Protein AF-0000000067923314 (afdb_homodimer)

Solvent-accessible surface area (backbone atoms only — not comparable to full-atom values): 20434 Å² total; per-residue (Å²): 118,38,43,34,34,40,62,43,61,25,28,62,54,28,30,61,40,63,81,57,99,66,93,56,66,52,69,46,88,57,98,73,41,52,65,40,70,67,58,48,51,55,55,36,57,57,46,71,46,41,45,33,37,40,29,31,46,64,39,56,71,71,36,51,59,58,50,32,43,48,49,20,68,75,35,73,81,40,76,84,34,46,40,30,42,44,64,59,69,28,42,34,37,30,50,31,84,82,54,86,67,55,91,51,82,62,36,45,55,42,64,77,60,61,69,60,53,52,50,55,61,23,66,48,88,78,46,27,30,37,42,48,52,53,49,68,55,49,14,53,40,47,45,69,66,60,56,50,30,41,38,37,38,28,21,42,20,36,51,47,53,56,40,48,45,52,64,70,52,44,68,44,55,37,36,58,74,47,57,47,63,46,93,65,32,39,34,42,39,29,33,24,69,50,130,119,37,43,35,34,38,63,43,61,25,29,61,53,29,30,60,40,63,80,57,100,66,93,57,65,55,76,40,93,57,97,72,40,52,63,42,70,68,57,48,50,55,55,36,58,57,45,72,46,41,44,33,36,40,28,32,47,64,40,58,72,71,36,49,58,59,51,32,44,49,49,21,68,76,33,72,81,39,74,83,34,46,42,30,43,45,63,59,69,29,44,32,37,30,51,30,83,84,54,88,66,55,90,50,83,62,35,44,56,42,67,79,59,63,68,59,53,53,51,55,62,22,67,47,85,77,46,28,30,38,40,47,52,54,50,68,56,49,15,52,40,47,45,68,66,60,55,50,31,40,38,37,39,28,21,41,19,36,51,47,52,57,40,49,44,52,65,70,50,43,67,43,54,37,36,60,75,47,55,47,64,45,92,64,32,40,33,41,39,29,33,24,68,49,128

Radius of gyration: 23.45 Å; Cα contacts (8 Å, |Δi|>4): 826; chains: 2; bounding box: 40×71×52 Å

Structure (mmCIF, N/CA/C/O backbone):
data_AF-0000000067923314-model_v1
#
loop_
_entity.id
_entity.type
_entity.pdbx_description
1 polymer 'Bifunctional deaminase-reductase domain protein'
#
loop_
_atom_site.group_PDB
_atom_site.id
_atom_site.type_symbol
_atom_site.label_atom_id
_atom_site.label_alt_id
_atom_site.label_comp_id
_atom_site.label_asym_id
_atom_site.label_entity_id
_atom_site.label_seq_id
_atom_site.pdbx_PDB_ins_code
_atom_site.Cartn_x
_atom_site.Cartn_y
_atom_site.Cartn_z
_atom_site.occupancy
_atom_site.B_iso_or_equiv
_atom_site.auth_seq_id
_atom_site.auth_comp_id
_atom_site.auth_asym_id
_atom_site.auth_atom_id
_atom_site.pdbx_PDB_model_num
ATOM 1 N N . MET A 1 1 ? 16.406 -15.711 -18.391 1 87.38 1 MET A N 1
ATOM 2 C CA . MET A 1 1 ? 15.828 -16.438 -17.266 1 87.38 1 MET A CA 1
ATOM 3 C C . MET A 1 1 ? 14.383 -16.016 -17.031 1 87.38 1 MET A C 1
ATOM 5 O O . MET A 1 1 ? 14.055 -14.828 -17.125 1 87.38 1 MET A O 1
ATOM 9 N N . LYS A 1 2 ? 13.531 -17.047 -16.734 1 94.44 2 LYS A N 1
ATOM 10 C CA . LYS A 1 2 ? 12.125 -16.766 -16.453 1 94.44 2 LYS A CA 1
ATOM 11 C C . LYS A 1 2 ? 11.961 -15.953 -15.164 1 94.44 2 LYS A C 1
ATOM 13 O O . LYS A 1 2 ? 12.766 -16.094 -14.242 1 94.44 2 LYS A O 1
ATOM 18 N N . LYS A 1 3 ? 10.977 -15.219 -15.117 1 96.5 3 LYS A N 1
ATOM 19 C CA . LYS A 1 3 ? 10.656 -14.5 -13.883 1 96.5 3 LYS A CA 1
ATOM 20 C C . LYS A 1 3 ? 9.68 -15.297 -13.031 1 96.5 3 LYS A C 1
ATOM 22 O O . LYS A 1 3 ? 8.758 -15.93 -13.547 1 96.5 3 LYS A O 1
ATOM 27 N N . LEU A 1 4 ? 9.93 -15.25 -11.789 1 97.31 4 LEU A N 1
ATOM 28 C CA . LEU A 1 4 ? 8.914 -15.664 -10.828 1 97.31 4 LEU A CA 1
ATOM 29 C C . LEU A 1 4 ? 8.086 -14.469 -10.367 1 97.31 4 LEU A C 1
ATOM 31 O O . LEU A 1 4 ? 8.609 -13.555 -9.727 1 97.31 4 LEU A O 1
ATOM 35 N N . ILE A 1 5 ? 6.801 -14.523 -10.688 1 97.94 5 ILE A N 1
ATOM 36 C CA . ILE A 1 5 ? 5.891 -13.422 -10.414 1 97.94 5 ILE A CA 1
ATOM 37 C C . ILE A 1 5 ? 4.934 -13.805 -9.281 1 97.94 5 ILE A C 1
ATOM 39 O O . ILE A 1 5 ? 4.23 -14.812 -9.375 1 97.94 5 ILE A O 1
ATOM 43 N N . LEU A 1 6 ? 4.945 -13.062 -8.258 1 97.62 6 LEU A N 1
ATOM 44 C CA . LEU A 1 6 ? 4.027 -13.25 -7.145 1 97.62 6 LEU A CA 1
ATOM 45 C C . LEU A 1 6 ? 2.865 -12.266 -7.219 1 97.62 6 LEU A C 1
ATOM 47 O O . LEU A 1 6 ? 3.072 -11.055 -7.18 1 97.62 6 LEU A O 1
ATOM 51 N N . GLN A 1 7 ? 1.688 -12.758 -7.34 1 95.88 7 GLN A N 1
ATOM 52 C CA . GLN A 1 7 ? 0.472 -11.961 -7.242 1 95.88 7 GLN A CA 1
ATOM 53 C C . GLN A 1 7 ? -0.167 -12.094 -5.863 1 95.88 7 GLN A C 1
ATOM 55 O O . GLN A 1 7 ? -0.341 -13.211 -5.363 1 95.88 7 GLN A O 1
ATOM 60 N N . MET A 1 8 ? -0.491 -11.008 -5.277 1 96.12 8 MET A N 1
ATOM 61 C CA . MET A 1 8 ? -1.024 -11.062 -3.918 1 96.12 8 MET A CA 1
ATOM 62 C C . MET A 1 8 ? -2.055 -9.953 -3.699 1 96.12 8 MET A C 1
ATOM 64 O O . MET A 1 8 ? -1.815 -8.797 -4.047 1 96.12 8 MET A O 1
ATOM 68 N N . GLN A 1 9 ? -3.246 -10.383 -3.197 1 95.25 9 GLN A N 1
ATOM 69 C CA . GLN A 1 9 ? -4.168 -9.398 -2.645 1 95.25 9 GLN A CA 1
ATOM 70 C C . GLN A 1 9 ? -3.633 -8.812 -1.343 1 95.25 9 GLN A C 1
ATOM 72 O O . GLN A 1 9 ? -3.15 -9.547 -0.476 1 95.25 9 GLN A O 1
ATOM 77 N N . MET A 1 10 ? -3.689 -7.508 -1.234 1 97 10 MET A N 1
ATOM 78 C CA . MET A 1 10 ? -3.146 -6.844 -0.052 1 97 10 MET A CA 1
ATOM 79 C C . MET A 1 10 ? -4.039 -5.688 0.38 1 97 10 MET A C 1
ATOM 81 O O . MET A 1 10 ? -4.652 -5.023 -0.459 1 97 10 MET A O 1
ATOM 85 N N . SER A 1 11 ? -4.207 -5.484 1.666 1 97.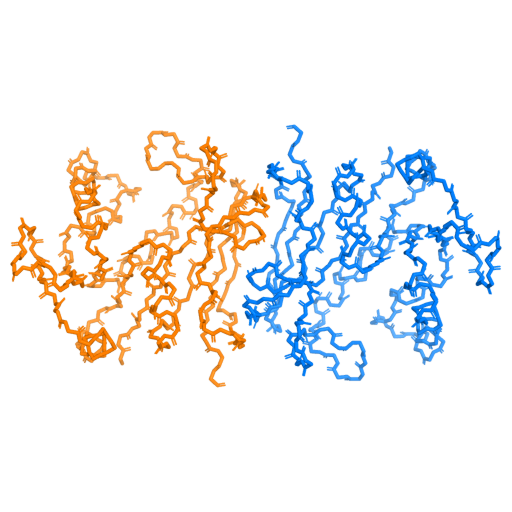25 11 SER A N 1
ATOM 86 C CA . SER A 1 11 ? -4.875 -4.293 2.182 1 97.25 11 SER A CA 1
ATOM 87 C C . SER A 1 11 ? -3.967 -3.07 2.092 1 97.25 11 SER A C 1
ATOM 89 O O . SER A 1 11 ? -2.76 -3.201 1.881 1 97.25 11 SER A O 1
ATOM 91 N N . VAL A 1 12 ? -4.543 -1.927 2.266 1 98.38 12 VAL A N 1
ATOM 92 C CA . VAL A 1 12 ? -3.818 -0.663 2.184 1 98.38 12 VAL A CA 1
ATOM 93 C C . VAL A 1 12 ? -2.697 -0.641 3.223 1 98.38 12 VAL A C 1
ATOM 95 O O . VAL A 1 12 ? -1.62 -0.099 2.971 1 98.38 12 VAL A O 1
ATOM 98 N N . ASP A 1 13 ? -2.953 -1.288 4.344 1 97.88 13 ASP A N 1
ATOM 99 C CA . ASP A 1 13 ? -1.979 -1.25 5.434 1 97.88 13 ASP A CA 1
ATOM 100 C C . ASP A 1 13 ? -1.091 -2.492 5.418 1 97.88 13 ASP A C 1
ATOM 102 O O . ASP A 1 13 ? -0.428 -2.799 6.41 1 97.88 13 ASP A O 1
ATOM 106 N N . GLY A 1 14 ? -1.059 -3.289 4.348 1 97.5 14 GLY A N 1
ATOM 107 C CA . GLY A 1 14 ? 0.035 -4.203 4.062 1 97.5 14 GLY A CA 1
ATOM 108 C C . GLY A 1 14 ? -0.26 -5.633 4.473 1 97.5 14 GLY A C 1
ATOM 109 O O . GLY A 1 14 ? 0.644 -6.469 4.52 1 97.5 14 GLY A O 1
ATOM 110 N N . PHE A 1 15 ? -1.502 -5.926 4.797 1 96.81 15 PHE A N 1
ATOM 111 C CA . PHE A 1 15 ? -1.854 -7.289 5.184 1 96.81 15 PHE A CA 1
ATOM 112 C C . PHE A 1 15 ? -2.441 -8.047 4 1 96.81 15 PHE A C 1
ATOM 114 O O . PHE A 1 15 ? -3.117 -7.465 3.15 1 96.81 15 PHE A O 1
ATOM 121 N N . VAL A 1 16 ? -2.234 -9.406 4.008 1 96 16 VAL A N 1
ATOM 122 C CA . VAL A 1 16 ? -2.701 -10.227 2.896 1 96 16 VAL A CA 1
ATOM 123 C C . VAL A 1 16 ? -3.729 -11.242 3.396 1 96 16 VAL A C 1
ATOM 125 O O . VAL A 1 16 ? -4.227 -12.062 2.625 1 96 16 VAL A O 1
ATOM 128 N N . GLY A 1 17 ? -4.016 -11.203 4.574 1 93.62 17 GLY A N 1
ATOM 129 C CA . GLY A 1 17 ? -5.012 -12.039 5.23 1 93.62 17 GLY A CA 1
ATOM 130 C C . GLY A 1 17 ? -5.551 -11.422 6.512 1 93.62 17 GLY A C 1
ATOM 131 O O . GLY A 1 17 ? -4.801 -10.812 7.273 1 93.62 17 GLY A O 1
ATOM 132 N N . SER A 1 18 ? -6.801 -11.617 6.793 1 91.5 18 SER A N 1
ATOM 133 C CA . SER A 1 18 ? -7.441 -11.047 7.973 1 91.5 18 SER A CA 1
ATOM 134 C C . SER A 1 18 ? -7.547 -12.078 9.094 1 91.5 18 SER A C 1
ATOM 136 O O . SER A 1 18 ? -7.707 -13.273 8.828 1 91.5 18 SER A O 1
ATOM 138 N N . ASP A 1 19 ? -7.426 -11.594 10.297 1 89.12 19 ASP A N 1
ATOM 139 C CA . ASP A 1 19 ? -7.633 -12.461 11.453 1 89.12 19 ASP A CA 1
ATOM 140 C C . ASP A 1 19 ? -9.117 -12.742 11.68 1 89.12 19 ASP A C 1
ATOM 142 O O . ASP A 1 19 ? -9.477 -13.68 12.391 1 89.12 19 ASP A O 1
ATOM 146 N N . GLU A 1 20 ? -9.906 -11.93 11.148 1 85.5 20 GLU A N 1
ATOM 147 C CA . GLU A 1 20 ? -11.352 -12.055 11.273 1 85.5 20 GLU A CA 1
ATOM 148 C C . GLU A 1 20 ? -11.984 -12.469 9.945 1 85.5 20 GLU A C 1
ATOM 150 O O . GLU A 1 20 ? -11.367 -12.336 8.891 1 85.5 20 GLU A O 1
ATOM 155 N N . ASP A 1 21 ? -13.125 -13.109 10.125 1 83.75 21 ASP A N 1
ATOM 156 C CA . ASP A 1 21 ? -13.883 -13.477 8.938 1 83.75 21 ASP A CA 1
ATOM 157 C C . ASP A 1 21 ? -14.656 -12.289 8.383 1 83.75 21 ASP A C 1
ATOM 159 O O . ASP A 1 21 ? -15.852 -12.125 8.664 1 83.75 21 ASP A O 1
ATOM 163 N N . ARG A 1 22 ? -14.023 -11.453 7.668 1 83.25 22 ARG A N 1
ATOM 164 C CA . ARG A 1 22 ? -14.656 -10.289 7.066 1 83.25 22 ARG A CA 1
ATOM 165 C C . ARG A 1 22 ? -14.289 -10.164 5.59 1 83.25 22 ARG A C 1
ATOM 167 O O . ARG A 1 22 ? -13.195 -10.562 5.184 1 83.25 22 ARG A O 1
ATOM 174 N N . ARG A 1 23 ? -15.281 -9.586 4.926 1 86.75 23 ARG A N 1
ATOM 175 C CA . ARG A 1 23 ? -15.055 -9.32 3.506 1 86.75 23 ARG A CA 1
ATOM 176 C C . ARG A 1 23 ? -14.266 -8.031 3.307 1 86.75 23 ARG A C 1
ATOM 178 O O . ARG A 1 23 ? -14.711 -6.957 3.709 1 86.75 23 ARG A O 1
ATOM 185 N N . TRP A 1 24 ? -13.047 -8.133 2.807 1 90.56 24 TRP A N 1
ATOM 186 C CA . TRP A 1 24 ? -12.227 -6.938 2.615 1 90.56 24 TRP A CA 1
ATOM 187 C C . TRP A 1 24 ? -11.609 -6.918 1.219 1 90.56 24 TRP A C 1
ATOM 189 O O . TRP A 1 24 ? -11.141 -5.875 0.759 1 90.56 24 TRP A O 1
ATOM 199 N N . GLN A 1 25 ? -11.633 -8.086 0.598 1 90.19 25 GLN A N 1
ATOM 200 C CA . GLN A 1 25 ? -11.078 -8.188 -0.749 1 90.19 25 GLN A CA 1
ATOM 201 C C . GLN A 1 25 ? -12.156 -7.957 -1.804 1 90.19 25 GLN A C 1
ATOM 203 O O . GLN A 1 25 ? -13.289 -8.414 -1.65 1 90.19 25 GLN A O 1
ATOM 208 N N . LEU A 1 26 ? -11.891 -7.117 -2.814 1 82.25 26 LEU A N 1
ATOM 209 C CA . LEU A 1 26 ? -12.781 -6.973 -3.959 1 82.25 26 LEU A CA 1
ATOM 210 C C . LEU A 1 26 ? -12.773 -8.227 -4.82 1 82.25 26 LEU A C 1
ATOM 212 O O . LEU A 1 26 ? -13.648 -8.406 -5.676 1 82.25 26 LEU A O 1
ATOM 216 N N . TRP A 1 27 ? -11.867 -9.227 -4.73 1 69.31 27 TRP A N 1
ATOM 217 C CA . TRP A 1 27 ? -11.727 -10.359 -5.633 1 69.31 27 TRP A CA 1
ATOM 218 C C . TRP A 1 27 ? -12.609 -11.523 -5.195 1 69.31 27 TRP A C 1
ATOM 220 O O . TRP A 1 27 ? -12.516 -12.617 -5.75 1 69.31 27 TRP A O 1
ATOM 230 N N . GLU A 1 28 ? -13.836 -11.312 -4.859 1 58.44 28 GLU A N 1
ATOM 231 C CA . GLU A 1 28 ? -14.516 -12.594 -4.652 1 58.44 28 GLU A CA 1
ATOM 232 C C . GLU A 1 28 ? -14.781 -13.297 -5.98 1 58.44 28 GLU A C 1
ATOM 234 O O . GLU A 1 28 ? -15.344 -12.703 -6.898 1 58.44 28 GLU A O 1
ATOM 239 N N . TRP A 1 29 ? -13.812 -14.289 -6.297 1 49.66 29 TRP A N 1
ATOM 240 C CA . TRP A 1 29 ? -13.984 -15.07 -7.52 1 49.66 29 TRP A CA 1
ATOM 241 C C . TRP A 1 29 ? -15.359 -15.742 -7.539 1 49.66 29 TRP A C 1
ATOM 243 O O . TRP A 1 29 ? -15.797 -16.297 -6.531 1 49.66 29 TRP A O 1
ATOM 253 N N . GLY A 1 30 ? -16.266 -15.188 -8.422 1 54.28 30 GLY A N 1
ATOM 254 C CA . GLY A 1 30 ? -17.609 -15.656 -8.703 1 54.28 30 GLY A CA 1
ATOM 255 C C . GLY A 1 30 ? -18.5 -14.578 -9.297 1 54.28 30 GLY A C 1
ATOM 256 O O . GLY A 1 30 ? -18.016 -13.547 -9.766 1 54.28 30 GLY A O 1
ATOM 257 N N . ASP A 1 31 ? -19.703 -14.945 -9.406 1 57.69 31 ASP A N 1
ATOM 258 C CA . ASP A 1 31 ? -20.734 -14.125 -10.039 1 57.69 31 ASP A CA 1
ATOM 259 C C . ASP A 1 31 ? -20.75 -12.719 -9.445 1 57.69 31 ASP A C 1
ATOM 261 O O . ASP A 1 31 ? -21.141 -11.758 -10.117 1 57.69 31 ASP A O 1
ATOM 265 N N . ASP A 1 32 ? -20.078 -12.617 -8.289 1 64.81 32 ASP A N 1
ATOM 266 C CA . ASP A 1 32 ? -20.219 -11.336 -7.598 1 64.81 32 ASP A CA 1
ATOM 267 C C . ASP A 1 32 ? -18.875 -10.625 -7.484 1 64.81 32 ASP A C 1
ATOM 269 O O . ASP A 1 32 ? -18.609 -9.93 -6.5 1 64.81 32 ASP A O 1
ATOM 273 N N . SER A 1 33 ? -18.109 -10.844 -8.648 1 73.56 33 SER A N 1
ATOM 274 C CA . SER A 1 33 ? -16.828 -10.172 -8.617 1 73.56 33 SER A CA 1
ATOM 275 C C . SER A 1 33 ? -16.984 -8.656 -8.766 1 73.56 33 SER A C 1
ATOM 277 O O . SER A 1 33 ? -17.656 -8.188 -9.68 1 73.56 33 SER A O 1
ATOM 279 N N . ALA A 1 34 ? -16.359 -7.941 -7.867 1 81.56 34 ALA A N 1
ATOM 280 C CA . ALA A 1 34 ? -16.422 -6.484 -7.852 1 81.56 34 ALA A CA 1
ATOM 281 C C . ALA A 1 34 ? -15.367 -5.871 -8.766 1 81.56 34 ALA A C 1
ATOM 283 O O . ALA A 1 34 ? -15.305 -4.652 -8.922 1 81.56 34 ALA A O 1
ATOM 284 N N . TRP A 1 35 ? -14.594 -6.793 -9.469 1 88.19 35 TRP A N 1
ATOM 285 C CA . TRP A 1 35 ? -13.594 -6.258 -10.383 1 88.19 35 TRP A CA 1
ATOM 286 C C . TRP A 1 35 ? -14.25 -5.664 -11.625 1 88.19 35 TRP A C 1
ATOM 288 O O . TRP A 1 35 ? -15.203 -6.234 -12.164 1 88.19 35 TRP A O 1
ATOM 298 N N . ASP A 1 36 ? -13.727 -4.551 -12.008 1 89.94 36 ASP A N 1
ATOM 299 C CA . ASP A 1 36 ? -14.242 -3.982 -13.25 1 89.94 36 ASP A CA 1
ATOM 300 C C . ASP A 1 36 ? -13.586 -4.637 -14.469 1 89.94 36 ASP A C 1
ATOM 302 O O . ASP A 1 36 ? -12.633 -5.402 -14.328 1 89.94 36 ASP A O 1
ATOM 306 N N . GLU A 1 37 ? -14.062 -4.309 -15.648 1 89 37 GLU A N 1
ATOM 307 C CA . GLU A 1 37 ? -13.656 -4.965 -16.891 1 89 37 GLU A CA 1
ATOM 308 C C . GLU A 1 37 ? -12.188 -4.703 -17.203 1 89 37 GLU A C 1
ATOM 310 O O . GLU A 1 37 ? -11.484 -5.594 -17.688 1 89 37 GLU A O 1
ATOM 315 N N . GLU A 1 38 ? -11.797 -3.543 -16.953 1 93.94 38 GLU A N 1
ATOM 316 C CA . GLU A 1 38 ? -10.414 -3.189 -17.25 1 93.94 38 GLU A CA 1
ATOM 317 C C . GLU A 1 38 ? -9.445 -4.012 -16.406 1 93.94 38 GLU A C 1
ATOM 319 O O . GLU A 1 38 ? -8.445 -4.52 -16.906 1 93.94 38 GLU A O 1
ATOM 324 N N . LEU A 1 39 ? -9.719 -4.129 -15.109 1 94.06 39 LEU A N 1
ATOM 325 C CA . LEU A 1 39 ? -8.883 -4.926 -14.219 1 94.06 39 LEU A CA 1
ATOM 326 C C . LEU A 1 39 ? -8.867 -6.391 -14.648 1 94.06 39 LEU A C 1
ATOM 328 O O . LEU A 1 39 ? -7.805 -7.02 -14.688 1 94.06 39 LEU A O 1
ATOM 332 N N . LYS A 1 40 ? -9.984 -6.895 -15.023 1 90.56 40 LYS A N 1
ATOM 333 C CA . LYS A 1 40 ? -10.07 -8.273 -15.492 1 90.56 40 LYS A CA 1
ATOM 334 C C . LYS A 1 40 ? -9.211 -8.484 -16.734 1 90.56 40 LYS A C 1
ATOM 336 O O . LYS A 1 40 ? -8.516 -9.492 -16.844 1 90.56 40 LYS A O 1
ATOM 341 N N . ARG A 1 41 ? -9.297 -7.551 -17.578 1 92.31 41 ARG A N 1
ATOM 342 C CA . ARG A 1 41 ? -8.516 -7.629 -18.812 1 92.31 41 ARG A CA 1
ATOM 343 C C . ARG A 1 41 ? -7.02 -7.617 -18.516 1 92.31 41 ARG A C 1
ATOM 345 O O . ARG A 1 41 ? -6.266 -8.438 -19.047 1 92.31 41 ARG A O 1
ATOM 352 N N . ASP A 1 42 ? -6.656 -6.707 -17.719 1 94.06 42 ASP A N 1
ATOM 353 C CA . ASP A 1 42 ? -5.238 -6.59 -17.391 1 94.06 42 ASP A CA 1
ATOM 354 C C . ASP A 1 42 ? -4.742 -7.84 -16.656 1 94.06 42 ASP A C 1
ATOM 356 O O . ASP A 1 42 ? -3.625 -8.305 -16.906 1 94.06 42 ASP A O 1
ATOM 360 N N . PHE A 1 43 ? -5.566 -8.312 -15.82 1 91.88 43 PHE A N 1
ATOM 361 C CA . PHE A 1 43 ? -5.246 -9.531 -15.094 1 91.88 43 PHE A CA 1
ATOM 362 C C . PHE A 1 43 ? -5.023 -10.688 -16.062 1 91.88 43 PHE A C 1
ATOM 364 O O . PHE A 1 43 ? -4.02 -11.398 -15.977 1 91.88 43 PHE A O 1
ATOM 371 N N . ASN A 1 44 ? -5.828 -10.859 -16.984 1 91.75 44 ASN A N 1
ATOM 372 C CA . ASN A 1 44 ? -5.73 -11.922 -17.984 1 91.75 44 ASN A CA 1
ATOM 373 C C . ASN A 1 44 ? -4.508 -11.742 -18.875 1 91.75 44 ASN A C 1
ATOM 375 O O . ASN A 1 44 ? -3.896 -12.719 -19.297 1 91.75 44 ASN A O 1
ATOM 379 N N . ALA A 1 45 ? -4.203 -10.539 -19.141 1 92.25 45 ALA A N 1
ATOM 380 C CA . ALA A 1 45 ? -3.051 -10.258 -20 1 92.25 45 ALA A CA 1
ATOM 381 C C . ALA A 1 45 ? -1.763 -10.789 -19.375 1 92.25 45 ALA A C 1
ATOM 383 O O . ALA A 1 45 ? -0.874 -11.266 -20.078 1 92.25 45 ALA A O 1
ATOM 384 N N . VAL A 1 46 ? -1.655 -10.75 -18.078 1 90.62 46 VAL A N 1
ATOM 385 C CA . VAL A 1 46 ? -0.484 -11.258 -17.359 1 90.62 46 VAL A CA 1
ATOM 386 C C . VAL A 1 46 ? -0.36 -12.766 -17.578 1 90.62 46 VAL A C 1
ATOM 388 O O . VAL A 1 46 ? 0.74 -13.273 -17.797 1 90.62 46 VAL A O 1
ATOM 391 N N . PHE A 1 47 ? -1.413 -13.43 -17.562 1 91.31 47 PHE A N 1
ATOM 392 C CA . PHE A 1 47 ? -1.408 -14.891 -17.609 1 91.31 47 PHE A CA 1
ATOM 393 C C . PHE A 1 47 ? -1.045 -15.383 -19 1 91.31 47 PHE A C 1
ATOM 395 O O . PHE A 1 47 ? -0.675 -16.547 -19.188 1 91.31 47 PHE A O 1
ATOM 402 N N . THR A 1 48 ? -1.126 -14.484 -20 1 90.94 48 THR A N 1
ATOM 403 C CA . THR A 1 48 ? -0.76 -14.883 -21.359 1 90.94 48 THR A CA 1
ATOM 404 C C . THR A 1 48 ? 0.727 -15.219 -21.438 1 90.94 48 THR A C 1
ATOM 406 O O . THR A 1 48 ? 1.14 -16.031 -22.266 1 90.94 48 THR A O 1
ATOM 409 N N . ALA A 1 49 ? 1.456 -14.688 -20.547 1 91.69 49 ALA A N 1
ATOM 410 C CA . ALA A 1 49 ? 2.904 -14.875 -20.594 1 91.69 49 ALA A CA 1
ATOM 411 C C . ALA A 1 49 ? 3.346 -15.961 -19.609 1 91.69 49 ALA A C 1
ATOM 413 O O . ALA A 1 49 ? 4.531 -16.281 -19.531 1 91.69 49 ALA A O 1
ATOM 414 N N . ILE A 1 50 ? 2.426 -16.531 -18.938 1 94.69 50 ILE A N 1
ATOM 415 C CA . ILE A 1 50 ? 2.752 -17.531 -17.922 1 94.69 50 ILE A CA 1
ATOM 416 C C . ILE A 1 50 ? 2.775 -18.922 -18.547 1 94.69 50 ILE A C 1
ATOM 418 O O . ILE A 1 50 ? 1.847 -19.297 -19.266 1 94.69 50 ILE A O 1
ATOM 422 N N . ASP A 1 51 ? 3.828 -19.656 -18.328 1 94.69 51 ASP A N 1
ATOM 423 C CA . ASP A 1 51 ? 3.84 -21.031 -18.859 1 94.69 51 ASP A CA 1
ATOM 424 C C . ASP A 1 51 ? 3.963 -22.047 -17.719 1 94.69 51 ASP A C 1
ATOM 426 O O . ASP A 1 51 ? 3.924 -23.25 -17.969 1 94.69 51 ASP A O 1
ATOM 430 N N . THR A 1 52 ? 4.156 -21.578 -16.5 1 95.44 52 THR A N 1
ATOM 431 C CA . THR A 1 52 ? 4.27 -22.438 -15.336 1 95.44 52 THR A CA 1
ATOM 432 C C . THR A 1 52 ? 3.609 -21.797 -14.117 1 95.44 52 THR A C 1
ATOM 434 O O . THR A 1 52 ? 3.668 -20.578 -13.945 1 95.44 52 THR A O 1
ATOM 437 N N . ILE A 1 53 ? 3.004 -22.609 -13.281 1 95.31 53 ILE A N 1
ATOM 438 C CA . ILE A 1 53 ? 2.43 -22.156 -12.016 1 95.31 53 ILE A CA 1
ATOM 439 C C . ILE A 1 53 ? 3.072 -22.922 -10.859 1 95.31 53 ILE A C 1
ATOM 441 O O . ILE A 1 53 ? 3.104 -24.156 -10.852 1 95.31 53 ILE A O 1
ATOM 445 N N . LEU A 1 54 ? 3.641 -22.234 -9.984 1 95.75 54 LEU A N 1
ATOM 446 C CA . LEU A 1 54 ? 4.18 -22.781 -8.742 1 95.75 54 LEU A CA 1
ATOM 447 C C . LEU A 1 54 ? 3.162 -22.672 -7.613 1 95.75 54 LEU A C 1
ATOM 449 O O . LEU A 1 54 ? 2.668 -21.578 -7.328 1 95.75 54 LEU A O 1
ATOM 453 N N . LEU A 1 55 ? 2.854 -23.812 -6.965 1 94.12 55 LEU A N 1
ATOM 454 C CA . LEU A 1 55 ? 1.854 -23.859 -5.902 1 94.12 55 LEU A CA 1
ATOM 455 C C . LEU A 1 55 ? 2.457 -24.406 -4.613 1 94.12 55 LEU A C 1
ATOM 457 O O . LEU A 1 55 ? 3.289 -25.312 -4.648 1 94.12 55 LEU A O 1
ATOM 461 N N . SER A 1 56 ? 1.977 -23.859 -3.562 1 92.75 56 SER A N 1
ATOM 462 C CA . SER A 1 56 ? 2.211 -24.547 -2.299 1 92.75 56 SER A CA 1
ATOM 463 C C . SER A 1 56 ? 1.344 -25.797 -2.184 1 92.75 56 SER A C 1
ATOM 465 O O . SER A 1 56 ? 0.299 -25.891 -2.83 1 92.75 56 SER A O 1
ATOM 467 N N . ARG A 1 57 ? 1.724 -26.641 -1.331 1 89.69 57 ARG A N 1
ATOM 468 C CA . ARG A 1 57 ? 0.951 -27.859 -1.101 1 89.69 57 ARG A CA 1
ATOM 469 C C . ARG A 1 57 ? -0.462 -27.531 -0.63 1 89.69 57 ARG A C 1
ATOM 471 O O . ARG A 1 57 ? -1.435 -28.109 -1.114 1 89.69 57 ARG A O 1
ATOM 478 N N . LYS A 1 58 ? -0.55 -26.594 0.26 1 89.25 58 LYS A N 1
ATOM 479 C CA . LYS A 1 58 ? -1.854 -26.234 0.807 1 89.25 58 LYS A CA 1
ATOM 480 C C . LYS A 1 58 ? -2.791 -25.734 -0.292 1 89.25 58 LYS A C 1
ATOM 482 O O . LYS A 1 58 ? -3.951 -26.156 -0.355 1 89.25 58 LYS A O 1
ATOM 487 N N . MET A 1 59 ? -2.303 -24.922 -1.113 1 88.75 59 MET A N 1
ATOM 488 C CA . MET A 1 59 ? -3.113 -24.406 -2.215 1 88.75 59 MET A CA 1
ATOM 489 C C . MET A 1 59 ? -3.559 -25.531 -3.135 1 88.75 59 MET A C 1
ATOM 491 O O . MET A 1 59 ? -4.715 -25.578 -3.553 1 88.75 59 MET A O 1
ATOM 495 N N . ALA A 1 60 ? -2.666 -26.422 -3.438 1 86.88 60 ALA A N 1
ATOM 496 C CA . ALA A 1 60 ? -2.986 -27.547 -4.305 1 86.88 60 ALA A CA 1
ATOM 497 C C . ALA A 1 60 ? -4.039 -28.453 -3.664 1 86.88 60 ALA A C 1
ATOM 499 O O . ALA A 1 60 ? -4.984 -28.875 -4.332 1 86.88 60 ALA A O 1
ATOM 500 N N . GLU A 1 61 ? -3.971 -28.625 -2.428 1 86.56 61 GLU A N 1
ATOM 501 C CA . GLU A 1 61 ? -4.84 -29.562 -1.719 1 86.56 61 GLU A CA 1
ATOM 502 C C . GLU A 1 61 ? -6.191 -28.922 -1.408 1 86.56 61 GLU A C 1
ATOM 504 O O . GLU A 1 61 ? -7.195 -29.641 -1.267 1 86.56 61 GLU A O 1
ATOM 509 N N . GLU A 1 62 ? -6.227 -27.609 -1.278 1 84.06 62 GLU A N 1
ATOM 510 C CA . GLU A 1 62 ? -7.461 -26.938 -0.908 1 84.06 62 GLU A CA 1
ATOM 511 C C . GLU A 1 62 ? -8.305 -26.609 -2.137 1 84.06 62 GLU A C 1
ATOM 513 O O . GLU A 1 62 ? -9.18 -25.75 -2.088 1 84.06 62 GLU A O 1
ATOM 518 N N . GLY A 1 63 ? -7.996 -27.203 -3.143 1 81.75 63 GLY A N 1
ATOM 519 C CA . GLY A 1 63 ? -8.922 -27.219 -4.266 1 81.75 63 GLY A CA 1
ATOM 520 C C . GLY A 1 63 ? -8.664 -26.125 -5.277 1 81.75 63 GLY A C 1
ATOM 521 O O . GLY A 1 63 ? -9.516 -25.828 -6.117 1 81.75 63 GLY A O 1
ATOM 522 N N . TYR A 1 64 ? -7.523 -25.469 -5.207 1 83.69 64 TYR A N 1
ATOM 523 C CA . TYR A 1 64 ? -7.199 -24.406 -6.16 1 83.69 64 TYR A CA 1
ATOM 524 C C . TYR A 1 64 ? -7.309 -24.922 -7.594 1 83.69 64 TYR A C 1
ATOM 526 O O . TYR A 1 64 ? -7.992 -24.312 -8.422 1 83.69 64 TYR A O 1
ATOM 534 N N . LEU A 1 65 ? -6.777 -26.031 -7.883 1 83.56 65 LEU A N 1
ATOM 535 C CA . LEU A 1 65 ? -6.75 -26.578 -9.234 1 83.56 65 LEU A CA 1
ATOM 536 C C . LEU A 1 65 ? -8.141 -27.047 -9.656 1 83.56 65 LEU A C 1
ATOM 538 O O . LEU A 1 65 ? -8.555 -26.828 -10.797 1 83.56 65 LEU A O 1
ATOM 542 N N . THR A 1 66 ? -8.781 -27.641 -8.719 1 82.12 66 THR A N 1
ATOM 543 C CA . THR A 1 66 ? -10.141 -28.078 -9.008 1 82.12 66 THR A CA 1
ATOM 544 C C . THR A 1 66 ? -11.055 -26.891 -9.266 1 82.12 66 THR A C 1
ATOM 546 O O . THR A 1 66 ? -11.852 -26.906 -10.203 1 82.12 66 THR A O 1
ATOM 549 N N . HIS A 1 67 ? -10.867 -25.891 -8.492 1 82 67 HIS A N 1
ATOM 550 C CA . HIS A 1 67 ? -11.695 -24.688 -8.609 1 82 67 HIS A CA 1
ATOM 551 C C . HIS A 1 67 ? -11.516 -24.031 -9.969 1 82 67 HIS A C 1
ATOM 553 O O . HIS A 1 67 ? -12.492 -23.797 -10.688 1 82 67 HIS A O 1
ATOM 559 N N . TRP A 1 68 ? -10.391 -23.859 -10.289 1 83.56 68 TRP A N 1
ATOM 560 C CA . TRP A 1 68 ? -10.125 -23.141 -11.539 1 83.56 68 TRP A CA 1
ATOM 561 C C . TRP A 1 68 ? -10.352 -24.062 -12.734 1 83.56 68 TRP A C 1
ATOM 563 O O . TRP A 1 68 ? -10.742 -23.594 -13.812 1 83.56 68 TRP A O 1
ATOM 573 N N . GLY A 1 69 ? -10.117 -25.359 -12.609 1 81.81 69 GLY A N 1
ATOM 574 C CA . GLY A 1 69 ? -10.516 -26.312 -13.633 1 81.81 69 GLY A CA 1
ATOM 575 C C . GLY A 1 69 ? -12.008 -26.297 -13.922 1 81.81 69 GLY A C 1
ATOM 576 O O . GLY A 1 69 ? -12.422 -26.266 -15.078 1 81.81 69 GLY A O 1
ATOM 577 N N . ASN A 1 70 ? -12.742 -26.203 -12.844 1 83.62 70 ASN A N 1
ATOM 578 C CA . ASN A 1 70 ? -14.188 -26.109 -12.977 1 83.62 70 ASN A CA 1
ATOM 579 C C . ASN A 1 70 ? -14.617 -24.797 -13.625 1 83.62 70 ASN A C 1
ATOM 581 O O . ASN A 1 70 ? -15.492 -24.781 -14.5 1 83.62 70 ASN A O 1
ATOM 585 N N . ALA A 1 71 ? -14.016 -23.812 -13.242 1 79.06 71 ALA A N 1
ATOM 586 C CA . ALA A 1 71 ? -14.344 -22.5 -13.805 1 79.06 71 ALA A CA 1
ATOM 587 C C . ALA A 1 71 ? -14.047 -22.469 -15.297 1 79.06 71 ALA A C 1
ATOM 589 O O . ALA A 1 71 ? -14.844 -21.938 -16.078 1 79.06 71 ALA A O 1
ATOM 590 N N . ALA A 1 72 ? -12.977 -23.078 -15.672 1 82.31 72 ALA A N 1
ATOM 591 C CA . ALA A 1 72 ? -12.586 -23.125 -17.078 1 82.31 72 ALA A CA 1
ATOM 592 C C . ALA A 1 72 ? -13.586 -23.938 -17.891 1 82.31 72 ALA A C 1
ATOM 594 O O . ALA A 1 72 ? -13.906 -23.562 -19.031 1 82.31 72 ALA A O 1
ATOM 595 N N . THR A 1 73 ? -14.086 -24.906 -17.312 1 83 73 THR A N 1
ATOM 596 C CA . THR A 1 73 ? -15.016 -25.781 -18 1 83 73 THR A CA 1
ATOM 597 C C . THR A 1 73 ? -16.391 -25.141 -18.125 1 83 73 THR A C 1
ATOM 599 O O . THR A 1 73 ? -17.062 -25.281 -19.141 1 83 73 THR A O 1
ATOM 602 N N . ARG A 1 74 ? -16.75 -24.391 -17.078 1 83.19 74 ARG A N 1
ATOM 603 C CA . ARG A 1 74 ? -18.078 -23.797 -17.016 1 83.19 74 ARG A CA 1
ATOM 604 C C . ARG A 1 74 ? -18.188 -22.578 -17.938 1 83.19 74 ARG A C 1
ATOM 606 O O . ARG A 1 74 ? -19.234 -22.312 -18.516 1 83.19 74 ARG A O 1
ATOM 613 N N . TYR A 1 75 ? -17 -21.906 -18.094 1 79.69 75 TYR A N 1
ATOM 614 C CA . TYR A 1 75 ? -17.047 -20.656 -18.859 1 79.69 75 TYR A CA 1
ATOM 615 C C . TYR A 1 75 ? -15.969 -20.625 -19.922 1 79.69 75 TYR A C 1
ATOM 617 O O . TYR A 1 75 ? -15.156 -19.703 -19.953 1 79.69 75 TYR A O 1
ATOM 625 N N . PRO A 1 76 ? -16 -21.609 -20.812 1 74.44 76 PRO A N 1
ATOM 626 C CA . PRO A 1 76 ? -14.891 -21.797 -21.75 1 74.44 76 PRO A CA 1
ATOM 627 C C . PRO A 1 76 ? -14.727 -20.625 -22.719 1 74.44 76 PRO A C 1
ATOM 629 O O . PRO A 1 76 ? -13.633 -20.406 -23.25 1 74.44 76 PRO A O 1
ATOM 632 N N . LYS A 1 77 ? -15.75 -19.875 -22.938 1 80.94 77 LYS A N 1
ATOM 633 C CA . LYS A 1 77 ? -15.656 -18.812 -23.922 1 80.94 77 LYS A CA 1
ATOM 634 C C . LYS A 1 77 ? -15.68 -17.438 -23.266 1 80.94 77 LYS A C 1
ATOM 636 O O . LYS A 1 77 ? -15.617 -16.406 -23.953 1 80.94 77 LYS A O 1
ATOM 641 N N . ASP A 1 78 ? -15.797 -17.406 -22.031 1 80.25 78 ASP A N 1
ATOM 642 C CA . ASP A 1 78 ? -15.844 -16.141 -21.312 1 80.25 78 ASP A CA 1
ATOM 643 C C . ASP A 1 78 ? -14.438 -15.555 -21.156 1 80.25 78 ASP A C 1
ATOM 645 O O . ASP A 1 78 ? -13.586 -16.156 -20.516 1 80.25 78 ASP A O 1
ATOM 649 N N . PRO A 1 79 ? -14.258 -14.453 -21.797 1 80.31 79 PRO A N 1
ATOM 650 C CA . PRO A 1 79 ? -12.922 -13.859 -21.719 1 80.31 79 PRO A CA 1
ATOM 651 C C . PRO A 1 79 ? -12.469 -13.578 -20.297 1 80.31 79 PRO A C 1
ATOM 653 O O . PRO A 1 79 ? -11.266 -13.523 -20.016 1 80.31 79 PRO A O 1
ATOM 656 N N . PHE A 1 80 ? -13.367 -13.445 -19.438 1 77.62 80 PHE A N 1
ATOM 657 C CA . PHE A 1 80 ? -13.062 -13.172 -18.031 1 77.62 80 PHE A CA 1
ATOM 658 C C . PHE A 1 80 ? -12.414 -14.375 -17.375 1 77.62 80 PHE A C 1
ATOM 660 O O . PHE A 1 80 ? -11.672 -14.234 -16.406 1 77.62 80 PHE A O 1
ATOM 667 N N . TYR A 1 81 ? -12.617 -15.469 -17.969 1 82.12 81 TYR A N 1
ATOM 668 C CA . TYR A 1 81 ? -12.078 -16.688 -17.359 1 82.12 81 TYR A CA 1
ATOM 669 C C . TYR A 1 81 ? -10.906 -17.234 -18.172 1 82.12 81 TYR A C 1
ATOM 671 O O . TYR A 1 81 ? -10.5 -18.375 -18 1 82.12 81 TYR A O 1
ATOM 679 N N . ALA A 1 82 ? -10.383 -16.406 -19.016 1 84.88 82 ALA A N 1
ATOM 680 C CA . ALA A 1 82 ? -9.227 -16.812 -19.812 1 84.88 82 ALA A CA 1
ATOM 681 C C . ALA A 1 82 ? -8.07 -17.234 -18.906 1 84.88 82 ALA A C 1
ATOM 683 O O . ALA A 1 82 ? -7.348 -18.188 -19.234 1 84.88 82 ALA A O 1
ATOM 684 N N . PHE A 1 83 ? -7.953 -16.609 -17.797 1 85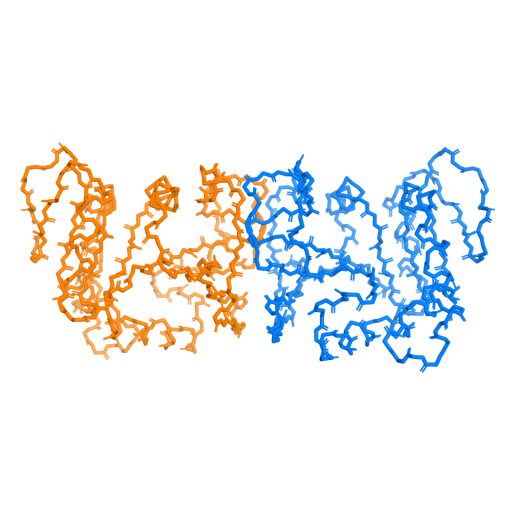.25 83 PHE A N 1
ATOM 685 C CA . PHE A 1 83 ? -6.898 -16.984 -16.859 1 85.25 83 PHE A CA 1
ATOM 686 C C . PHE A 1 83 ? -7.117 -18.391 -16.328 1 85.25 83 PHE A C 1
ATOM 688 O O . PHE A 1 83 ? -6.16 -19.156 -16.172 1 85.25 83 PHE A O 1
ATOM 695 N N . ALA A 1 84 ? -8.367 -18.719 -16.047 1 85 84 ALA A N 1
ATOM 696 C CA . ALA A 1 84 ? -8.68 -20.062 -15.547 1 85 84 ALA A CA 1
ATOM 697 C C . ALA A 1 84 ? -8.281 -21.125 -16.562 1 85 84 ALA A C 1
ATOM 699 O O . ALA A 1 84 ? -7.742 -22.172 -16.188 1 85 84 ALA A O 1
ATOM 700 N N . GLN A 1 85 ? -8.508 -20.859 -17.781 1 87 85 GLN A N 1
ATOM 701 C CA . GLN A 1 85 ? -8.102 -21.766 -18.844 1 87 85 GLN A CA 1
ATOM 702 C C . GLN A 1 85 ? -6.59 -21.938 -18.875 1 87 85 GLN A C 1
ATOM 704 O O . GLN A 1 85 ? -6.082 -23.047 -19.047 1 87 85 GLN A O 1
ATOM 709 N N . ARG A 1 86 ? -5.973 -20.844 -18.719 1 88 86 ARG A N 1
ATOM 710 C CA . ARG A 1 86 ? -4.516 -20.875 -18.703 1 88 86 ARG A CA 1
ATOM 711 C C . ARG A 1 86 ? -4 -21.703 -17.547 1 88 86 ARG A C 1
ATOM 713 O O . ARG A 1 86 ? -3.076 -22.5 -17.703 1 88 86 ARG A O 1
ATOM 720 N N . ILE A 1 87 ? -4.625 -21.516 -16.391 1 87.25 87 ILE A N 1
ATOM 721 C CA . ILE A 1 87 ? -4.23 -22.25 -15.188 1 87.25 87 ILE A CA 1
ATOM 722 C C . ILE A 1 87 ? -4.34 -23.75 -15.438 1 87.25 87 ILE A C 1
ATOM 724 O O . ILE A 1 87 ? -3.477 -24.516 -15.016 1 87.25 87 ILE A O 1
ATOM 728 N N . VAL A 1 88 ? -5.246 -24.156 -16.188 1 86.31 88 VAL A N 1
ATOM 729 C CA . VAL A 1 88 ? -5.469 -25.562 -16.484 1 86.31 88 VAL A CA 1
ATOM 730 C C . VAL A 1 88 ? -4.422 -26.062 -17.484 1 86.31 88 VAL A C 1
ATOM 732 O O . VAL A 1 88 ? -3.91 -27.172 -17.344 1 86.31 88 VAL A O 1
ATOM 735 N N . GLU A 1 89 ? -4.012 -25.234 -18.344 1 90.62 89 GLU A N 1
ATOM 736 C CA . GLU A 1 89 ? -3.242 -25.656 -19.516 1 90.62 89 GLU A CA 1
ATOM 737 C C . GLU A 1 89 ? -1.746 -25.672 -19.203 1 90.62 89 GLU A C 1
ATOM 739 O O . GLU A 1 89 ? -0.991 -26.438 -19.812 1 90.62 89 GLU A O 1
ATOM 744 N N . VAL A 1 90 ? -1.396 -24.891 -18.312 1 92.81 90 VAL A N 1
ATOM 745 C CA . VAL A 1 90 ? 0.044 -24.75 -18.125 1 92.81 90 VAL A CA 1
ATOM 746 C C . VAL A 1 90 ? 0.542 -25.797 -17.125 1 92.81 90 VAL A C 1
ATOM 748 O O . VAL A 1 90 ? -0.256 -26.422 -16.422 1 92.81 90 VAL A O 1
ATOM 751 N N . GLU A 1 91 ? 1.863 -26 -17.156 1 93.5 91 GLU A N 1
ATOM 752 C CA . GLU A 1 91 ? 2.473 -26.906 -16.188 1 93.5 91 GLU A CA 1
ATOM 753 C C . GLU A 1 91 ? 2.354 -26.359 -14.766 1 93.5 91 GLU A C 1
ATOM 755 O O . GLU A 1 91 ? 2.535 -25.156 -14.539 1 93.5 91 GLU A O 1
ATOM 760 N N . LYS A 1 92 ? 2.068 -27.297 -13.867 1 94.56 92 LYS A N 1
ATOM 761 C CA . LYS A 1 92 ? 2.029 -26.938 -12.453 1 94.56 92 LYS A CA 1
ATOM 762 C C . LYS A 1 92 ? 3.129 -27.641 -11.672 1 94.56 92 LYS A C 1
ATOM 764 O O . LYS A 1 92 ? 3.482 -28.781 -11.977 1 94.56 92 LYS A O 1
ATOM 769 N N . VAL A 1 93 ? 3.645 -26.891 -10.766 1 94.19 93 VAL A N 1
ATOM 770 C CA . VAL A 1 93 ? 4.648 -27.422 -9.844 1 94.19 93 VAL A CA 1
ATOM 771 C C . VAL A 1 93 ? 4.203 -27.188 -8.406 1 94.19 93 VAL A C 1
ATOM 773 O O . VAL A 1 93 ? 3.92 -26.062 -8.008 1 94.19 93 VAL A O 1
ATOM 776 N N . VAL A 1 94 ? 4.125 -28.25 -7.66 1 93.94 94 VAL A N 1
ATOM 777 C CA . VAL A 1 94 ? 3.746 -28.172 -6.254 1 93.94 94 VAL A CA 1
ATOM 778 C C . VAL A 1 94 ? 4.969 -28.422 -5.371 1 93.94 94 VAL A C 1
ATOM 780 O O . VAL A 1 94 ? 5.594 -29.469 -5.445 1 93.94 94 VAL A O 1
ATOM 783 N N . ALA A 1 95 ? 5.305 -27.469 -4.566 1 92.62 95 ALA A N 1
ATOM 784 C CA . ALA A 1 95 ? 6.406 -27.625 -3.623 1 92.62 95 ALA A CA 1
ATOM 785 C C . ALA A 1 95 ? 5.938 -28.297 -2.336 1 92.62 95 ALA A C 1
ATOM 787 O O . ALA A 1 95 ? 5.129 -27.734 -1.593 1 92.62 95 ALA A O 1
ATOM 788 N N . SER A 1 96 ? 6.406 -29.484 -2.094 1 90 96 SER A N 1
ATOM 789 C CA . SER A 1 96 ? 5.984 -30.234 -0.91 1 90 96 SER A CA 1
ATOM 790 C C . SER A 1 96 ? 6.957 -31.359 -0.587 1 90 96 SER A C 1
ATOM 792 O O . SER A 1 96 ? 7.398 -32.062 -1.483 1 90 96 SER A O 1
ATOM 794 N N . ASP A 1 97 ? 7.23 -31.406 0.697 1 85.44 97 ASP A N 1
ATOM 795 C CA . ASP A 1 97 ? 8.016 -32.562 1.146 1 85.44 97 ASP A CA 1
ATOM 796 C C . ASP A 1 97 ? 7.117 -33.719 1.573 1 85.44 97 ASP A C 1
ATOM 798 O O . ASP A 1 97 ? 7.602 -34.781 1.91 1 85.44 97 ASP A O 1
ATOM 802 N N . LYS A 1 98 ? 5.887 -33.5 1.541 1 84.31 98 LYS A N 1
ATOM 803 C CA . LYS A 1 98 ? 4.949 -34.469 2.08 1 84.31 98 LYS A CA 1
ATOM 804 C C . LYS A 1 98 ? 4.246 -35.25 0.961 1 84.31 98 LYS A C 1
ATOM 806 O O . LYS A 1 98 ? 3.592 -36.25 1.209 1 84.31 98 LYS A O 1
ATOM 811 N N . LEU A 1 99 ? 4.316 -34.688 -0.198 1 81.44 99 LEU A N 1
ATOM 812 C CA . LEU A 1 99 ? 3.658 -35.312 -1.332 1 81.44 99 LEU A CA 1
ATOM 813 C C . LEU A 1 99 ? 4.672 -36.062 -2.205 1 81.44 99 LEU A C 1
ATOM 815 O O . LEU A 1 99 ? 5.715 -35.5 -2.551 1 81.44 99 LEU A O 1
ATOM 819 N N . GLU A 1 100 ? 4.418 -37.281 -2.508 1 78.12 100 GLU A N 1
ATOM 820 C CA . GLU A 1 100 ? 5.344 -38.062 -3.314 1 78.12 100 GLU A CA 1
ATOM 821 C C . GLU A 1 100 ? 5.035 -37.938 -4.805 1 78.12 100 GLU A C 1
ATOM 823 O O . GLU A 1 100 ? 5.949 -37.906 -5.633 1 78.12 100 GLU A O 1
ATOM 828 N N . ALA A 1 101 ? 3.727 -37.938 -5.145 1 82.5 101 ALA A N 1
ATOM 829 C CA . ALA A 1 101 ? 3.326 -37.812 -6.543 1 82.5 101 ALA A CA 1
ATOM 830 C C . ALA A 1 101 ? 2.113 -36.906 -6.695 1 82.5 101 ALA A C 1
ATOM 832 O O . ALA A 1 101 ? 1.334 -36.75 -5.754 1 82.5 101 ALA A O 1
ATOM 833 N N . SER A 1 102 ? 2.105 -36.312 -7.875 1 81.94 102 SER A N 1
ATOM 834 C CA . SER A 1 102 ? 0.973 -35.438 -8.156 1 81.94 102 SER A CA 1
ATOM 835 C C . SER A 1 102 ? -0.286 -36.25 -8.461 1 81.94 102 SER A C 1
ATOM 837 O O . SER A 1 102 ? -0.219 -37.281 -9.125 1 81.94 102 SER A O 1
ATOM 839 N N . ARG A 1 103 ? -1.386 -35.781 -7.965 1 83.06 103 ARG A N 1
ATOM 840 C CA . ARG A 1 103 ? -2.68 -36.344 -8.336 1 83.06 103 ARG A CA 1
ATOM 841 C C . ARG A 1 103 ? -3.404 -35.438 -9.328 1 83.06 103 ARG A C 1
ATOM 843 O O . ARG A 1 103 ? -4.539 -35.719 -9.719 1 83.06 103 ARG A O 1
ATOM 850 N N . TRP A 1 104 ? -2.779 -34.406 -9.672 1 84.5 104 TRP A N 1
ATOM 851 C CA . TRP A 1 104 ? -3.387 -33.406 -10.562 1 84.5 104 TRP A CA 1
ATOM 852 C C . TRP A 1 104 ? -2.766 -33.5 -11.961 1 84.5 104 TRP A C 1
ATOM 854 O O . TRP A 1 104 ? -1.597 -33.844 -12.102 1 84.5 104 TRP A O 1
ATOM 864 N N . GLU A 1 105 ? -3.562 -33.188 -12.977 1 86 105 GLU A N 1
ATOM 865 C CA . GLU A 1 105 ? -3.074 -33.156 -14.352 1 86 105 GLU A CA 1
ATOM 866 C C . GLU A 1 105 ? -2.01 -32.094 -14.539 1 86 105 GLU A C 1
ATOM 868 O O . GLU A 1 105 ? -2.125 -31 -13.984 1 86 105 GLU A O 1
ATOM 873 N N . ARG A 1 106 ? -0.929 -32.5 -15.359 1 92.44 106 ARG A N 1
ATOM 874 C CA . ARG A 1 106 ? 0.135 -31.562 -15.734 1 92.44 106 ARG A CA 1
ATOM 875 C C . ARG A 1 106 ? 0.791 -30.953 -14.5 1 92.44 106 ARG A C 1
ATOM 877 O O . ARG A 1 106 ? 1.039 -29.75 -14.461 1 92.44 106 ARG A O 1
ATOM 884 N N . THR A 1 107 ? 0.874 -31.734 -13.492 1 92.75 107 THR A N 1
ATOM 885 C CA . THR A 1 107 ? 1.41 -31.25 -12.219 1 92.75 107 THR A CA 1
ATOM 886 C C . THR A 1 107 ? 2.541 -32.156 -11.734 1 92.75 107 THR A C 1
ATOM 888 O O . THR A 1 107 ? 2.416 -33.375 -11.75 1 92.75 107 THR A O 1
ATOM 891 N N . ARG A 1 108 ? 3.576 -31.641 -11.406 1 92.25 108 ARG A N 1
ATOM 892 C CA . ARG A 1 108 ? 4.633 -32.406 -10.75 1 92.25 108 ARG A CA 1
ATOM 893 C C . ARG A 1 108 ? 4.906 -31.859 -9.352 1 92.25 108 ARG A C 1
ATOM 895 O O . ARG A 1 108 ? 4.695 -30.672 -9.086 1 92.25 108 ARG A O 1
ATOM 902 N N . VAL A 1 109 ? 5.379 -32.719 -8.477 1 93.06 109 VAL A N 1
ATOM 903 C CA . VAL A 1 109 ? 5.727 -32.344 -7.102 1 93.06 109 VAL A CA 1
ATOM 904 C C . VAL A 1 109 ? 7.246 -32.25 -6.969 1 93.06 109 VAL A C 1
ATOM 906 O O . VAL A 1 109 ? 7.984 -33.094 -7.48 1 93.06 109 VAL A O 1
ATOM 909 N N . VAL A 1 110 ? 7.637 -31.172 -6.449 1 90.25 110 VAL A N 1
ATOM 910 C CA . VAL A 1 110 ? 9.062 -31 -6.18 1 90.25 110 VAL A CA 1
ATOM 911 C C . VAL A 1 110 ? 9.297 -30.938 -4.672 1 90.25 110 VAL A C 1
ATOM 913 O O . VAL A 1 110 ? 8.492 -30.359 -3.938 1 90.25 110 VAL A O 1
ATOM 916 N N . SER A 1 111 ? 10.359 -31.625 -4.27 1 84.31 111 SER A N 1
ATOM 917 C CA . SER A 1 111 ? 10.703 -31.672 -2.854 1 84.31 111 SER A CA 1
ATOM 918 C C . SER A 1 111 ? 12.141 -31.234 -2.613 1 84.31 111 SER A C 1
ATOM 920 O O . SER A 1 111 ? 12.93 -31.125 -3.557 1 84.31 111 SER A O 1
ATOM 922 N N . GLY A 1 112 ? 12.398 -30.891 -1.378 1 79.44 112 GLY A N 1
ATOM 923 C CA . GLY A 1 112 ? 13.75 -30.531 -0.979 1 79.44 112 GLY A CA 1
ATOM 924 C C . GLY A 1 112 ? 13.953 -29.031 -0.864 1 79.44 112 GLY A C 1
ATOM 925 O O . GLY A 1 112 ? 13.109 -28.328 -0.31 1 79.44 112 GLY A O 1
ATOM 926 N N . ASP A 1 113 ? 15.094 -28.547 -1.431 1 88.06 113 ASP A N 1
ATOM 927 C CA . ASP A 1 113 ? 15.547 -27.156 -1.309 1 88.06 113 ASP A CA 1
ATOM 928 C C . ASP A 1 113 ? 14.773 -26.234 -2.254 1 88.06 113 ASP A C 1
ATOM 930 O O . ASP A 1 113 ? 14.992 -26.266 -3.467 1 88.06 113 ASP A O 1
ATOM 934 N N . LEU A 1 114 ? 13.852 -25.453 -1.711 1 88.12 114 LEU A N 1
ATOM 935 C CA . LEU A 1 114 ? 12.961 -24.594 -2.473 1 88.12 114 LEU A CA 1
ATOM 936 C C . LEU A 1 114 ? 13.75 -23.656 -3.375 1 88.12 114 LEU A C 1
ATOM 938 O O . LEU A 1 114 ? 13.469 -23.547 -4.57 1 88.12 114 LEU A O 1
ATOM 942 N N . PRO A 1 115 ? 14.781 -23.047 -2.914 1 93.12 115 PRO A N 1
ATOM 943 C CA . PRO A 1 115 ? 15.578 -22.172 -3.785 1 93.12 115 PRO A CA 1
ATOM 944 C C . PRO A 1 115 ? 16.156 -22.906 -4.988 1 93.12 115 PRO A C 1
ATOM 946 O O . PRO A 1 115 ? 16.141 -22.391 -6.105 1 93.12 115 PRO A O 1
ATOM 949 N N . ARG A 1 116 ? 16.625 -24.078 -4.734 1 92.25 116 ARG A N 1
ATOM 950 C CA . ARG A 1 116 ? 17.188 -24.875 -5.82 1 92.25 116 ARG A CA 1
ATOM 951 C C . ARG A 1 116 ? 16.141 -25.203 -6.871 1 92.25 116 ARG A C 1
ATOM 953 O O . ARG A 1 116 ? 16.391 -25.078 -8.07 1 92.25 116 ARG A O 1
ATOM 960 N N . GLU A 1 117 ? 15.023 -25.641 -6.398 1 90.88 117 GLU A N 1
ATOM 961 C CA . GLU A 1 117 ? 13.953 -26 -7.324 1 90.88 117 GLU A CA 1
ATOM 962 C C . GLU A 1 117 ? 13.469 -24.797 -8.117 1 90.88 117 GLU A C 1
ATOM 964 O O . GLU A 1 117 ? 13.234 -24.891 -9.32 1 90.88 117 GLU A O 1
ATOM 969 N N . VAL A 1 118 ? 13.289 -23.688 -7.496 1 93.81 118 VAL A N 1
ATOM 970 C CA . VAL A 1 118 ? 12.828 -22.469 -8.164 1 93.81 118 VAL A CA 1
ATOM 971 C C . VAL A 1 118 ? 13.875 -22 -9.172 1 93.81 118 VAL A C 1
ATOM 973 O O . VAL A 1 118 ? 13.531 -21.578 -10.281 1 93.81 118 VAL A O 1
ATOM 976 N N . HIS A 1 119 ? 15.117 -22.109 -8.828 1 93.69 119 HIS A N 1
ATOM 977 C CA . HIS A 1 119 ? 16.172 -21.75 -9.766 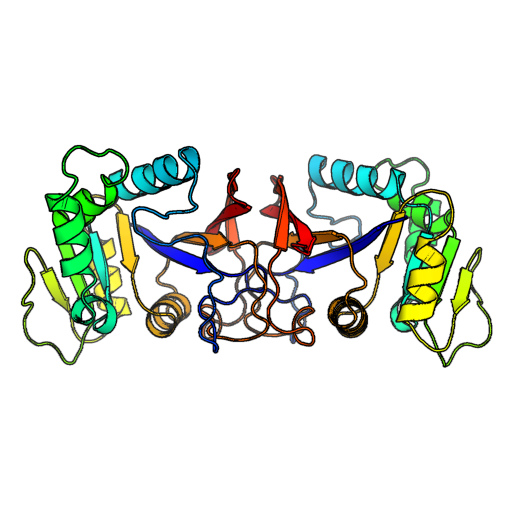1 93.69 119 HIS A CA 1
ATOM 978 C C . HIS A 1 119 ? 16.141 -22.625 -11.008 1 93.69 119 HIS A C 1
ATOM 980 O O . HIS A 1 119 ? 16.281 -22.141 -12.133 1 93.69 119 HIS A O 1
ATOM 986 N N . ARG A 1 120 ? 15.953 -23.844 -10.773 1 91.44 120 ARG A N 1
ATOM 987 C CA . ARG A 1 120 ? 15.836 -24.766 -11.898 1 91.44 120 ARG A CA 1
ATOM 988 C C . ARG A 1 120 ? 14.664 -24.391 -12.797 1 91.44 120 ARG A C 1
ATOM 990 O O . ARG A 1 120 ? 14.789 -24.406 -14.023 1 91.44 120 ARG A O 1
ATOM 997 N N . LEU A 1 121 ? 13.555 -24.078 -12.195 1 92.19 121 LEU A N 1
ATOM 998 C CA . LEU A 1 121 ? 12.367 -23.688 -12.953 1 92.19 121 LEU A CA 1
ATOM 999 C C . LEU A 1 121 ? 12.648 -22.453 -13.789 1 92.19 121 LEU A C 1
ATOM 1001 O O . LEU A 1 121 ? 12.18 -22.344 -14.922 1 92.19 121 LEU A O 1
ATOM 1005 N N . LYS A 1 122 ? 13.414 -21.531 -13.258 1 94.62 122 LYS A N 1
ATOM 1006 C CA . LYS A 1 122 ? 13.688 -20.25 -13.914 1 94.62 122 LYS A CA 1
ATOM 1007 C C . LYS A 1 122 ? 14.633 -20.422 -15.102 1 94.62 122 LYS A C 1
ATOM 1009 O O . LYS A 1 122 ? 14.672 -19.594 -16 1 94.62 122 LYS A O 1
ATOM 1014 N N . GLN A 1 123 ? 15.461 -21.438 -15.094 1 91.38 123 GLN A N 1
ATOM 1015 C CA . GLN A 1 123 ? 16.438 -21.688 -16.156 1 91.38 123 GLN A CA 1
ATOM 1016 C C . GLN A 1 123 ? 15.766 -22.266 -17.391 1 91.38 123 GLN A C 1
ATOM 1018 O O . GLN A 1 123 ? 16.312 -22.188 -18.5 1 91.38 123 GLN A O 1
ATOM 1023 N N . GLY A 1 124 ? 14.633 -22.719 -17.328 1 81.5 124 GLY A N 1
ATOM 1024 C CA . GLY A 1 124 ? 13.961 -23.328 -18.469 1 81.5 124 GLY A CA 1
ATOM 1025 C C . GLY A 1 124 ? 13.508 -22.312 -19.5 1 81.5 124 GLY A C 1
ATOM 1026 O O . GLY A 1 124 ? 13.516 -21.109 -19.234 1 81.5 124 GLY A O 1
ATOM 1027 N N . ALA A 1 125 ? 13.297 -22.781 -20.719 1 85.38 125 ALA A N 1
ATOM 1028 C CA . ALA A 1 125 ? 12.766 -21.938 -21.797 1 85.38 125 ALA A CA 1
ATOM 1029 C C . ALA A 1 125 ? 11.266 -21.688 -21.609 1 85.38 125 ALA A C 1
ATOM 1031 O O . ALA A 1 125 ? 10.586 -22.469 -20.938 1 85.38 125 ALA A O 1
ATOM 1032 N N . GLY A 1 126 ? 10.852 -20.562 -22.188 1 88.62 126 GLY A N 1
ATOM 1033 C CA . GLY A 1 126 ? 9.414 -20.328 -22.188 1 88.62 126 GLY A CA 1
ATOM 1034 C C . GLY A 1 126 ? 9.016 -19.062 -21.438 1 88.62 126 GLY A C 1
ATOM 1035 O O . GLY A 1 1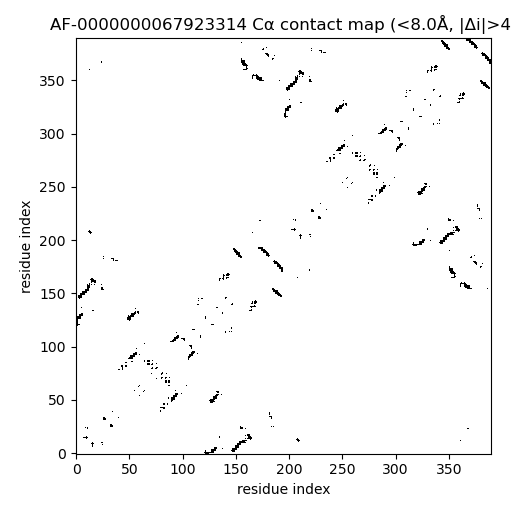26 ? 9.766 -18.078 -21.438 1 88.62 126 GLY A O 1
ATOM 1036 N N . GLY A 1 127 ? 7.742 -19.109 -20.953 1 93.31 127 GLY A N 1
ATOM 1037 C CA . GLY A 1 127 ? 7.145 -17.953 -20.312 1 93.31 127 GLY A CA 1
ATOM 1038 C C . GLY A 1 127 ? 7.441 -17.859 -18.828 1 93.31 127 GLY A C 1
ATOM 1039 O O . GLY A 1 127 ? 8.18 -18.688 -18.297 1 93.31 127 GLY A O 1
ATOM 1040 N N . ASP A 1 128 ? 6.953 -16.938 -18.172 1 95.94 128 ASP A N 1
ATOM 1041 C CA . ASP A 1 128 ? 7.199 -16.641 -16.766 1 95.94 128 ASP A CA 1
ATOM 1042 C C . ASP A 1 128 ? 6.457 -17.625 -15.859 1 95.94 128 ASP A C 1
ATOM 1044 O O . ASP A 1 128 ? 5.676 -18.453 -16.344 1 95.94 128 ASP A O 1
ATOM 1048 N N . ILE A 1 129 ? 6.836 -17.625 -14.609 1 96.62 129 ILE A N 1
ATOM 1049 C CA . ILE A 1 129 ? 6.258 -18.484 -13.578 1 96.62 129 ILE A CA 1
ATOM 1050 C C . ILE A 1 129 ? 5.367 -17.656 -12.656 1 96.62 129 ILE A C 1
ATOM 1052 O O . ILE A 1 129 ? 5.809 -16.656 -12.102 1 96.62 129 ILE A O 1
ATOM 1056 N N . ALA A 1 130 ? 4.141 -18.031 -12.547 1 96.62 130 ALA A N 1
ATOM 1057 C CA . ALA A 1 130 ? 3.27 -17.453 -11.531 1 96.62 130 ALA A CA 1
ATOM 1058 C C . ALA A 1 130 ? 3.266 -18.297 -10.266 1 96.62 130 ALA A C 1
ATOM 1060 O O . ALA A 1 130 ? 3.285 -19.531 -10.336 1 96.62 130 ALA A O 1
ATOM 1061 N N . VAL A 1 131 ? 3.234 -17.656 -9.172 1 95.62 131 VAL A N 1
ATOM 1062 C CA . VAL A 1 131 ? 3.238 -18.422 -7.926 1 95.62 131 VAL A CA 1
ATOM 1063 C C . VAL A 1 131 ? 1.998 -18.078 -7.102 1 95.62 131 VAL A C 1
ATOM 1065 O O . VAL A 1 131 ? 1.624 -16.906 -6.996 1 95.62 131 VAL A O 1
ATOM 1068 N N . PHE A 1 132 ? 1.369 -19.062 -6.648 1 90.69 132 PHE A N 1
ATOM 1069 C CA . PHE A 1 132 ? 0.22 -18.969 -5.754 1 90.69 132 PHE A CA 1
ATOM 1070 C C . PHE A 1 132 ? 0.433 -19.812 -4.508 1 90.69 132 PHE A C 1
ATOM 1072 O O . PHE A 1 132 ? 0.87 -20.969 -4.602 1 90.69 132 PHE A O 1
ATOM 1079 N N . GLY A 1 133 ? 0.15 -19.219 -3.477 1 88.44 133 GLY A N 1
ATOM 1080 C CA . GLY A 1 133 ? 0.276 -19.859 -2.176 1 88.44 133 GLY A CA 1
ATOM 1081 C C . GLY A 1 133 ? -0.194 -18.984 -1.031 1 88.44 133 GLY A C 1
ATOM 1082 O O . GLY A 1 133 ? -0.618 -17.844 -1.246 1 88.44 133 GLY A O 1
ATOM 1083 N N . GLY A 1 134 ? -0.249 -19.531 0.136 1 91.06 134 GLY A N 1
ATOM 1084 C CA . GLY A 1 134 ? -0.599 -18.75 1.312 1 91.06 134 GLY A CA 1
ATOM 1085 C C . GLY A 1 134 ? 0.489 -17.781 1.729 1 91.06 134 GLY A C 1
ATOM 1086 O O . GLY A 1 134 ? 1.552 -17.719 1.109 1 91.06 134 GLY A O 1
ATOM 1087 N N . ALA A 1 135 ? 0.163 -16.969 2.68 1 94.44 135 ALA A N 1
ATOM 1088 C CA . ALA A 1 135 ? 1.058 -15.93 3.172 1 94.44 135 ALA A CA 1
ATOM 1089 C C . ALA A 1 135 ? 2.406 -16.516 3.586 1 94.44 135 ALA A C 1
ATOM 1091 O O . ALA A 1 135 ? 3.455 -15.938 3.291 1 94.44 135 ALA A O 1
ATOM 1092 N N . GLY A 1 136 ? 2.381 -17.656 4.258 1 94 136 GLY A N 1
ATOM 1093 C CA . GLY A 1 136 ? 3.619 -18.281 4.691 1 94 136 GLY A CA 1
ATOM 1094 C C . GLY A 1 136 ? 4.52 -18.688 3.541 1 94 136 GLY A C 1
ATOM 1095 O O . GLY A 1 136 ? 5.73 -18.469 3.582 1 94 136 GLY A O 1
ATOM 1096 N N . PHE A 1 137 ? 3.934 -19.328 2.514 1 93.81 137 PHE A N 1
ATOM 1097 C CA . PHE A 1 137 ? 4.68 -19.75 1.333 1 93.81 137 PHE A CA 1
ATOM 1098 C C . PHE A 1 137 ? 5.273 -18.547 0.611 1 93.81 137 PHE A C 1
ATOM 1100 O O . PHE A 1 137 ? 6.457 -18.547 0.271 1 93.81 137 PHE A O 1
ATOM 1107 N N . ALA A 1 138 ? 4.496 -17.531 0.384 1 95.88 138 ALA A N 1
ATOM 1108 C CA . ALA A 1 138 ? 4.961 -16.297 -0.247 1 95.88 138 ALA A CA 1
ATOM 1109 C C . ALA A 1 138 ? 6.105 -15.672 0.546 1 95.88 138 ALA A C 1
ATOM 1111 O O . ALA A 1 138 ? 7.125 -15.273 -0.027 1 95.88 138 ALA A O 1
ATOM 1112 N N . SER A 1 139 ? 5.953 -15.609 1.863 1 96.19 139 SER A N 1
ATOM 1113 C CA . SER A 1 139 ? 6.969 -15.031 2.736 1 96.19 139 SER A CA 1
ATOM 1114 C C . SER A 1 139 ? 8.289 -15.781 2.615 1 96.19 139 SER A C 1
ATOM 1116 O O . SER A 1 139 ? 9.359 -15.164 2.568 1 96.19 139 SER A O 1
ATOM 1118 N N . ALA A 1 140 ? 8.234 -17.094 2.561 1 93.94 140 ALA A N 1
ATOM 1119 C CA . ALA A 1 140 ? 9.438 -17.922 2.439 1 93.94 140 ALA A CA 1
ATOM 1120 C C . ALA A 1 140 ? 10.156 -17.641 1.119 1 93.94 140 ALA A C 1
ATOM 1122 O O . ALA A 1 140 ? 11.383 -17.547 1.082 1 93.94 140 ALA A O 1
ATOM 1123 N N . LEU A 1 141 ? 9.398 -17.578 0.03 1 95.81 141 LEU A N 1
ATOM 1124 C CA . LEU A 1 141 ? 9.977 -17.281 -1.279 1 95.81 141 LEU A CA 1
ATOM 1125 C C . LEU A 1 141 ? 10.648 -15.922 -1.29 1 95.81 141 LEU A C 1
ATOM 1127 O O . LEU A 1 141 ? 11.742 -15.766 -1.846 1 95.81 141 LEU A O 1
ATOM 1131 N N . ILE A 1 142 ? 9.984 -14.93 -0.69 1 96.62 142 ILE A N 1
ATOM 1132 C CA . ILE A 1 142 ? 10.508 -13.562 -0.638 1 96.62 142 ILE A CA 1
ATOM 1133 C C . ILE A 1 142 ? 11.797 -13.539 0.182 1 96.62 142 ILE A C 1
ATOM 1135 O O . ILE A 1 142 ? 12.797 -12.953 -0.241 1 96.62 142 ILE A O 1
ATOM 1139 N N . ALA A 1 143 ? 11.758 -14.188 1.309 1 94.69 143 ALA A N 1
ATOM 1140 C CA . ALA A 1 143 ? 12.922 -14.211 2.197 1 94.69 143 ALA A CA 1
ATOM 1141 C C . ALA A 1 143 ? 14.117 -14.867 1.518 1 94.69 143 ALA A C 1
ATOM 1143 O O . ALA A 1 143 ? 15.266 -14.484 1.769 1 94.69 143 ALA A O 1
ATOM 1144 N N . ALA A 1 144 ? 13.852 -15.789 0.685 1 94.56 144 ALA A N 1
ATOM 1145 C CA . ALA A 1 144 ? 14.914 -16.516 -0.017 1 94.56 144 ALA A CA 1
ATOM 1146 C C . ALA A 1 144 ? 15.391 -15.727 -1.236 1 94.56 144 ALA A C 1
ATOM 1148 O O . ALA A 1 144 ? 16.297 -16.156 -1.944 1 94.56 144 ALA A O 1
ATOM 1149 N N . GLY A 1 145 ? 14.766 -14.602 -1.537 1 95.38 145 GLY A N 1
ATOM 1150 C CA . GLY A 1 145 ? 15.172 -13.766 -2.65 1 95.38 145 GLY A CA 1
ATOM 1151 C C . GLY A 1 145 ? 14.805 -14.344 -4.004 1 95.38 145 GLY A C 1
ATOM 1152 O O . GLY A 1 145 ? 15.516 -14.125 -4.988 1 95.38 145 GLY A O 1
ATOM 1153 N N . LEU A 1 146 ? 13.703 -15.078 -4.074 1 96 146 LEU A N 1
ATOM 1154 C CA . LEU A 1 146 ? 13.398 -15.836 -5.285 1 96 146 LEU A CA 1
ATOM 1155 C C . LEU A 1 146 ? 12.398 -15.094 -6.16 1 96 146 LEU A C 1
ATOM 1157 O O . LEU A 1 146 ? 12.25 -15.406 -7.344 1 96 146 LEU A O 1
ATOM 1161 N N . VAL A 1 147 ? 11.664 -14.133 -5.645 1 97.19 147 VAL A N 1
ATOM 1162 C CA . VAL A 1 147 ? 10.617 -13.438 -6.387 1 97.19 147 VAL A CA 1
ATOM 1163 C C . VAL A 1 147 ? 11.227 -12.32 -7.23 1 97.19 147 VAL A C 1
ATOM 1165 O O . VAL A 1 147 ? 11.945 -11.469 -6.715 1 97.19 147 VAL A O 1
ATOM 1168 N N . ASP A 1 148 ? 10.867 -12.305 -8.516 1 97.44 148 ASP A N 1
ATOM 1169 C CA . ASP A 1 148 ? 11.422 -11.312 -9.438 1 97.44 148 ASP A CA 1
ATOM 1170 C C . ASP A 1 148 ? 10.477 -10.133 -9.617 1 97.44 148 ASP A C 1
ATOM 1172 O O . ASP A 1 148 ? 10.906 -9.031 -9.977 1 97.44 148 ASP A O 1
ATOM 1176 N N . GLU A 1 149 ? 9.211 -10.398 -9.453 1 98.06 149 GLU A N 1
ATOM 1177 C CA . GLU A 1 149 ? 8.203 -9.359 -9.617 1 98.06 149 GLU A CA 1
ATOM 1178 C C . GLU A 1 149 ? 7.035 -9.578 -8.648 1 98.06 149 GLU A C 1
ATOM 1180 O O . GLU A 1 149 ? 6.535 -10.695 -8.508 1 98.06 149 GLU A O 1
ATOM 1185 N N . PHE A 1 150 ? 6.719 -8.508 -7.965 1 98.25 150 PHE A N 1
ATOM 1186 C CA . PHE A 1 150 ? 5.52 -8.445 -7.141 1 98.25 150 PHE A CA 1
ATOM 1187 C C . PHE A 1 150 ? 4.391 -7.738 -7.883 1 98.25 150 PHE A C 1
ATOM 1189 O O . PHE A 1 150 ? 4.578 -6.641 -8.414 1 98.25 150 PHE A O 1
ATOM 1196 N N . GLN A 1 151 ? 3.305 -8.359 -7.969 1 98.12 151 GLN A N 1
ATOM 1197 C CA . GLN A 1 151 ? 2.066 -7.707 -8.383 1 98.12 151 GLN A CA 1
ATOM 1198 C C . GLN A 1 151 ? 1.07 -7.633 -7.23 1 98.12 151 GLN A C 1
ATOM 1200 O O . GLN A 1 151 ? 0.406 -8.625 -6.914 1 98.12 151 GLN A O 1
ATOM 1205 N N . LEU A 1 152 ? 0.998 -6.504 -6.617 1 98.12 152 LEU A N 1
ATOM 1206 C CA . LEU A 1 152 ? 0.209 -6.297 -5.41 1 98.12 152 LEU A CA 1
ATOM 1207 C C . LEU A 1 152 ? -1.134 -5.656 -5.738 1 98.12 152 LEU A C 1
ATOM 1209 O O . LEU A 1 152 ? -1.181 -4.547 -6.277 1 98.12 152 LEU A O 1
ATOM 1213 N N . PHE A 1 153 ? -2.162 -6.387 -5.531 1 97.19 153 PHE A N 1
ATOM 1214 C CA . PHE A 1 153 ? -3.533 -5.914 -5.691 1 97.19 153 PHE A CA 1
ATOM 1215 C C . PHE A 1 153 ? -4.047 -5.289 -4.402 1 97.19 153 PHE A C 1
ATOM 1217 O O . PHE A 1 153 ? -4.547 -5.988 -3.52 1 97.19 153 PHE A O 1
ATOM 1224 N N . ILE A 1 154 ? -3.947 -3.988 -4.324 1 98.25 154 ILE A N 1
ATOM 1225 C CA . ILE A 1 154 ? -4.254 -3.277 -3.088 1 98.25 154 ILE A CA 1
ATOM 1226 C C . ILE A 1 154 ? -5.754 -3.01 -3.004 1 98.25 154 ILE A C 1
ATOM 1228 O O . ILE A 1 154 ? -6.289 -2.201 -3.766 1 98.25 154 ILE A O 1
ATOM 1232 N N . ASN A 1 155 ? -6.414 -3.717 -2.125 1 97.19 155 ASN A N 1
ATOM 1233 C CA . ASN A 1 155 ? -7.832 -3.514 -1.847 1 97.19 155 ASN A CA 1
ATOM 1234 C C . ASN A 1 155 ? -8.062 -2.271 -0.989 1 97.19 155 ASN A C 1
ATOM 1236 O O . ASN A 1 155 ? -7.254 -1.956 -0.116 1 97.19 155 ASN A O 1
ATOM 1240 N N . PRO A 1 156 ? -9.156 -1.577 -1.232 1 97.12 156 PRO A N 1
ATOM 1241 C CA . PRO A 1 156 ? -9.438 -0.365 -0.461 1 97.12 156 PRO A CA 1
ATOM 1242 C C . PRO A 1 156 ? -10 -0.667 0.929 1 97.12 156 PRO A C 1
ATOM 1244 O O . PRO A 1 156 ? -11.148 -0.333 1.223 1 97.12 156 PRO A O 1
ATOM 1247 N N . ALA A 1 157 ? -9.141 -1.217 1.74 1 96.56 157 ALA A N 1
ATOM 1248 C CA . ALA A 1 157 ? -9.484 -1.58 3.113 1 96.56 157 ALA A CA 1
ATOM 1249 C C . ALA A 1 157 ? -8.242 -1.57 4.004 1 96.56 157 ALA A C 1
ATOM 1251 O O . ALA A 1 157 ? -7.121 -1.757 3.525 1 96.56 157 ALA A O 1
ATOM 1252 N N . VAL A 1 158 ? -8.516 -1.289 5.234 1 97.12 158 VAL A N 1
ATOM 1253 C CA . VAL A 1 158 ? -7.527 -1.451 6.297 1 97.12 158 VAL A CA 1
ATOM 1254 C C . VAL A 1 158 ? -7.938 -2.6 7.215 1 97.12 158 VAL A C 1
ATOM 1256 O O . VAL A 1 158 ? -9.102 -2.691 7.621 1 97.12 158 VAL A O 1
ATOM 1259 N N . LEU A 1 159 ? -6.941 -3.453 7.52 1 95.75 159 LEU A N 1
ATOM 1260 C CA . LEU A 1 159 ? -7.27 -4.613 8.344 1 95.75 159 LEU A CA 1
ATOM 1261 C C . LEU A 1 159 ? -6.852 -4.387 9.789 1 95.75 159 LEU A C 1
ATOM 1263 O O . LEU A 1 159 ? -7.477 -4.918 10.711 1 95.75 159 LEU A O 1
ATOM 1267 N N . GLY A 1 160 ? -5.801 -3.643 10 1 94.69 160 GLY A N 1
ATOM 1268 C CA . GLY A 1 160 ? -5.289 -3.395 11.336 1 94.69 160 GLY A CA 1
ATOM 1269 C C . GLY A 1 160 ? -4.375 -4.496 11.836 1 94.69 160 GLY A C 1
ATOM 1270 O O . GLY A 1 160 ? -3.443 -4.238 12.602 1 94.69 160 GLY A O 1
ATOM 1271 N N . SER A 1 161 ? -4.625 -5.688 11.492 1 94 161 SER A N 1
ATOM 1272 C CA . SER A 1 161 ? -3.834 -6.863 11.836 1 94 161 SER A CA 1
ATOM 1273 C C . SER A 1 161 ? -4.082 -8 10.852 1 94 161 SER A C 1
ATOM 1275 O O . SER A 1 161 ? -5.047 -7.965 10.086 1 94 161 SER A O 1
ATOM 1277 N N . GLY A 1 162 ? -3.166 -8.977 10.938 1 95.31 162 GLY A N 1
ATOM 1278 C CA . GLY A 1 162 ? -3.34 -10.117 10.055 1 95.31 162 GLY A CA 1
ATOM 1279 C C . GLY A 1 162 ? -2.025 -10.719 9.586 1 95.31 162 GLY A C 1
ATOM 1280 O O . GLY A 1 162 ? -1.017 -10.641 10.289 1 95.31 162 GLY A O 1
ATOM 1281 N N . ARG A 1 163 ? -2.1 -11.367 8.422 1 96.06 163 ARG A N 1
ATOM 1282 C CA . ARG A 1 163 ? -0.932 -12.039 7.867 1 96.06 163 ARG A CA 1
ATOM 1283 C C . ARG A 1 163 ? -0.17 -11.125 6.918 1 96.06 163 ARG A C 1
ATOM 1285 O O . ARG A 1 163 ? -0.774 -10.32 6.207 1 96.06 163 ARG A O 1
ATOM 1292 N N . ARG A 1 164 ? 1.164 -11.281 6.93 1 97.06 164 ARG A N 1
ATOM 1293 C CA . ARG A 1 164 ? 2.057 -10.484 6.098 1 97.06 164 ARG A CA 1
ATOM 1294 C C . ARG A 1 164 ? 2.967 -11.375 5.258 1 97.06 164 ARG A C 1
ATOM 1296 O O . ARG A 1 164 ? 3.217 -12.523 5.617 1 97.06 164 ARG A O 1
ATOM 1303 N N . ILE A 1 165 ? 3.471 -10.766 4.16 1 97.31 165 ILE A N 1
ATOM 1304 C CA . ILE A 1 165 ? 4.336 -11.594 3.324 1 97.31 165 ILE A CA 1
ATOM 1305 C C . ILE A 1 165 ? 5.762 -11.055 3.365 1 97.31 165 ILE A C 1
ATOM 1307 O O . ILE A 1 165 ? 6.699 -11.719 2.918 1 97.31 165 ILE A O 1
ATOM 1311 N N . PHE A 1 166 ? 5.973 -9.875 3.887 1 97.25 166 PHE A N 1
ATOM 1312 C CA . PHE A 1 166 ? 7.301 -9.273 3.953 1 97.25 166 PHE A CA 1
ATOM 1313 C C . PHE A 1 166 ? 7.852 -9.336 5.371 1 97.25 166 PHE A C 1
ATOM 1315 O O . PHE A 1 166 ? 8.672 -8.508 5.766 1 97.25 166 PHE A O 1
ATOM 1322 N N . ASP A 1 167 ? 7.43 -10.266 6.125 1 92.69 167 ASP A N 1
ATOM 1323 C CA . ASP A 1 167 ? 7.711 -10.32 7.559 1 92.69 167 ASP A CA 1
ATOM 1324 C C . ASP A 1 167 ? 9.016 -11.07 7.836 1 92.69 167 ASP A C 1
ATOM 1326 O O . ASP A 1 167 ? 9.578 -10.953 8.922 1 92.69 167 ASP A O 1
ATOM 1330 N N . GLN A 1 168 ? 9.586 -11.82 6.883 1 91.44 168 GLN A N 1
ATOM 1331 C CA . GLN A 1 168 ? 10.734 -12.68 7.152 1 91.44 168 GLN A CA 1
ATOM 1332 C C . GLN A 1 168 ? 11.992 -12.148 6.477 1 91.44 168 GLN A C 1
ATOM 1334 O O . GLN A 1 168 ? 13.109 -12.523 6.848 1 91.44 168 GLN A O 1
ATOM 1339 N N . GLY A 1 169 ? 11.922 -11.344 5.449 1 87 169 GLY A N 1
ATOM 1340 C CA . GLY A 1 169 ? 13.055 -10.953 4.625 1 87 169 GLY A CA 1
ATOM 1341 C C . GLY A 1 169 ? 13.75 -9.695 5.125 1 87 169 GLY A C 1
ATOM 1342 O O . GLY A 1 169 ? 14.859 -9.383 4.691 1 87 169 GLY A O 1
ATOM 1343 N N . GLY A 1 170 ? 13.125 -8.891 6.059 1 86.5 170 GLY A N 1
ATOM 1344 C CA . GLY A 1 170 ? 13.695 -7.625 6.5 1 86.5 170 GLY A CA 1
ATOM 1345 C C . GLY A 1 170 ? 13.531 -6.512 5.48 1 86.5 170 GLY A C 1
ATOM 1346 O O . GLY A 1 170 ? 12.648 -6.574 4.625 1 86.5 170 GLY A O 1
ATOM 1347 N N . PHE A 1 171 ? 14.5 -5.535 5.605 1 92.81 171 PHE A N 1
ATOM 1348 C CA . PHE A 1 171 ? 14.43 -4.355 4.75 1 92.81 171 PHE A CA 1
ATOM 1349 C C . PHE A 1 171 ? 14.844 -4.691 3.324 1 92.81 171 PHE A C 1
ATOM 1351 O O . PHE A 1 171 ? 15.805 -5.434 3.109 1 92.81 171 PHE A O 1
ATOM 1358 N N . SER A 1 172 ? 14.117 -4.121 2.371 1 94.81 172 SER A N 1
ATOM 1359 C CA . SER A 1 172 ? 14.5 -4.211 0.966 1 94.81 172 SER A CA 1
ATOM 1360 C C . SER A 1 172 ? 14.008 -3.002 0.179 1 94.81 172 SER A C 1
ATOM 1362 O O . SER A 1 172 ? 12.922 -2.486 0.443 1 94.81 172 SER A O 1
ATOM 1364 N N . SER A 1 173 ? 14.852 -2.584 -0.752 1 95.69 173 SER A N 1
ATOM 1365 C CA . SER A 1 173 ? 14.422 -1.578 -1.718 1 95.69 173 SER A CA 1
ATOM 1366 C C . SER A 1 173 ? 13.734 -2.221 -2.918 1 95.69 173 SER A C 1
ATOM 1368 O O . SER A 1 173 ? 14.07 -3.344 -3.303 1 95.69 173 SER A O 1
ATOM 1370 N N . LEU A 1 174 ? 12.812 -1.519 -3.445 1 97.81 174 LEU A N 1
ATOM 1371 C CA . LEU A 1 174 ? 12.078 -1.992 -4.609 1 97.81 174 LEU A CA 1
ATOM 1372 C C . LEU A 1 174 ? 12.18 -0.997 -5.762 1 97.81 174 LEU A C 1
ATOM 1374 O O . LEU A 1 174 ? 12.516 0.171 -5.551 1 97.81 174 LEU A O 1
ATOM 1378 N N . LYS A 1 175 ? 12.039 -1.494 -6.906 1 98 175 LYS A N 1
ATOM 1379 C CA . LYS A 1 175 ? 11.852 -0.687 -8.109 1 98 175 LYS A CA 1
ATOM 1380 C C . LYS A 1 175 ? 10.406 -0.771 -8.602 1 98 175 LYS A C 1
ATOM 1382 O O . LYS A 1 175 ? 9.891 -1.863 -8.844 1 98 175 LYS A O 1
ATOM 1387 N N . LEU A 1 176 ? 9.766 0.365 -8.742 1 98.38 176 LEU A N 1
ATOM 1388 C CA . LEU A 1 176 ? 8.406 0.39 -9.273 1 98.38 176 LEU A CA 1
ATOM 1389 C C . LEU A 1 176 ? 8.406 0.112 -10.773 1 98.38 176 LEU A C 1
ATOM 1391 O O . LEU A 1 176 ? 9.07 0.812 -11.539 1 98.38 176 LEU A O 1
ATOM 1395 N N . LEU A 1 177 ? 7.668 -0.903 -11.125 1 98.19 177 LEU A N 1
ATOM 1396 C CA . LEU A 1 177 ? 7.527 -1.23 -12.539 1 98.19 177 LEU A CA 1
ATOM 1397 C C . LEU A 1 177 ? 6.309 -0.538 -13.141 1 98.19 177 LEU A C 1
ATOM 1399 O O . LEU A 1 177 ? 6.277 -0.255 -14.344 1 98.19 177 LEU A O 1
ATOM 1403 N N . GLY A 1 178 ? 5.281 -0.296 -12.312 1 98.06 178 GLY A N 1
ATOM 1404 C CA . GLY A 1 178 ? 4.051 0.371 -12.703 1 98.06 178 GLY A CA 1
ATOM 1405 C C . GLY A 1 178 ? 2.969 0.295 -11.641 1 98.06 178 GLY A C 1
ATOM 1406 O O . GLY A 1 178 ? 3.025 -0.553 -10.75 1 98.06 178 GLY A O 1
ATOM 1407 N N . SER A 1 179 ? 2.018 1.202 -11.758 1 98.69 179 SER A N 1
ATOM 1408 C CA . SER A 1 179 ? 0.863 1.218 -10.867 1 98.69 179 SER A CA 1
ATOM 1409 C C . SER A 1 179 ? -0.366 1.791 -11.562 1 98.69 179 SER A C 1
ATOM 1411 O O . SER A 1 179 ? -0.265 2.77 -12.305 1 98.69 179 SER A O 1
ATOM 1413 N N . LYS A 1 180 ? -1.446 1.122 -11.297 1 98.06 180 LYS A N 1
ATOM 1414 C CA . LYS A 1 180 ? -2.688 1.527 -11.945 1 98.06 180 LYS A CA 1
ATOM 1415 C C . LYS A 1 180 ? -3.873 1.419 -10.992 1 98.06 180 LYS A C 1
ATOM 1417 O O . LYS A 1 180 ? -4.004 0.43 -10.273 1 98.06 180 LYS A O 1
ATOM 1422 N N . ALA A 1 181 ? -4.68 2.518 -11 1 98.31 181 ALA A N 1
ATOM 1423 C CA . ALA A 1 181 ? -5.934 2.51 -10.258 1 98.31 181 ALA A CA 1
ATOM 1424 C C . ALA A 1 181 ? -7.105 2.098 -11.141 1 98.31 181 ALA A C 1
ATOM 1426 O O . ALA A 1 181 ? -7.16 2.471 -12.32 1 98.31 181 ALA A O 1
ATOM 1427 N N . TYR A 1 182 ? -8 1.372 -10.57 1 97.12 182 TYR A N 1
ATOM 1428 C CA . TYR A 1 182 ? -9.172 0.905 -11.305 1 97.12 182 TYR A CA 1
ATOM 1429 C C . TYR A 1 182 ? -10.453 1.466 -10.695 1 97.12 182 TYR A C 1
ATOM 1431 O O . TYR A 1 182 ? -10.484 1.851 -9.523 1 97.12 182 TYR A O 1
ATOM 1439 N N . ALA A 1 183 ? -11.523 1.453 -11.445 1 95.31 183 ALA A N 1
ATOM 1440 C CA . ALA A 1 183 ? -12.789 2.07 -11.055 1 95.31 183 ALA A CA 1
ATOM 1441 C C . ALA A 1 183 ? -13.391 1.366 -9.844 1 95.31 183 ALA A C 1
ATOM 1443 O O . ALA A 1 183 ? -14.086 1.988 -9.039 1 95.31 183 ALA A O 1
ATOM 1444 N N . CYS A 1 184 ? -13.141 0.15 -9.633 1 94.12 184 CYS A N 1
ATOM 1445 C CA . CYS A 1 184 ? -13.711 -0.626 -8.531 1 94.12 184 CYS A CA 1
ATOM 1446 C C . CYS A 1 184 ? -13.055 -0.25 -7.207 1 94.12 184 CYS A C 1
ATOM 1448 O O . CYS A 1 184 ? -13.508 -0.689 -6.145 1 94.12 184 CYS A O 1
ATOM 1450 N N . GLY A 1 185 ? -11.922 0.485 -7.273 1 96.25 185 GLY A N 1
ATOM 1451 C CA . GLY A 1 185 ? -11.258 0.91 -6.051 1 96.25 185 GLY A CA 1
ATOM 1452 C C . GLY A 1 185 ? -9.961 0.172 -5.793 1 96.25 185 GLY A C 1
ATOM 1453 O O . GLY A 1 185 ? -9.25 0.468 -4.828 1 96.25 185 GLY A O 1
ATOM 1454 N N . MET A 1 186 ? -9.586 -0.747 -6.688 1 96.75 186 MET A N 1
ATOM 1455 C CA . MET A 1 186 ? -8.328 -1.489 -6.594 1 96.75 186 MET A CA 1
ATOM 1456 C C . MET A 1 186 ? -7.172 -0.68 -7.172 1 96.75 186 MET A C 1
ATOM 1458 O O . MET A 1 186 ? -7.32 -0.029 -8.203 1 96.75 186 MET A O 1
ATOM 1462 N N . VAL A 1 187 ? -6.078 -0.696 -6.5 1 98.56 187 VAL A N 1
ATOM 1463 C CA . VAL A 1 187 ? -4.824 -0.216 -7.074 1 98.56 187 VAL A CA 1
ATOM 1464 C C . VAL A 1 187 ? -3.857 -1.386 -7.258 1 98.56 187 VAL A C 1
ATOM 1466 O O . VAL A 1 187 ? -3.564 -2.111 -6.305 1 98.56 187 VAL A O 1
ATOM 1469 N N . VAL A 1 188 ? -3.408 -1.6 -8.469 1 98.38 188 VAL A N 1
ATOM 1470 C CA . VAL A 1 188 ? -2.439 -2.662 -8.719 1 98.38 188 VAL A CA 1
ATOM 1471 C C . VAL A 1 188 ? -1.053 -2.057 -8.93 1 98.38 188 VAL A C 1
ATOM 1473 O O . VAL A 1 188 ? -0.831 -1.311 -9.883 1 98.38 188 VAL A O 1
ATOM 1476 N N . SER A 1 189 ? -0.136 -2.355 -8.031 1 98.75 189 SER A N 1
ATOM 1477 C CA . SER A 1 189 ? 1.247 -1.898 -8.125 1 98.75 189 SER A CA 1
ATOM 1478 C C . SER A 1 189 ? 2.199 -3.064 -8.367 1 98.75 189 SER A C 1
ATOM 1480 O O . SER A 1 189 ? 2.107 -4.098 -7.707 1 98.75 189 SER A O 1
ATOM 1482 N N . ARG A 1 190 ? 3.037 -2.898 -9.312 1 98.62 190 ARG A N 1
ATOM 1483 C CA . ARG A 1 190 ? 4.051 -3.895 -9.641 1 98.62 190 ARG A CA 1
ATOM 1484 C C . ARG A 1 190 ? 5.441 -3.412 -9.242 1 98.62 190 ARG A C 1
ATOM 1486 O O . ARG A 1 190 ? 5.805 -2.262 -9.508 1 98.62 190 ARG A O 1
ATOM 1493 N N . TYR A 1 191 ? 6.156 -4.305 -8.57 1 98.62 191 TYR A N 1
ATOM 1494 C CA . TYR A 1 191 ? 7.5 -3.973 -8.102 1 98.62 191 TYR A CA 1
ATOM 1495 C C . TYR A 1 191 ? 8.484 -5.082 -8.445 1 98.62 191 TYR A C 1
ATOM 1497 O O . TYR A 1 191 ? 8.102 -6.25 -8.547 1 98.62 191 TYR A O 1
ATOM 1505 N N . ALA A 1 192 ? 9.734 -4.727 -8.586 1 98.31 192 ALA A N 1
ATOM 1506 C CA . ALA A 1 192 ? 10.867 -5.648 -8.609 1 98.31 192 ALA A CA 1
ATOM 1507 C C . ALA A 1 192 ? 11.867 -5.324 -7.504 1 98.31 192 ALA A C 1
ATOM 1509 O O . ALA A 1 192 ? 11.977 -4.176 -7.07 1 98.31 192 ALA A O 1
ATOM 1510 N N . PRO A 1 193 ? 12.523 -6.383 -6.977 1 96.62 193 PRO A N 1
ATOM 1511 C CA . PRO A 1 193 ? 13.641 -6.035 -6.094 1 96.62 193 PRO A CA 1
ATOM 1512 C C . PRO A 1 193 ? 14.633 -5.074 -6.742 1 96.62 193 PRO A C 1
ATOM 1514 O O . PRO A 1 193 ? 14.914 -5.191 -7.938 1 96.62 193 PRO A O 1
ATOM 1517 N N . ALA A 1 194 ? 15 -4.035 -5.855 1 91.94 194 ALA A N 1
ATOM 1518 C CA . ALA A 1 194 ? 15.969 -3.08 -6.395 1 91.94 194 ALA A CA 1
ATOM 1519 C C . ALA A 1 194 ? 17.375 -3.658 -6.383 1 91.94 194 ALA A C 1
ATOM 1521 O O . ALA A 1 194 ? 17.766 -4.355 -5.441 1 91.94 194 ALA A O 1
ATOM 1522 N N . GLN A 1 195 ? 18.047 -4.074 -7.449 1 75.44 195 GLN A N 1
ATOM 1523 C CA . GLN A 1 195 ? 19.406 -4.598 -7.543 1 75.44 195 GLN A CA 1
ATOM 1524 C C . GLN A 1 195 ? 20.422 -3.617 -6.961 1 75.44 195 GLN A C 1
ATOM 1526 O O . GLN A 1 195 ? 20.203 -2.404 -6.98 1 75.44 195 GLN A O 1
ATOM 1531 N N . MET B 1 1 ? -18.328 21.406 5.621 1 87.19 1 MET B N 1
ATOM 1532 C CA . MET B 1 1 ? -17.328 21.141 6.66 1 87.19 1 MET B CA 1
ATOM 1533 C C . MET B 1 1 ? -15.961 20.891 6.047 1 87.19 1 MET B C 1
ATOM 1535 O O . MET B 1 1 ? -15.844 20.234 5.008 1 87.19 1 MET B O 1
ATOM 1539 N N . LYS B 1 2 ? -14.93 21.469 6.707 1 94.44 2 LYS B N 1
ATOM 1540 C CA . LYS B 1 2 ? -13.555 21.281 6.242 1 94.44 2 LYS B CA 1
ATOM 1541 C C . LYS B 1 2 ? -13.125 19.828 6.363 1 94.44 2 LYS B C 1
ATOM 1543 O O . LYS B 1 2 ? -13.578 19.109 7.262 1 94.44 2 LYS B O 1
ATOM 1548 N N . LYS B 1 3 ? -12.289 19.453 5.527 1 96.5 3 LYS B N 1
ATOM 1549 C CA . LYS B 1 3 ? -11.719 18.109 5.629 1 96.5 3 LYS B CA 1
ATOM 1550 C C . LYS B 1 3 ? -10.414 18.141 6.422 1 96.5 3 LYS B C 1
ATOM 1552 O O . LYS B 1 3 ? -9.617 19.062 6.293 1 96.5 3 LYS B O 1
ATOM 1557 N N . LEU B 1 4 ? -10.273 17.141 7.203 1 97.31 4 LEU B N 1
ATOM 1558 C CA . LEU B 1 4 ? -8.961 16.844 7.762 1 97.31 4 LEU B CA 1
ATOM 1559 C C . LEU B 1 4 ? -8.211 15.852 6.891 1 97.31 4 LEU B C 1
ATOM 1561 O O . LEU B 1 4 ? -8.633 14.703 6.754 1 97.31 4 LEU B O 1
ATOM 1565 N N . ILE B 1 5 ? -7.09 16.297 6.352 1 97.94 5 ILE B N 1
ATOM 1566 C CA . ILE B 1 5 ? -6.305 15.508 5.41 1 97.94 5 ILE B CA 1
ATOM 1567 C C . ILE B 1 5 ? -5.008 15.055 6.074 1 97.94 5 ILE B C 1
ATOM 1569 O O . ILE B 1 5 ? -4.23 15.883 6.559 1 97.94 5 ILE B O 1
ATOM 1573 N N . LEU B 1 6 ? -4.801 13.805 6.125 1 97.69 6 LEU B N 1
ATOM 1574 C CA . LEU B 1 6 ? -3.568 13.227 6.652 1 97.69 6 LEU B CA 1
ATOM 1575 C C . LEU B 1 6 ? -2.645 12.797 5.516 1 97.69 6 LEU B C 1
ATOM 1577 O O . LEU B 1 6 ? -3 11.938 4.711 1 97.69 6 LEU B O 1
ATOM 1581 N N . GLN B 1 7 ? -1.503 13.391 5.441 1 96 7 GLN B N 1
ATOM 1582 C CA . GLN B 1 7 ? -0.447 12.961 4.531 1 96 7 GLN B CA 1
ATOM 1583 C C . GLN B 1 7 ? 0.598 12.117 5.258 1 96 7 GLN B C 1
ATOM 1585 O O . GLN B 1 7 ? 1.079 12.5 6.324 1 96 7 GLN B O 1
ATOM 1590 N N . MET B 1 8 ? 0.928 11.023 4.699 1 96.12 8 MET B N 1
ATOM 1591 C CA . MET B 1 8 ? 1.857 10.125 5.379 1 96.12 8 MET B CA 1
ATOM 1592 C C . MET B 1 8 ? 2.734 9.383 4.371 1 96.12 8 MET B C 1
ATOM 1594 O O . MET B 1 8 ? 2.232 8.852 3.381 1 96.12 8 MET B O 1
ATOM 1598 N N . GLN B 1 9 ? 4.066 9.461 4.633 1 95.31 9 GLN B N 1
ATOM 1599 C CA . GLN B 1 9 ? 4.965 8.547 3.943 1 95.31 9 GLN B CA 1
ATOM 1600 C C . GLN B 1 9 ? 4.781 7.117 4.449 1 95.31 9 GLN B C 1
ATOM 1602 O O . GLN B 1 9 ? 4.711 6.883 5.656 1 95.31 9 GLN B O 1
ATOM 1607 N N . MET B 1 10 ? 4.68 6.191 3.518 1 97.06 10 MET B N 1
ATOM 1608 C CA . MET B 1 10 ? 4.441 4.801 3.895 1 97.06 10 MET B CA 1
ATOM 1609 C C . MET B 1 10 ? 5.246 3.85 3.016 1 97.06 10 MET B C 1
ATOM 1611 O O . MET B 1 10 ? 5.473 4.129 1.837 1 97.06 10 MET B O 1
ATOM 1615 N N . SER B 1 11 ? 5.781 2.785 3.584 1 97.12 11 SER B N 1
ATOM 1616 C CA . SER B 1 11 ? 6.395 1.719 2.799 1 97.12 11 SER B CA 1
ATOM 1617 C C . SER B 1 11 ? 5.336 0.854 2.121 1 97.12 11 SER B C 1
ATOM 1619 O O . SER B 1 11 ? 4.152 0.924 2.465 1 97.12 11 SER B O 1
ATOM 1621 N N . VAL B 1 12 ? 5.754 0.051 1.193 1 98.38 12 VAL B N 1
ATOM 1622 C CA . VAL B 1 12 ? 4.867 -0.82 0.43 1 98.38 12 VAL B CA 1
ATOM 1623 C C . VAL B 1 12 ? 4.133 -1.767 1.377 1 98.38 12 VAL B C 1
ATOM 1625 O O . VAL B 1 12 ? 2.963 -2.09 1.155 1 98.38 12 VAL B O 1
ATOM 1628 N N . ASP B 1 13 ? 4.809 -2.133 2.449 1 97.88 13 ASP B N 1
ATOM 1629 C CA . ASP B 1 13 ? 4.223 -3.105 3.369 1 97.88 13 ASP B CA 1
ATOM 1630 C C . ASP B 1 13 ? 3.562 -2.408 4.559 1 97.88 13 ASP B C 1
ATOM 1632 O O . ASP B 1 13 ? 3.291 -3.039 5.582 1 97.88 13 ASP B O 1
ATOM 1636 N N . GLY B 1 14 ? 3.312 -1.104 4.523 1 97.56 14 GLY B N 1
ATOM 1637 C CA . GLY B 1 14 ? 2.328 -0.452 5.371 1 97.56 14 GLY B CA 1
ATOM 1638 C C . GLY B 1 14 ? 2.938 0.228 6.582 1 97.56 14 GLY B C 1
ATOM 1639 O O . GLY B 1 14 ? 2.225 0.616 7.508 1 97.56 14 GLY B O 1
ATOM 1640 N N . PHE B 1 15 ? 4.258 0.363 6.609 1 96.81 15 PHE B N 1
ATOM 1641 C CA . PHE B 1 15 ? 4.902 1.019 7.738 1 96.81 15 PHE B CA 1
ATOM 1642 C C . PHE B 1 15 ? 5.199 2.479 7.422 1 96.81 15 PHE B C 1
ATOM 1644 O O . PHE B 1 15 ? 5.484 2.824 6.273 1 96.81 15 PHE B O 1
ATOM 1651 N N . VAL B 1 16 ? 5.203 3.318 8.492 1 96.06 16 VAL B N 1
ATOM 1652 C CA . VAL B 1 16 ? 5.418 4.75 8.297 1 96.06 16 VAL B CA 1
ATOM 1653 C C . VAL B 1 16 ? 6.684 5.184 9.031 1 96.06 16 VAL B C 1
ATOM 1655 O O . VAL B 1 16 ? 7.043 6.363 9.023 1 96.06 16 VAL B O 1
ATOM 1658 N N . GLY B 1 17 ? 7.312 4.332 9.625 1 93.62 17 GLY B N 1
ATOM 1659 C CA . GLY B 1 17 ? 8.578 4.531 10.32 1 93.62 17 GLY B CA 1
ATOM 1660 C C . GLY B 1 17 ? 9.383 3.256 10.477 1 93.62 17 GLY B C 1
ATOM 1661 O O . GLY B 1 17 ? 8.82 2.186 10.719 1 93.62 17 GLY B O 1
ATOM 1662 N N . SER B 1 18 ? 10.664 3.346 10.375 1 91.19 18 SER B N 1
ATOM 1663 C CA . SER B 1 18 ? 11.547 2.188 10.461 1 91.19 18 SER B CA 1
ATOM 1664 C C . SER B 1 18 ? 12.141 2.049 11.859 1 91.19 18 SER B C 1
ATOM 1666 O O . SER B 1 18 ? 12.383 3.051 12.539 1 91.19 18 SER B O 1
ATOM 1668 N N . ASP B 1 19 ? 12.328 0.827 12.25 1 88.81 19 ASP B N 1
ATOM 1669 C CA . ASP B 1 19 ? 13.008 0.56 13.516 1 88.81 19 ASP B CA 1
ATOM 1670 C C . ASP B 1 19 ? 14.508 0.782 13.391 1 88.81 19 ASP B C 1
ATOM 1672 O O . ASP B 1 19 ? 15.211 0.905 14.398 1 88.81 19 ASP B O 1
ATOM 1676 N N . GLU B 1 20 ? 14.961 0.753 12.234 1 85.12 20 GLU B N 1
ATOM 1677 C CA . GLU B 1 20 ? 16.375 0.937 11.945 1 85.12 20 GLU B CA 1
ATOM 1678 C C . GLU B 1 20 ? 16.641 2.283 11.273 1 85.12 20 GLU B C 1
ATOM 1680 O O . GLU B 1 20 ? 15.711 2.908 10.75 1 85.12 20 GLU B O 1
ATOM 1685 N N . ASP B 1 21 ? 17.859 2.721 11.492 1 83.62 21 ASP B N 1
ATOM 1686 C CA . ASP B 1 21 ? 18.266 3.959 10.828 1 83.62 21 ASP B CA 1
ATOM 1687 C C . ASP B 1 21 ? 18.641 3.705 9.375 1 83.62 21 ASP B C 1
ATOM 1689 O O . ASP B 1 21 ? 19.812 3.568 9.047 1 83.62 21 ASP B O 1
ATOM 1693 N N . ARG B 1 22 ? 17.703 3.588 8.531 1 83.06 22 ARG B N 1
ATOM 1694 C CA . ARG B 1 22 ? 17.922 3.363 7.109 1 83.06 22 ARG B CA 1
ATOM 1695 C C . ARG B 1 22 ? 17.109 4.332 6.266 1 83.06 22 ARG B C 1
ATOM 1697 O O . ARG B 1 22 ? 16.016 4.734 6.66 1 83.06 22 ARG B O 1
ATOM 1704 N N . ARG B 1 23 ? 17.766 4.605 5.145 1 86.62 23 ARG B N 1
ATOM 1705 C CA . ARG B 1 23 ? 17.078 5.461 4.188 1 86.62 23 ARG B CA 1
ATOM 1706 C C . ARG B 1 23 ? 16.094 4.66 3.342 1 86.62 23 ARG B C 1
ATOM 1708 O O . ARG B 1 23 ? 16.484 3.734 2.631 1 86.62 23 ARG B O 1
ATOM 1715 N N . TRP B 1 24 ? 14.805 4.918 3.498 1 90.62 24 TRP B N 1
ATOM 1716 C CA . TRP B 1 24 ? 13.805 4.168 2.746 1 90.62 24 TRP B CA 1
ATOM 1717 C C . TRP B 1 24 ? 12.797 5.105 2.09 1 90.62 24 TRP B C 1
ATOM 1719 O O . TRP B 1 24 ? 12.062 4.699 1.187 1 90.62 24 TRP B O 1
ATOM 1729 N N . GLN B 1 25 ? 12.789 6.32 2.588 1 90.25 25 GLN B N 1
ATOM 1730 C CA . GLN B 1 25 ? 11.875 7.309 2.031 1 90.25 25 GLN B CA 1
ATOM 1731 C C . GLN B 1 25 ? 12.531 8.102 0.905 1 90.25 25 GLN B C 1
ATOM 1733 O O . GLN B 1 25 ? 13.711 8.453 0.992 1 90.25 25 GLN B O 1
ATOM 1738 N N . LEU B 1 26 ? 11.844 8.234 -0.225 1 81.44 26 LEU B N 1
ATOM 1739 C CA . LEU B 1 26 ? 12.312 9.133 -1.28 1 81.44 26 LEU B CA 1
ATOM 1740 C C . LEU B 1 26 ? 12.203 10.586 -0.845 1 81.44 26 LEU B C 1
ATOM 1742 O O . LEU B 1 26 ? 12.727 11.484 -1.513 1 81.44 26 LEU B O 1
ATOM 1746 N N . TRP B 1 27 ? 11.625 10.969 0.334 1 69.31 27 TRP B N 1
ATOM 1747 C CA . TRP B 1 27 ? 11.352 12.344 0.728 1 69.31 27 TRP B CA 1
ATOM 1748 C C . TRP B 1 27 ? 12.531 12.953 1.473 1 69.31 27 TRP B C 1
ATOM 1750 O O . TRP B 1 27 ? 12.938 12.453 2.525 1 69.31 27 TRP B O 1
ATOM 1760 N N . GLU B 1 28 ? 13.664 13.109 0.871 1 59.19 28 GLU B N 1
ATOM 1761 C CA . GLU B 1 28 ? 14.594 13.953 1.616 1 59.19 28 GLU B CA 1
ATOM 1762 C C . GLU B 1 28 ? 14.43 15.422 1.24 1 59.19 28 GLU B C 1
ATOM 1764 O O . GLU B 1 28 ? 14.375 15.766 0.056 1 59.19 28 GLU B O 1
ATOM 1769 N N . TRP B 1 29 ? 13.641 16.125 2.188 1 50.16 29 TRP B N 1
ATOM 1770 C CA . TRP B 1 29 ? 13.5 17.562 1.962 1 50.16 29 TRP B CA 1
ATOM 1771 C C . TRP B 1 29 ? 14.859 18.25 1.969 1 50.16 29 TRP B C 1
ATOM 1773 O O . TRP B 1 29 ? 15.711 17.938 2.805 1 50.16 29 TRP B O 1
ATOM 1783 N N . GLY B 1 30 ? 15.352 18.625 0.709 1 54.44 30 GLY B N 1
ATOM 1784 C CA . GLY B 1 30 ? 16.578 19.344 0.428 1 54.44 30 GLY B CA 1
ATOM 1785 C C . GLY B 1 30 ? 17.094 19.125 -0.98 1 54.44 30 GLY B C 1
ATOM 1786 O O . GLY B 1 30 ? 16.359 18.656 -1.854 1 54.44 30 GLY B O 1
ATOM 1787 N N . ASP B 1 31 ? 18.234 19.609 -1.159 1 57.47 31 ASP 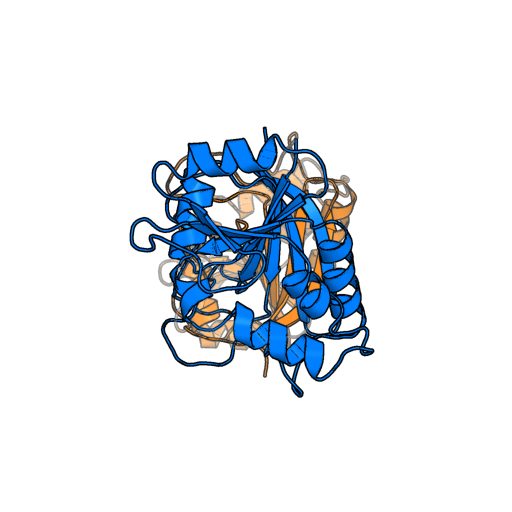B N 1
ATOM 1788 C CA . ASP B 1 31 ? 18.891 19.625 -2.461 1 57.47 31 ASP B CA 1
ATOM 1789 C C . ASP B 1 31 ? 18.922 18.219 -3.082 1 57.47 31 ASP B C 1
ATOM 1791 O O . ASP B 1 31 ? 18.938 18.078 -4.309 1 57.47 31 ASP B O 1
ATOM 1795 N N . ASP B 1 32 ? 18.641 17.25 -2.223 1 65 32 ASP B N 1
ATOM 1796 C CA . ASP B 1 32 ? 18.812 15.883 -2.721 1 65 32 ASP B CA 1
ATOM 1797 C C . ASP B 1 32 ? 17.484 15.125 -2.727 1 65 32 ASP B C 1
ATOM 1799 O O . ASP B 1 32 ? 17.453 13.914 -2.535 1 65 32 ASP B O 1
ATOM 1803 N N . SER B 1 33 ? 16.453 16 -3.053 1 73.56 33 SER B N 1
ATOM 1804 C CA . SER B 1 33 ? 15.156 15.344 -3.078 1 73.56 33 SER B CA 1
ATOM 1805 C C . SER B 1 33 ? 15.023 14.422 -4.289 1 73.56 33 SER B C 1
ATOM 1807 O O . SER B 1 33 ? 15.305 14.836 -5.418 1 73.56 33 SER B O 1
ATOM 1809 N N . ALA B 1 34 ? 14.594 13.227 -4.023 1 81.5 34 ALA B N 1
ATOM 1810 C CA . ALA B 1 34 ? 14.43 12.219 -5.07 1 81.5 34 ALA B CA 1
ATOM 1811 C C . ALA B 1 34 ? 13.062 12.344 -5.738 1 81.5 34 ALA B C 1
ATOM 1813 O O . ALA B 1 34 ? 12.766 11.617 -6.691 1 81.5 34 ALA B O 1
ATOM 1814 N N . TRP B 1 35 ? 12.273 13.375 -5.277 1 88.19 35 TRP B N 1
ATOM 1815 C CA . TRP B 1 35 ? 10.977 13.555 -5.91 1 88.19 35 TRP B CA 1
ATOM 1816 C C . TRP B 1 35 ? 11.125 14.18 -7.297 1 88.19 35 TRP B C 1
ATOM 1818 O O . TRP B 1 35 ? 11.938 15.086 -7.488 1 88.19 35 TRP B O 1
ATOM 1828 N N . ASP B 1 36 ? 10.336 13.688 -8.195 1 90.12 36 ASP B N 1
ATOM 1829 C CA . ASP B 1 36 ? 10.352 14.305 -9.516 1 90.12 36 ASP B CA 1
ATOM 1830 C C . ASP B 1 36 ? 9.461 15.547 -9.555 1 90.12 36 ASP B C 1
ATOM 1832 O O . ASP B 1 36 ? 8.719 15.812 -8.609 1 90.12 36 ASP B O 1
ATOM 1836 N N . GLU B 1 37 ? 9.5 16.266 -10.648 1 89.06 37 GLU B N 1
ATOM 1837 C CA . GLU B 1 37 ? 8.836 17.562 -10.773 1 89.06 37 GLU B CA 1
ATOM 1838 C C . GLU B 1 37 ? 7.316 17.406 -10.695 1 89.06 37 GLU B C 1
ATOM 1840 O O . GLU B 1 37 ? 6.633 18.25 -10.109 1 89.06 37 GLU B O 1
ATOM 1845 N N . GLU B 1 38 ? 6.863 16.406 -11.281 1 94 38 GLU B N 1
ATOM 1846 C CA . GLU B 1 38 ? 5.418 16.203 -11.297 1 94 38 GLU B CA 1
ATOM 1847 C C . GLU B 1 38 ? 4.883 15.969 -9.883 1 94 38 GLU B C 1
ATOM 1849 O O . GLU B 1 38 ? 3.859 16.547 -9.5 1 94 38 GLU B O 1
ATOM 1854 N N . LEU B 1 39 ? 5.555 15.141 -9.117 1 94.12 39 LEU B N 1
ATOM 1855 C CA . LEU B 1 39 ? 5.164 14.883 -7.734 1 94.12 39 LEU B CA 1
ATOM 1856 C C . LEU B 1 39 ? 5.227 16.156 -6.906 1 94.12 39 LEU B C 1
ATOM 1858 O O . LEU B 1 39 ? 4.309 16.453 -6.137 1 94.12 39 LEU B O 1
ATOM 1862 N N . LYS B 1 40 ? 6.242 16.922 -7.098 1 90.56 40 LYS B N 1
ATOM 1863 C CA . LYS B 1 40 ? 6.375 18.188 -6.387 1 90.56 40 LYS B CA 1
ATOM 1864 C C . LYS B 1 40 ? 5.215 19.125 -6.711 1 90.56 40 LYS B C 1
ATOM 1866 O O . LYS B 1 40 ? 4.668 19.781 -5.816 1 90.56 40 LYS B O 1
ATOM 1871 N N . ARG B 1 41 ? 4.895 19.141 -7.93 1 92.25 41 ARG B N 1
ATOM 1872 C CA . ARG B 1 41 ? 3.793 20 -8.367 1 92.25 41 ARG B CA 1
ATOM 1873 C C . ARG B 1 41 ? 2.479 19.562 -7.734 1 92.25 41 ARG B C 1
ATOM 1875 O O . ARG B 1 41 ? 1.727 20.375 -7.211 1 92.25 41 ARG B O 1
ATOM 1882 N N . ASP B 1 42 ? 2.244 18.328 -7.816 1 94 42 ASP B N 1
ATOM 1883 C CA . ASP B 1 42 ? 0.997 17.797 -7.266 1 94 42 ASP B CA 1
ATOM 1884 C C . ASP B 1 42 ? 0.934 18.016 -5.754 1 94 42 ASP B C 1
ATOM 1886 O O . ASP B 1 42 ? -0.125 18.328 -5.207 1 94 42 ASP B O 1
ATOM 1890 N N . PHE B 1 43 ? 2.041 17.812 -5.156 1 91.75 43 PHE B N 1
ATOM 1891 C CA . PHE B 1 43 ? 2.143 18.031 -3.721 1 91.75 43 PHE B CA 1
ATOM 1892 C C . PHE B 1 43 ? 1.802 19.484 -3.375 1 91.75 43 PHE B C 1
ATOM 1894 O O . PHE B 1 43 ? 0.989 19.734 -2.482 1 91.75 43 PHE B O 1
ATOM 1901 N N . ASN B 1 44 ? 2.301 20.391 -4.051 1 91.56 44 ASN B N 1
ATOM 1902 C CA . ASN B 1 44 ? 2.053 21.797 -3.826 1 91.56 44 ASN B CA 1
ATOM 1903 C C . ASN B 1 44 ? 0.6 22.172 -4.109 1 91.56 44 ASN B C 1
ATOM 1905 O O . ASN B 1 44 ? 0.033 23.047 -3.445 1 91.56 44 ASN B O 1
ATOM 1909 N N . ALA B 1 45 ? 0.051 21.531 -5.051 1 92.19 45 ALA B N 1
ATOM 1910 C CA . ALA B 1 45 ? -1.339 21.812 -5.406 1 92.19 45 ALA B CA 1
ATOM 1911 C C . ALA B 1 45 ? -2.271 21.5 -4.238 1 92.19 45 ALA B C 1
ATOM 1913 O O . ALA B 1 45 ? -3.26 22.219 -4.023 1 92.19 45 ALA B O 1
ATOM 1914 N N . VAL B 1 46 ? -1.972 20.516 -3.457 1 90.62 46 VAL B N 1
ATOM 1915 C CA . VAL B 1 46 ? -2.775 20.156 -2.293 1 90.62 46 VAL B CA 1
ATOM 1916 C C . VAL B 1 46 ? -2.748 21.297 -1.274 1 90.62 46 VAL B C 1
ATOM 1918 O O . VAL B 1 46 ? -3.775 21.641 -0.683 1 90.62 46 VAL B O 1
ATOM 1921 N N . PHE B 1 47 ? -1.655 21.859 -1.103 1 91.25 47 PHE B N 1
ATOM 1922 C CA . PHE B 1 47 ? -1.468 22.859 -0.053 1 91.25 47 PHE B CA 1
ATOM 1923 C C . PHE B 1 47 ? -2.168 24.172 -0.414 1 91.25 47 PHE B C 1
ATOM 1925 O O . PHE B 1 47 ? -2.4 25.016 0.452 1 91.25 47 PHE B O 1
ATOM 1932 N N . THR B 1 48 ? -2.541 24.312 -1.689 1 90.81 48 THR B N 1
ATOM 1933 C CA . THR B 1 48 ? -3.25 25.531 -2.098 1 90.81 48 THR B CA 1
ATOM 1934 C C . THR B 1 48 ? -4.625 25.594 -1.441 1 90.81 48 THR B C 1
ATOM 1936 O O . THR B 1 48 ? -5.156 26.688 -1.21 1 90.81 48 THR B O 1
ATOM 1939 N N . ALA B 1 49 ? -5.102 24.5 -1.076 1 91.5 49 ALA B N 1
ATOM 1940 C CA . ALA B 1 49 ? -6.449 24.438 -0.516 1 91.5 49 ALA B CA 1
ATOM 1941 C C . ALA B 1 49 ? -6.41 24.359 1.008 1 91.5 49 ALA B C 1
ATOM 1943 O O . ALA B 1 49 ? -7.453 24.359 1.665 1 91.5 49 ALA B O 1
ATOM 1944 N N . ILE B 1 50 ? -5.262 24.359 1.568 1 94.5 50 ILE B N 1
ATOM 1945 C CA . ILE B 1 50 ? -5.109 24.219 3.014 1 94.5 50 ILE B CA 1
ATOM 1946 C C . ILE B 1 50 ? -5.133 25.594 3.674 1 94.5 50 ILE B C 1
ATOM 1948 O O . ILE B 1 50 ? -4.438 26.516 3.232 1 94.5 50 ILE B O 1
ATOM 1952 N N . ASP B 1 51 ? -5.945 25.781 4.68 1 94.56 51 ASP B N 1
ATOM 1953 C CA . ASP B 1 51 ? -5.926 27.047 5.383 1 94.56 51 ASP B CA 1
ATOM 1954 C C . ASP B 1 51 ? -5.535 26.875 6.848 1 94.56 51 ASP B C 1
ATOM 1956 O O . ASP B 1 51 ? -5.398 27.844 7.586 1 94.56 51 ASP B O 1
ATOM 1960 N N . THR B 1 52 ? -5.395 25.625 7.285 1 95.38 52 THR B N 1
ATOM 1961 C CA . THR B 1 52 ? -5.012 25.312 8.656 1 95.38 52 THR B CA 1
ATOM 1962 C C . THR B 1 52 ? -4.109 24.078 8.703 1 95.38 52 THR B C 1
ATOM 1964 O O . THR B 1 52 ? -4.289 23.141 7.922 1 95.38 52 THR B O 1
ATOM 1967 N N . ILE B 1 53 ? -3.164 24.078 9.617 1 95.25 53 ILE B N 1
ATOM 1968 C CA . ILE B 1 53 ? -2.299 22.938 9.852 1 95.25 53 ILE B CA 1
ATOM 1969 C C . ILE B 1 53 ? -2.434 22.484 11.305 1 95.25 53 ILE B C 1
ATOM 1971 O O . ILE B 1 53 ? -2.277 23.281 12.227 1 95.25 53 ILE B O 1
ATOM 1975 N N . LEU B 1 54 ? -2.791 21.297 11.5 1 95.69 54 LEU B N 1
ATOM 1976 C CA . LEU B 1 54 ? -2.832 20.672 12.812 1 95.69 54 LEU B CA 1
ATOM 1977 C C . LEU B 1 54 ? -1.546 19.891 13.078 1 95.69 54 LEU B C 1
ATOM 1979 O O . LEU B 1 54 ? -1.156 19.031 12.281 1 95.69 54 LEU B O 1
ATOM 1983 N N . LEU B 1 55 ? -0.893 20.188 14.211 1 94.06 55 LEU B N 1
ATOM 1984 C CA . LEU B 1 55 ? 0.384 19.578 14.562 1 94.06 55 LEU B CA 1
ATOM 1985 C C . LEU B 1 55 ? 0.304 18.906 15.922 1 94.06 55 LEU B C 1
ATOM 1987 O O . LEU B 1 55 ? -0.353 19.406 16.828 1 94.06 55 LEU B O 1
ATOM 1991 N N . SER B 1 56 ? 1.007 17.828 15.977 1 92.56 56 SER B N 1
ATOM 1992 C CA . SER B 1 56 ? 1.286 17.312 17.312 1 92.56 56 SER B CA 1
ATOM 1993 C C . SER B 1 56 ? 2.318 18.172 18.031 1 92.56 56 SER B C 1
ATOM 1995 O O . SER B 1 56 ? 3.104 18.875 17.391 1 92.56 56 SER B O 1
ATOM 1997 N N . ARG B 1 57 ? 2.373 18.047 19.281 1 89.25 57 ARG B N 1
ATOM 1998 C CA . ARG B 1 57 ? 3.352 18.781 20.078 1 89.25 57 ARG B CA 1
ATOM 1999 C C . ARG B 1 57 ? 4.773 18.422 19.672 1 89.25 57 ARG B C 1
ATOM 2001 O O . ARG B 1 57 ? 5.621 19.312 19.516 1 89.25 57 ARG B O 1
ATOM 2008 N N . LYS B 1 58 ? 5 17.172 19.469 1 88.62 58 LYS B N 1
ATOM 2009 C CA . LYS B 1 58 ? 6.34 16.719 19.109 1 88.62 58 LYS B CA 1
ATOM 2010 C C . LYS B 1 58 ? 6.797 17.344 17.797 1 88.62 58 LYS B C 1
ATOM 2012 O O . LYS B 1 58 ? 7.93 17.828 17.688 1 88.62 58 LYS B O 1
ATOM 2017 N N . MET B 1 59 ? 5.957 17.359 16.859 1 88.38 59 MET B N 1
ATOM 2018 C CA . MET B 1 59 ? 6.293 17.953 15.57 1 88.38 59 MET B CA 1
ATOM 2019 C C . MET B 1 59 ? 6.59 19.438 15.727 1 88.38 59 MET B C 1
ATOM 2021 O O . MET B 1 59 ? 7.547 19.953 15.148 1 88.38 59 MET B O 1
ATOM 2025 N N . ALA B 1 60 ? 5.785 20.109 16.484 1 86.19 60 ALA B N 1
ATOM 2026 C CA . ALA B 1 60 ? 5.98 21.547 16.703 1 86.19 60 ALA B CA 1
ATOM 2027 C C . ALA B 1 60 ? 7.301 21.812 17.422 1 86.19 60 ALA B C 1
ATOM 2029 O O . ALA B 1 60 ? 8.039 22.734 17.047 1 86.19 60 ALA B O 1
ATOM 2030 N N . GLU B 1 61 ? 7.656 21 18.312 1 85.56 61 GLU B N 1
ATOM 2031 C CA . GLU B 1 61 ? 8.836 21.203 19.141 1 85.56 61 GLU B CA 1
ATOM 2032 C C . GLU B 1 61 ? 10.109 20.75 18.422 1 85.56 61 GLU B C 1
ATOM 2034 O O . GLU B 1 61 ? 11.195 21.266 18.703 1 85.56 61 GLU B O 1
ATOM 2039 N N . GLU B 1 62 ? 9.992 19.797 17.516 1 83.12 62 GLU B N 1
ATOM 2040 C CA . GLU B 1 62 ? 11.156 19.25 16.844 1 83.12 62 GLU B CA 1
ATOM 2041 C C . GLU B 1 62 ? 11.516 20.078 15.609 1 83.12 62 GLU B C 1
ATOM 2043 O O . GLU B 1 62 ? 12.219 19.609 14.719 1 83.12 62 GLU B O 1
ATOM 2048 N N . GLY B 1 63 ? 11.016 21.156 15.562 1 80.31 63 GLY B N 1
ATOM 2049 C CA . GLY B 1 63 ? 11.531 22.125 14.625 1 80.31 63 GLY B CA 1
ATOM 2050 C C . GLY B 1 63 ? 10.805 22.125 13.289 1 80.31 63 GLY B C 1
ATOM 2051 O O . GLY B 1 63 ? 11.297 22.688 12.305 1 80.31 63 GLY B O 1
ATOM 2052 N N . TYR B 1 64 ? 9.656 21.484 13.203 1 82.62 64 TYR B N 1
ATOM 2053 C CA . TYR B 1 64 ? 8.891 21.469 11.961 1 82.62 64 TYR B CA 1
ATOM 2054 C C . TYR B 1 64 ? 8.625 22.875 11.469 1 82.62 64 TYR B C 1
ATOM 2056 O O . TYR B 1 64 ? 8.914 23.203 10.312 1 82.62 64 TYR B O 1
ATOM 2064 N N . LEU B 1 65 ? 8.203 23.719 12.289 1 82.44 65 LEU B N 1
ATOM 2065 C CA . LEU B 1 65 ? 7.836 25.094 11.922 1 82.44 65 LEU B CA 1
ATOM 2066 C C . LEU B 1 65 ? 9.07 25.906 11.586 1 82.44 65 LEU B C 1
ATOM 2068 O O . LEU B 1 65 ? 9.07 26.688 10.617 1 82.44 65 LEU B O 1
ATOM 2072 N N . THR B 1 66 ? 10.062 25.688 12.359 1 80.81 66 THR B N 1
ATOM 2073 C CA . THR B 1 66 ? 11.312 26.391 12.086 1 80.81 66 THR B CA 1
ATOM 2074 C C . THR B 1 66 ? 11.906 25.938 10.758 1 80.81 66 THR B C 1
ATOM 2076 O O . THR B 1 66 ? 12.367 26.766 9.961 1 80.81 66 THR B O 1
ATOM 2079 N N . HIS B 1 67 ? 11.82 24.688 10.531 1 80.62 67 HIS B N 1
ATOM 2080 C CA . HIS B 1 67 ? 12.383 24.109 9.312 1 80.62 67 HIS B CA 1
ATOM 2081 C C . HIS B 1 67 ? 11.695 24.672 8.07 1 80.62 67 HIS B C 1
ATOM 2083 O O . HIS B 1 67 ? 12.352 25.188 7.172 1 80.62 67 HIS B O 1
ATOM 2089 N N . TRP B 1 68 ? 10.508 24.609 8.109 1 82.69 68 TRP B N 1
ATOM 2090 C CA . TRP B 1 68 ? 9.773 25.047 6.93 1 82.69 68 TRP B CA 1
ATOM 2091 C C . TRP B 1 68 ? 9.742 26.562 6.828 1 82.69 68 TRP B C 1
ATOM 2093 O O . TRP B 1 68 ? 9.695 27.125 5.727 1 82.69 68 TRP B O 1
ATOM 2103 N N . GLY B 1 69 ? 9.758 27.297 7.938 1 80.44 69 GLY B N 1
ATOM 2104 C CA . GLY B 1 69 ? 9.953 28.734 7.91 1 80.44 69 GLY B CA 1
ATOM 2105 C C . GLY B 1 69 ? 11.258 29.141 7.254 1 80.44 69 GLY B C 1
ATOM 2106 O O . GLY B 1 69 ? 11.273 30.047 6.414 1 80.44 69 GLY B O 1
ATOM 2107 N N . ASN B 1 70 ? 12.266 28.391 7.59 1 82.5 70 ASN B N 1
ATOM 2108 C CA . ASN B 1 70 ? 13.578 28.641 6.988 1 82.5 70 ASN B CA 1
ATOM 2109 C C . ASN B 1 70 ? 13.578 28.328 5.492 1 82.5 70 ASN B C 1
ATOM 2111 O O . ASN B 1 70 ? 14.125 29.094 4.695 1 82.5 70 ASN B O 1
ATOM 2115 N N . ALA B 1 71 ? 12.984 27.312 5.188 1 77.81 71 ALA B N 1
ATOM 2116 C CA . ALA B 1 71 ? 12.914 26.906 3.781 1 77.81 71 ALA B CA 1
ATOM 2117 C C . ALA B 1 71 ? 12.164 27.953 2.955 1 77.81 71 ALA B C 1
ATOM 2119 O O . ALA B 1 71 ? 12.594 28.312 1.854 1 77.81 71 ALA B O 1
ATOM 2120 N N . ALA B 1 72 ? 11.141 28.484 3.52 1 81.06 72 ALA B N 1
ATOM 2121 C CA . ALA B 1 72 ? 10.344 29.516 2.85 1 81.06 72 ALA B CA 1
ATOM 2122 C C . ALA B 1 72 ? 11.141 30.797 2.646 1 81.06 72 ALA B C 1
ATOM 2124 O O . ALA B 1 72 ? 11.031 31.438 1.604 1 81.06 72 ALA B O 1
ATOM 2125 N N . THR B 1 73 ? 11.93 31.062 3.547 1 81.69 73 THR B N 1
ATOM 2126 C CA . THR B 1 73 ? 12.719 32.281 3.5 1 81.69 73 THR B CA 1
ATOM 2127 C C . THR B 1 73 ? 13.875 32.156 2.518 1 81.69 73 THR B C 1
ATOM 2129 O O . THR B 1 73 ? 14.219 33.094 1.805 1 81.69 73 THR B O 1
ATOM 2132 N N . ARG B 1 74 ? 14.43 30.938 2.455 1 81.94 74 ARG B N 1
ATOM 2133 C CA . ARG B 1 74 ? 15.609 30.703 1.635 1 81.94 74 ARG B CA 1
ATOM 2134 C C . ARG B 1 74 ? 15.242 30.594 0.159 1 81.94 74 ARG B C 1
ATOM 2136 O O . ARG B 1 74 ? 16.016 31 -0.711 1 81.94 74 ARG B O 1
ATOM 2143 N N . TYR B 1 75 ? 13.977 30.109 -0.061 1 78.56 75 TYR B N 1
ATOM 2144 C CA . TYR B 1 75 ? 13.609 29.844 -1.449 1 78.56 75 TYR B CA 1
ATOM 2145 C C . TYR B 1 75 ? 12.25 30.453 -1.772 1 78.56 75 TYR B C 1
ATOM 2147 O O . TYR B 1 75 ? 11.336 29.766 -2.221 1 78.56 75 TYR B O 1
ATOM 2155 N N . PRO B 1 76 ? 12.148 31.766 -1.59 1 73.12 76 PRO B N 1
ATOM 2156 C CA . PRO B 1 76 ? 10.836 32.406 -1.658 1 73.12 76 PRO B CA 1
ATOM 2157 C C . PRO B 1 76 ? 10.211 32.344 -3.051 1 73.12 76 PRO B C 1
ATOM 2159 O O . PRO B 1 76 ? 8.992 32.438 -3.189 1 73.12 76 PRO B O 1
ATOM 2162 N N . LYS B 1 77 ? 10.992 32.156 -4.043 1 79.69 77 LYS B N 1
ATOM 2163 C CA . LYS B 1 77 ? 10.438 32.188 -5.398 1 79.69 77 LYS B CA 1
ATOM 2164 C C . LYS B 1 77 ? 10.477 30.797 -6.027 1 79.69 77 LYS B C 1
ATOM 2166 O O . LYS B 1 77 ? 10.07 30.625 -7.176 1 79.69 77 LYS B O 1
ATOM 2171 N N . ASP B 1 78 ? 10.945 29.891 -5.34 1 79.75 78 ASP B N 1
ATOM 2172 C CA . ASP B 1 78 ? 11.023 28.531 -5.871 1 79.75 78 ASP B CA 1
ATOM 2173 C C . ASP B 1 78 ? 9.68 27.812 -5.754 1 79.75 78 ASP B C 1
ATOM 2175 O O . ASP B 1 78 ? 9.172 27.609 -4.648 1 79.75 78 ASP B O 1
ATOM 2179 N N . PRO B 1 79 ? 9.148 27.547 -6.891 1 79.81 79 PRO B N 1
ATOM 2180 C CA . PRO B 1 79 ? 7.832 26.906 -6.859 1 79.81 79 PRO B CA 1
ATOM 2181 C C . PRO B 1 79 ? 7.824 25.594 -6.074 1 79.81 79 PRO B C 1
ATOM 2183 O O . PRO B 1 79 ? 6.777 25.172 -5.578 1 79.81 79 PRO B O 1
ATOM 2186 N N . PHE B 1 80 ? 8.922 25.016 -5.957 1 77.38 80 PHE B N 1
ATOM 2187 C CA . PHE B 1 80 ? 9.047 23.75 -5.234 1 77.38 80 PHE B CA 1
ATOM 2188 C C . PHE B 1 80 ? 8.82 23.953 -3.742 1 77.38 80 PHE B C 1
ATOM 2190 O O . PHE B 1 80 ? 8.422 23.031 -3.035 1 77.38 80 PHE B O 1
ATOM 2197 N N . TYR B 1 81 ? 8.977 25.141 -3.348 1 81.25 81 TYR B N 1
ATOM 2198 C CA . TYR B 1 81 ? 8.844 25.422 -1.923 1 81.25 81 TYR B CA 1
ATOM 2199 C C . TYR B 1 81 ? 7.566 26.203 -1.641 1 81.25 81 TYR B C 1
ATOM 2201 O O . TYR B 1 81 ? 7.41 26.781 -0.56 1 81.25 81 TYR B O 1
ATOM 2209 N N . ALA B 1 82 ? 6.691 26.203 -2.584 1 83.94 82 ALA B N 1
ATOM 2210 C CA . ALA B 1 82 ? 5.418 26.891 -2.393 1 83.94 82 ALA B CA 1
ATOM 2211 C C . ALA B 1 82 ? 4.672 26.344 -1.178 1 83.94 82 ALA B C 1
ATOM 2213 O O . ALA B 1 82 ? 4.02 27.094 -0.449 1 83.94 82 ALA B O 1
ATOM 2214 N N . PHE B 1 83 ? 4.832 25.094 -0.946 1 84.88 83 PHE B N 1
ATOM 2215 C CA . PHE B 1 83 ? 4.191 24.484 0.217 1 84.88 83 PHE B CA 1
ATOM 2216 C C . PHE B 1 83 ? 4.762 25.062 1.508 1 84.88 83 PHE B C 1
ATOM 2218 O O . PHE B 1 83 ? 4.027 25.297 2.467 1 84.88 83 PHE B O 1
ATOM 2225 N N . ALA B 1 84 ? 6.082 25.234 1.53 1 84.25 84 ALA B N 1
ATOM 2226 C CA . ALA B 1 84 ? 6.723 25.797 2.719 1 84.25 84 ALA B CA 1
ATOM 2227 C C . ALA B 1 84 ? 6.188 27.188 3.033 1 84.25 84 ALA B C 1
ATOM 2229 O O . ALA B 1 84 ? 5.945 27.516 4.195 1 84.25 84 ALA B O 1
ATOM 2230 N N . GLN B 1 85 ? 5.969 27.938 2.029 1 86.31 85 GLN B N 1
ATOM 2231 C CA . GLN B 1 85 ? 5.387 29.266 2.199 1 86.31 85 GLN B CA 1
ATOM 2232 C C . GLN B 1 85 ? 3.977 29.188 2.77 1 86.31 85 GLN B C 1
ATOM 2234 O O . GLN B 1 85 ? 3.609 29.969 3.656 1 86.31 85 GLN B O 1
ATOM 2239 N N . ARG B 1 86 ? 3.287 28.266 2.248 1 87.44 86 ARG B N 1
ATOM 2240 C CA . ARG B 1 86 ? 1.929 28.062 2.74 1 87.44 86 ARG B CA 1
ATOM 2241 C C . ARG B 1 86 ? 1.934 27.672 4.215 1 87.44 86 ARG B C 1
ATOM 2243 O O . ARG B 1 86 ? 1.13 28.172 5 1 87.44 86 ARG B O 1
ATOM 2250 N N . ILE B 1 87 ? 2.859 26.781 4.559 1 86.75 87 ILE B N 1
ATOM 2251 C CA . ILE B 1 87 ? 2.971 26.312 5.938 1 86.75 87 ILE B CA 1
ATOM 2252 C C . ILE B 1 87 ? 3.211 27.5 6.867 1 86.75 87 ILE B C 1
ATOM 2254 O O . ILE B 1 87 ? 2.643 27.578 7.957 1 86.75 87 ILE B O 1
ATOM 2258 N N . VAL B 1 88 ? 3.896 28.469 6.43 1 85.81 88 VAL B N 1
ATOM 2259 C CA . VAL B 1 88 ? 4.219 29.641 7.234 1 85.81 88 VAL B CA 1
ATOM 2260 C C . VAL B 1 88 ? 2.998 30.547 7.336 1 85.81 88 VAL B C 1
ATOM 2262 O O . VAL B 1 88 ? 2.719 31.109 8.398 1 85.81 88 VAL B O 1
ATOM 2265 N N . GLU B 1 89 ? 2.211 30.578 6.34 1 90.25 89 GLU B N 1
ATOM 2266 C CA . GLU B 1 89 ? 1.185 31.609 6.211 1 90.25 89 GLU B CA 1
ATOM 2267 C C . GLU B 1 89 ? -0.121 31.172 6.871 1 90.25 89 GLU B C 1
ATOM 2269 O O . GLU B 1 89 ? -0.911 32 7.309 1 90.25 89 GLU B O 1
ATOM 2274 N N . VAL B 1 90 ? -0.286 29.953 6.934 1 92.56 90 VAL B N 1
ATOM 2275 C CA . VAL B 1 90 ? -1.596 29.516 7.395 1 92.56 90 VAL B CA 1
ATOM 2276 C C . VAL B 1 90 ? -1.595 29.375 8.914 1 92.56 90 VAL B C 1
ATOM 2278 O O . VAL B 1 90 ? -0.534 29.391 9.547 1 92.56 90 VAL B O 1
ATOM 2281 N N . GLU B 1 91 ? -2.811 29.344 9.461 1 93.31 91 GLU B N 1
ATOM 2282 C CA . GLU B 1 91 ? -2.943 29.125 10.898 1 93.31 91 GLU B CA 1
ATOM 2283 C C . GLU B 1 91 ? -2.469 27.734 11.297 1 93.31 91 GLU B C 1
ATOM 2285 O O . GLU B 1 91 ? -2.74 26.75 10.594 1 93.31 91 GLU B O 1
ATOM 2290 N N . LYS B 1 92 ? -1.794 27.719 12.461 1 94.38 92 LYS B N 1
ATOM 2291 C CA . LYS B 1 92 ? -1.37 26.438 13.008 1 94.38 92 LYS B CA 1
ATOM 2292 C C . LYS B 1 92 ? -2.057 26.156 14.344 1 94.38 92 LYS B C 1
ATOM 2294 O O . LYS B 1 92 ? -2.32 27.078 15.117 1 94.38 92 LYS B O 1
ATOM 2299 N N .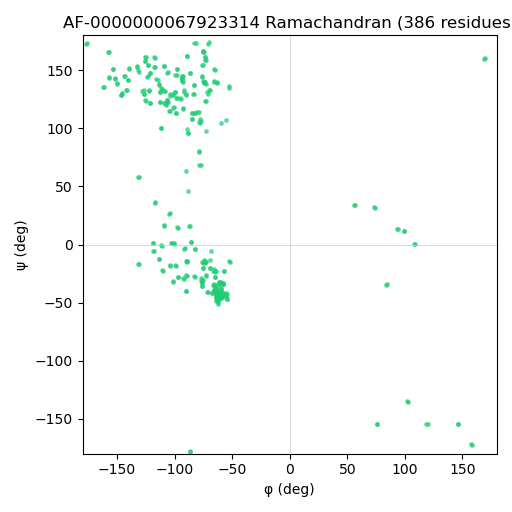 VAL B 1 93 ? -2.359 24.922 14.484 1 94 93 VAL B N 1
ATOM 2300 C CA . VAL B 1 93 ? -2.938 24.453 15.734 1 94 93 VAL B CA 1
ATOM 2301 C C . VAL B 1 93 ? -2.104 23.297 16.281 1 94 93 VAL B C 1
ATOM 2303 O O . VAL B 1 93 ? -1.87 22.297 15.586 1 94 93 VAL B O 1
ATOM 2306 N N . VAL B 1 94 ? -1.654 23.453 17.484 1 93.75 94 VAL B N 1
ATOM 2307 C CA . VAL B 1 94 ? -0.873 22.406 18.141 1 93.75 94 VAL B CA 1
ATOM 2308 C C . VAL B 1 94 ? -1.711 21.734 19.234 1 93.75 94 VAL B C 1
ATOM 2310 O O . VAL B 1 94 ? -2.166 22.391 20.172 1 93.75 94 VAL B O 1
ATOM 2313 N N . ALA B 1 95 ? -1.905 20.469 19.109 1 92.38 95 ALA B N 1
ATOM 2314 C CA . ALA B 1 95 ? -2.621 19.703 20.125 1 92.38 95 ALA B CA 1
ATOM 2315 C C . ALA B 1 95 ? -1.679 19.266 21.25 1 92.38 95 ALA B C 1
ATOM 2317 O O . ALA B 1 95 ? -0.772 18.453 21.016 1 92.38 95 ALA B O 1
ATOM 2318 N N . SER B 1 96 ? -1.873 19.797 22.422 1 89.69 96 SER B N 1
ATOM 2319 C CA . SER B 1 96 ? -0.996 19.469 23.531 1 89.69 96 SER B CA 1
ATOM 2320 C C . SER B 1 96 ? -1.643 19.828 24.875 1 89.69 96 SER B C 1
ATOM 2322 O O . SER B 1 96 ? -2.236 20.891 25.016 1 89.69 96 SER B O 1
ATOM 2324 N N . ASP B 1 97 ? -1.48 18.875 25.766 1 84.94 97 ASP B N 1
ATOM 2325 C CA . ASP B 1 97 ? -1.913 19.172 27.125 1 84.94 97 ASP B CA 1
ATOM 2326 C C . ASP B 1 97 ? -0.766 19.75 27.953 1 84.94 97 ASP B C 1
ATOM 2328 O O . ASP B 1 97 ? -0.958 20.125 29.109 1 84.94 97 ASP B O 1
ATOM 2332 N N . LYS B 1 98 ? 0.352 19.812 27.391 1 84.12 98 LYS B N 1
ATOM 2333 C CA . LYS B 1 98 ? 1.544 20.188 28.141 1 84.12 98 LYS B CA 1
ATOM 2334 C C . LYS B 1 98 ? 1.961 21.625 27.828 1 84.12 98 LYS B C 1
ATOM 2336 O O . LYS B 1 98 ? 2.793 22.203 28.531 1 84.12 98 LYS B O 1
ATOM 2341 N N . LEU B 1 99 ? 1.46 22.109 26.734 1 81.19 99 LEU B N 1
ATOM 2342 C CA . LEU B 1 99 ? 1.818 23.453 26.328 1 81.19 99 LEU B CA 1
ATOM 2343 C C . LEU B 1 99 ? 0.704 24.438 26.672 1 81.19 99 LEU B C 1
ATOM 2345 O O . LEU B 1 99 ? -0.467 24.188 26.391 1 81.19 99 LEU B O 1
ATOM 2349 N N . GLU B 1 100 ? 1.027 25.516 27.328 1 77.69 100 GLU B N 1
ATOM 2350 C CA . GLU B 1 100 ? 0.021 26.484 27.719 1 77.69 100 GLU B CA 1
ATOM 2351 C C . GLU B 1 100 ? -0.168 27.547 26.641 1 77.69 100 GLU B C 1
ATOM 2353 O O . GLU B 1 100 ? -1.284 28.031 26.422 1 77.69 100 GLU B O 1
ATOM 2358 N N . ALA B 1 101 ? 0.954 28 26.016 1 81.88 101 ALA B N 1
ATOM 2359 C CA . ALA B 1 101 ? 0.878 29.016 24.984 1 81.88 101 ALA B CA 1
ATOM 2360 C C . ALA B 1 101 ? 1.833 28.703 23.828 1 81.88 101 ALA B C 1
ATOM 2362 O O . ALA B 1 101 ? 2.826 27.984 24.016 1 81.88 101 ALA B O 1
ATOM 2363 N N . SER B 1 102 ? 1.378 29.188 22.672 1 81.44 102 SER B N 1
ATOM 2364 C CA . SER B 1 102 ? 2.223 28.984 21.5 1 81.44 102 SER B CA 1
ATOM 2365 C C . SER B 1 102 ? 3.432 29.922 21.516 1 81.44 102 SER B C 1
ATOM 2367 O O . SER B 1 102 ? 3.322 31.078 21.938 1 81.44 102 SER B O 1
ATOM 2369 N N . ARG B 1 103 ? 4.547 29.406 21.141 1 82.62 103 ARG B N 1
ATOM 2370 C CA . ARG B 1 103 ? 5.73 30.234 20.922 1 82.62 103 ARG B CA 1
ATOM 2371 C C . ARG B 1 103 ? 5.969 30.484 19.438 1 82.62 103 ARG B C 1
ATOM 2373 O O . ARG B 1 103 ? 6.961 31.109 19.062 1 82.62 103 ARG B O 1
ATOM 2380 N N . TRP B 1 104 ? 5.113 29.969 18.656 1 83.75 104 TRP B N 1
ATOM 2381 C CA . TRP B 1 104 ? 5.254 30.078 17.203 1 83.75 104 TRP B CA 1
ATOM 2382 C C . TRP B 1 104 ? 4.246 31.062 16.625 1 83.75 104 TRP B C 1
ATOM 2384 O O . TRP B 1 104 ? 3.158 31.234 17.188 1 83.75 104 TRP B O 1
ATOM 2394 N N . GLU B 1 105 ? 4.621 31.75 15.555 1 85.56 105 GLU B N 1
ATOM 2395 C CA . GLU B 1 105 ? 3.725 32.688 14.875 1 85.56 105 GLU B CA 1
ATOM 2396 C C . GLU B 1 105 ? 2.508 31.953 14.305 1 85.56 105 GLU B C 1
ATOM 2398 O O . GLU B 1 105 ? 2.625 30.844 13.789 1 85.56 105 GLU B O 1
ATOM 2403 N N . ARG B 1 106 ? 1.293 32.656 14.453 1 92.31 106 ARG B N 1
ATOM 2404 C CA . ARG B 1 106 ? 0.039 32.156 13.883 1 92.31 106 ARG B CA 1
ATOM 2405 C C . ARG B 1 106 ? -0.276 30.766 14.367 1 92.31 106 ARG B C 1
ATOM 2407 O O . ARG B 1 106 ? -0.671 29.906 13.586 1 92.31 106 ARG B O 1
ATOM 2414 N N . THR B 1 107 ? 0.088 30.516 15.586 1 92.5 107 THR B N 1
ATOM 2415 C CA . THR B 1 107 ? -0.088 29.172 16.156 1 92.5 107 THR B CA 1
ATOM 2416 C C . THR B 1 107 ? -0.869 29.25 17.469 1 92.5 107 THR B C 1
ATOM 2418 O O . THR B 1 107 ? -0.583 30.078 18.328 1 92.5 107 THR B O 1
ATOM 2421 N N . ARG B 1 108 ? -1.801 28.531 17.609 1 92 108 ARG B N 1
ATOM 2422 C CA . ARG B 1 108 ? -2.477 28.375 18.891 1 92 108 ARG B CA 1
ATOM 2423 C C . ARG B 1 108 ? -2.375 26.953 19.406 1 92 108 ARG B C 1
ATOM 2425 O O . ARG B 1 108 ? -2.273 26 18.609 1 92 108 ARG B O 1
ATOM 2432 N N . VAL B 1 109 ? -2.432 26.781 20.703 1 92.81 109 VAL B N 1
ATOM 2433 C CA . VAL B 1 109 ? -2.381 25.484 21.359 1 92.81 109 VAL B CA 1
ATOM 2434 C C . VAL B 1 109 ? -3.775 25.078 21.828 1 92.81 109 VAL B C 1
ATOM 2436 O O . VAL B 1 109 ? -4.504 25.906 22.391 1 92.81 109 VAL B O 1
ATOM 2439 N N . VAL B 1 110 ? -4.137 23.938 21.453 1 89.94 110 VAL B N 1
ATOM 2440 C CA . VAL B 1 110 ? -5.414 23.422 21.938 1 89.94 110 VAL B CA 1
ATOM 2441 C C . VAL B 1 110 ? -5.172 22.219 22.859 1 89.94 110 VAL B C 1
ATOM 2443 O O . VAL B 1 110 ? -4.273 21.422 22.609 1 89.94 110 VAL B O 1
ATOM 2446 N N . SER B 1 111 ? -5.945 22.25 23.953 1 84.19 111 SER B N 1
ATOM 2447 C CA . SER B 1 111 ? -5.82 21.172 24.938 1 84.19 111 SER B CA 1
ATOM 2448 C C . SER B 1 111 ? -7.16 20.5 25.203 1 84.19 111 SER B C 1
ATOM 2450 O O . SER B 1 111 ? -8.211 21.016 24.797 1 84.19 111 SER B O 1
ATOM 2452 N N . GLY B 1 112 ? -7.07 19.312 25.75 1 79.25 112 GLY B N 1
ATOM 2453 C CA . GLY B 1 112 ? -8.273 18.594 26.141 1 79.25 112 GLY B CA 1
ATOM 2454 C C . GLY B 1 112 ? -8.648 17.5 25.156 1 79.25 112 GLY B C 1
ATOM 2455 O O . GLY B 1 112 ? -7.785 16.734 24.703 1 79.25 112 GLY B O 1
ATOM 2456 N N . ASP B 1 113 ? -9.961 17.422 24.812 1 87.88 113 ASP B N 1
ATOM 2457 C CA . ASP B 1 113 ? -10.547 16.359 24 1 87.88 113 ASP B CA 1
ATOM 2458 C C . ASP B 1 113 ? -10.25 16.578 22.516 1 87.88 113 ASP B C 1
ATOM 2460 O O . ASP B 1 113 ? -10.828 17.469 21.891 1 87.88 113 ASP B O 1
ATOM 2464 N N . LEU B 1 114 ? -9.328 15.797 21.969 1 88.06 114 LEU B N 1
ATOM 2465 C CA . LEU B 1 114 ? -8.859 15.922 20.594 1 88.06 114 LEU B CA 1
ATOM 2466 C C . LEU B 1 114 ? -10.023 15.859 19.609 1 88.06 114 LEU B C 1
ATOM 2468 O O . LEU B 1 114 ? -10.148 16.719 18.734 1 88.06 114 LEU B O 1
ATOM 2472 N N . PRO B 1 115 ? -10.93 14.977 19.766 1 93 115 PRO B N 1
ATOM 2473 C CA . PRO B 1 115 ? -12.078 14.938 18.844 1 93 115 PRO B CA 1
ATOM 2474 C C . PRO B 1 115 ? -12.891 16.234 18.859 1 93 115 PRO B C 1
ATOM 2476 O O . PRO B 1 115 ? -13.297 16.734 17.812 1 93 115 PRO B O 1
ATOM 2479 N N . ARG B 1 116 ? -13.078 16.734 20.031 1 92.25 116 ARG B N 1
ATOM 2480 C CA . ARG B 1 116 ? -13.836 17.984 20.156 1 92.25 116 ARG B CA 1
ATOM 2481 C C . ARG B 1 116 ? -13.125 19.125 19.438 1 92.25 116 ARG B C 1
ATOM 2483 O O . ARG B 1 116 ? -13.758 19.891 18.719 1 92.25 116 ARG B O 1
ATOM 2490 N N . GLU B 1 117 ? -11.875 19.219 19.688 1 90.75 117 GLU B N 1
ATOM 2491 C CA . GLU B 1 117 ? -11.102 20.297 19.078 1 90.75 117 GLU B CA 1
ATOM 2492 C C . GLU B 1 117 ? -11.07 20.172 17.562 1 90.75 117 GLU B C 1
ATOM 2494 O O . GLU B 1 117 ? -11.211 21.156 16.844 1 90.75 117 GLU B O 1
ATOM 2499 N N . VAL B 1 118 ? -10.867 19.016 17.047 1 93.81 118 VAL B N 1
ATOM 2500 C CA . VAL B 1 118 ? -10.82 18.781 15.609 1 93.81 118 VAL B CA 1
ATOM 2501 C C . VAL B 1 118 ? -12.188 19.078 14.992 1 93.81 118 VAL B C 1
ATOM 2503 O O . VAL B 1 118 ? -12.273 19.672 13.922 1 93.81 118 VAL B O 1
ATOM 2506 N N . HIS B 1 119 ? -13.242 18.703 15.672 1 93.69 119 HIS B N 1
ATOM 2507 C CA . HIS B 1 119 ? -14.578 19.016 15.18 1 93.69 119 HIS B CA 1
ATOM 2508 C C . HIS B 1 119 ? -14.797 20.516 15.078 1 93.69 119 HIS B C 1
ATOM 2510 O O . HIS B 1 119 ? -15.359 21.016 14.094 1 93.69 119 HIS B O 1
ATOM 2516 N N . ARG B 1 120 ? -14.359 21.172 16.062 1 91.31 120 ARG B N 1
ATOM 2517 C CA . ARG B 1 120 ? -14.469 22.625 16.047 1 91.31 120 ARG B CA 1
ATOM 2518 C C . ARG B 1 120 ? -13.703 23.219 14.867 1 91.31 120 ARG B C 1
ATOM 2520 O O . ARG B 1 120 ? -14.195 24.109 14.188 1 91.31 120 ARG B O 1
ATOM 2527 N N . LEU B 1 121 ? -12.523 22.719 14.648 1 92.12 121 LEU B N 1
ATOM 2528 C CA . LEU B 1 121 ? -11.703 23.188 13.531 1 92.12 121 LEU B CA 1
ATOM 2529 C C . LEU B 1 121 ? -12.414 22.969 12.203 1 92.12 121 LEU B C 1
ATOM 2531 O O . LEU B 1 121 ? -12.336 23.812 11.305 1 92.12 121 LEU B O 1
ATOM 2535 N N . LYS B 1 122 ? -13.102 21.875 12.062 1 94.56 122 LYS B N 1
ATOM 2536 C CA . LYS B 1 122 ? -13.75 21.484 10.82 1 94.56 122 LYS B CA 1
ATOM 2537 C C . LYS B 1 122 ? -14.977 22.344 10.547 1 94.56 122 LYS B C 1
ATOM 2539 O O . LYS B 1 122 ? -15.422 22.453 9.398 1 94.56 122 LYS B O 1
ATOM 2544 N N . GLN B 1 123 ? -15.602 22.875 11.547 1 91.25 123 GLN B N 1
ATOM 2545 C CA . GLN B 1 123 ? -16.812 23.688 11.414 1 91.25 123 GLN B CA 1
ATOM 2546 C C . GLN B 1 123 ? -16.484 25.078 10.883 1 91.25 123 GLN B C 1
ATOM 2548 O O . GLN B 1 123 ? -17.359 25.766 10.352 1 91.25 123 GLN B O 1
ATOM 2553 N N . GLY B 1 124 ? -15.344 25.5 10.898 1 81.12 124 GLY B N 1
ATOM 2554 C CA . GLY B 1 124 ? -14.984 26.828 10.445 1 81.12 124 GLY B CA 1
ATOM 2555 C C . GLY B 1 124 ? -15.031 26.984 8.938 1 81.12 124 GLY B C 1
ATOM 2556 O O . GLY B 1 124 ? -15.141 25.984 8.211 1 81.12 124 GLY B O 1
ATOM 2557 N N . ALA B 1 125 ? -15.141 28.219 8.469 1 85.12 125 ALA B N 1
ATOM 2558 C CA . ALA B 1 125 ? -15.094 28.516 7.039 1 85.12 125 ALA B CA 1
ATOM 2559 C C . ALA B 1 125 ? -13.664 28.453 6.508 1 85.12 125 ALA B C 1
ATOM 2561 O O . ALA B 1 125 ? -12.703 28.594 7.273 1 85.12 125 ALA B O 1
ATOM 2562 N N . GLY B 1 126 ? -13.594 28.188 5.219 1 88.31 126 GLY B N 1
ATOM 2563 C CA . GLY B 1 126 ? -12.273 28.25 4.605 1 88.31 126 GLY B CA 1
ATOM 2564 C C . GLY B 1 126 ? -11.852 26.922 3.984 1 88.31 126 GLY B C 1
ATOM 2565 O O . GLY B 1 126 ? -12.688 26.172 3.486 1 88.31 126 GLY B O 1
ATOM 2566 N N . GLY B 1 127 ? -10.5 26.781 3.908 1 93.19 127 GLY B N 1
ATOM 2567 C CA . GLY B 1 127 ? -9.906 25.641 3.246 1 93.19 127 GLY B CA 1
ATOM 2568 C C . GLY B 1 127 ? -9.742 24.438 4.16 1 93.19 127 GLY B C 1
ATOM 2569 O O . GLY B 1 127 ? -10.148 24.484 5.324 1 93.19 127 GLY B O 1
ATOM 2570 N N . ASP B 1 128 ? -9.219 23.406 3.715 1 95.88 128 ASP B N 1
ATOM 2571 C CA . ASP B 1 128 ? -9.055 22.141 4.418 1 95.88 128 ASP B CA 1
ATOM 2572 C C . ASP B 1 128 ? -7.934 22.219 5.457 1 95.88 128 ASP B C 1
ATOM 2574 O O . ASP B 1 128 ? -7.23 23.234 5.535 1 95.88 128 ASP B O 1
ATOM 2578 N N . ILE B 1 129 ? -7.895 21.25 6.324 1 96.56 129 ILE B N 1
ATOM 2579 C CA . ILE B 1 129 ? -6.91 21.125 7.391 1 96.56 129 ILE B CA 1
ATOM 2580 C C . ILE B 1 129 ? -5.906 20.031 7.055 1 96.56 129 ILE B C 1
ATOM 2582 O O . ILE B 1 129 ? -6.293 18.891 6.777 1 96.56 129 ILE B O 1
ATOM 2586 N N . ALA B 1 130 ? -4.664 20.375 7.016 1 96.56 130 ALA B N 1
ATOM 2587 C CA . ALA B 1 130 ? -3.613 19.359 6.926 1 96.56 130 ALA B CA 1
ATOM 2588 C C . ALA B 1 130 ? -3.096 18.969 8.312 1 96.56 130 ALA B C 1
ATOM 2590 O O . ALA B 1 130 ? -2.965 19.828 9.188 1 96.56 130 ALA B O 1
ATOM 2591 N N . VAL B 1 131 ? -2.811 17.75 8.477 1 95.5 131 VAL B N 1
ATOM 2592 C CA . VAL B 1 131 ? -2.314 17.328 9.781 1 95.5 131 VAL B CA 1
ATOM 2593 C C . VAL B 1 131 ? -0.944 16.672 9.625 1 95.5 131 VAL B C 1
ATOM 2595 O O . VAL B 1 131 ? -0.726 15.891 8.703 1 95.5 131 VAL B O 1
ATOM 2598 N N . PHE B 1 132 ? -0.071 17.062 10.438 1 91 132 PHE B N 1
ATOM 2599 C CA . PHE B 1 132 ? 1.273 16.5 10.539 1 91 132 PHE B CA 1
ATOM 2600 C C . PHE B 1 132 ? 1.597 16.109 11.969 1 91 132 PHE B C 1
ATOM 2602 O O . PHE B 1 132 ? 1.365 16.891 12.898 1 91 132 PHE B O 1
ATOM 2609 N N . GLY B 1 133 ? 2.076 14.977 12.062 1 88.88 133 GLY B N 1
ATOM 2610 C CA . GLY B 1 133 ? 2.465 14.422 13.352 1 88.88 133 GLY B CA 1
ATOM 2611 C C . GLY B 1 133 ? 3.119 13.062 13.242 1 88.88 133 GLY B C 1
ATOM 2612 O O . GLY B 1 133 ? 3.281 12.531 12.141 1 88.88 133 GLY B O 1
ATOM 2613 N N . GLY B 1 134 ? 3.609 12.555 14.305 1 91 134 GLY B N 1
ATOM 2614 C CA . GLY B 1 134 ? 4.184 11.219 14.32 1 91 134 GLY B CA 1
ATOM 2615 C C . GLY B 1 134 ? 3.146 10.125 14.172 1 91 134 GLY B C 1
ATOM 2616 O O . GLY B 1 134 ? 1.948 10.398 14.086 1 91 134 GLY B O 1
ATOM 2617 N N . ALA B 1 135 ? 3.641 8.93 14.07 1 94.38 135 ALA B N 1
ATOM 2618 C CA . ALA B 1 135 ? 2.797 7.754 13.867 1 94.38 135 ALA B CA 1
ATOM 2619 C C . ALA B 1 135 ? 1.74 7.641 14.961 1 94.38 135 ALA B C 1
ATOM 2621 O O . ALA B 1 135 ? 0.579 7.332 14.68 1 94.38 135 ALA B O 1
ATOM 2622 N N . GLY B 1 136 ? 2.135 7.898 16.203 1 93.94 136 GLY B N 1
ATOM 2623 C CA . GLY B 1 136 ? 1.194 7.812 17.297 1 93.94 136 GLY B CA 1
ATOM 2624 C C . GLY B 1 136 ? 0.055 8.805 17.203 1 93.94 136 GLY B C 1
ATOM 2625 O O . GLY B 1 136 ? -1.105 8.461 17.422 1 93.94 136 GLY B O 1
ATOM 2626 N N . PHE B 1 137 ? 0.385 10.062 16.875 1 93.75 137 PHE B N 1
ATOM 2627 C CA . PHE B 1 137 ? -0.615 11.109 16.703 1 93.75 137 PHE B CA 1
ATOM 2628 C C . PHE B 1 137 ? -1.573 10.773 15.57 1 93.75 137 PHE B C 1
ATOM 2630 O O . PHE B 1 137 ? -2.793 10.859 15.734 1 93.75 137 PHE B O 1
ATOM 2637 N N . ALA B 1 138 ? -1.069 10.367 14.445 1 95.88 138 ALA B N 1
ATOM 2638 C CA . ALA B 1 138 ? -1.881 9.969 13.297 1 95.88 138 ALA B CA 1
ATOM 2639 C C . ALA B 1 138 ? -2.803 8.805 13.664 1 95.88 138 ALA B C 1
ATOM 2641 O O . ALA B 1 138 ? -3.994 8.828 13.344 1 95.88 138 ALA B O 1
ATOM 2642 N N . SER B 1 139 ? -2.256 7.824 14.359 1 96.25 139 SER B N 1
ATOM 2643 C CA . SER B 1 139 ? -3.027 6.652 14.766 1 96.25 139 SER B CA 1
ATOM 2644 C C . SER B 1 139 ? -4.199 7.047 15.656 1 96.25 139 SER B C 1
ATOM 2646 O O . SER B 1 139 ? -5.309 6.527 15.5 1 96.25 139 SER B O 1
ATOM 2648 N N . ALA B 1 140 ? -3.977 7.953 16.578 1 93.94 140 ALA B N 1
ATOM 2649 C CA . ALA B 1 140 ? -5.027 8.406 17.484 1 93.94 140 ALA B CA 1
ATOM 2650 C C . ALA B 1 140 ? -6.145 9.109 16.719 1 93.94 140 ALA B C 1
ATOM 2652 O O . ALA B 1 140 ? -7.328 8.891 17 1 93.94 140 ALA B O 1
ATOM 2653 N N . LEU B 1 141 ? -5.781 9.969 15.789 1 95.81 141 LEU B N 1
ATOM 2654 C CA . LEU B 1 141 ? -6.766 10.672 14.969 1 95.81 141 LEU B CA 1
ATOM 2655 C C . LEU B 1 141 ? -7.602 9.688 14.164 1 95.81 141 LEU B C 1
ATOM 2657 O O . LEU B 1 141 ? -8.82 9.836 14.055 1 95.81 141 LEU B O 1
ATOM 2661 N N . ILE B 1 142 ? -6.934 8.695 13.57 1 96.69 142 ILE B N 1
ATOM 2662 C CA . ILE B 1 142 ? -7.605 7.684 12.758 1 96.69 142 ILE B CA 1
ATOM 2663 C C . ILE B 1 142 ? -8.57 6.879 13.625 1 96.69 142 ILE B C 1
ATOM 2665 O O . ILE B 1 142 ? -9.727 6.668 13.25 1 96.69 142 ILE B O 1
ATOM 2669 N N . ALA B 1 143 ? -8.094 6.465 14.766 1 94.75 143 ALA B N 1
ATOM 2670 C CA . ALA B 1 143 ? -8.906 5.66 15.672 1 94.75 143 ALA B CA 1
ATOM 2671 C C . ALA B 1 143 ? -10.148 6.422 16.125 1 94.75 143 ALA B C 1
ATOM 2673 O O . ALA B 1 143 ? -11.203 5.824 16.344 1 94.75 143 ALA B O 1
ATOM 2674 N N . ALA B 1 144 ? -10.023 7.684 16.234 1 94.56 144 ALA B N 1
ATOM 2675 C CA . ALA B 1 144 ? -11.133 8.523 16.672 1 94.56 144 ALA B CA 1
ATOM 2676 C C . ALA B 1 144 ? -12.07 8.844 15.508 1 94.56 144 ALA B C 1
ATOM 2678 O O . ALA B 1 144 ? -13.086 9.531 15.695 1 94.56 144 ALA B O 1
ATOM 2679 N N . GLY B 1 145 ? -11.734 8.422 14.305 1 95.38 145 GLY B N 1
ATOM 2680 C CA . GLY B 1 145 ? -12.578 8.641 13.148 1 95.38 145 GLY B CA 1
ATOM 2681 C C . GLY B 1 145 ? -12.57 10.078 12.664 1 95.38 145 GLY B C 1
ATOM 2682 O O . GLY B 1 145 ? -13.578 10.562 12.133 1 95.38 145 GLY B O 1
ATOM 2683 N N . LEU B 1 146 ? -11.445 10.766 12.82 1 96 146 LEU B N 1
ATOM 2684 C CA . LEU B 1 146 ? -11.43 12.203 12.578 1 96 146 LEU B CA 1
ATOM 2685 C C . LEU B 1 146 ? -10.867 12.516 11.195 1 96 146 LEU B C 1
ATOM 2687 O O . LEU B 1 146 ? -11.062 13.617 10.672 1 96 146 LEU B O 1
ATOM 2691 N N . VAL B 1 147 ? -10.156 11.602 10.547 1 97.19 147 VAL B N 1
ATOM 2692 C CA . VAL B 1 147 ? -9.5 11.852 9.273 1 97.19 147 VAL B CA 1
ATOM 2693 C C . VAL B 1 147 ? -10.5 11.664 8.133 1 97.19 147 VAL B C 1
ATOM 2695 O O . VAL B 1 147 ? -11.148 10.617 8.031 1 97.19 147 VAL B O 1
ATOM 2698 N N . ASP B 1 148 ? -10.57 12.664 7.242 1 97.44 148 ASP B N 1
ATOM 2699 C CA . ASP B 1 148 ? -11.516 12.625 6.137 1 97.44 148 ASP B CA 1
ATOM 2700 C C . ASP B 1 148 ? -10.852 12.117 4.859 1 97.44 148 ASP B C 1
ATOM 2702 O O . ASP B 1 148 ? -11.523 11.602 3.961 1 97.44 148 ASP B O 1
ATOM 2706 N N . GLU B 1 149 ? -9.57 12.352 4.762 1 98.06 149 GLU B N 1
ATOM 2707 C CA . GLU B 1 149 ? -8.82 11.93 3.584 1 98.06 149 GLU B CA 1
ATOM 2708 C C . GLU B 1 149 ? -7.398 11.523 3.961 1 98.06 149 GLU B C 1
ATOM 2710 O O . GLU B 1 149 ? -6.723 12.219 4.715 1 98.06 149 GLU B O 1
ATOM 2715 N N . PHE B 1 150 ? -7.039 10.352 3.477 1 98.31 150 PHE B N 1
ATOM 2716 C CA . PHE B 1 150 ? -5.668 9.867 3.547 1 98.31 150 PHE B CA 1
ATOM 2717 C C . PHE B 1 150 ? -4.938 10.117 2.232 1 98.31 150 PHE B C 1
ATOM 2719 O O . PHE B 1 150 ? -5.438 9.766 1.162 1 98.31 150 PHE B O 1
ATOM 2726 N N . GLN B 1 151 ? -3.852 10.742 2.307 1 98.19 151 GLN B N 1
ATOM 2727 C CA . GLN B 1 151 ? -2.912 10.797 1.192 1 98.19 151 GLN B CA 1
ATOM 2728 C C . GLN B 1 151 ? -1.631 10.031 1.515 1 98.19 151 GLN B C 1
ATOM 2730 O O . GLN B 1 151 ? -0.763 10.539 2.229 1 98.19 151 GLN B O 1
ATOM 2735 N N . LEU B 1 152 ? -1.536 8.844 1.017 1 98.12 152 LEU B N 1
ATOM 2736 C CA . LEU B 1 152 ? -0.451 7.926 1.338 1 98.12 152 LEU B CA 1
ATOM 2737 C C . LEU B 1 152 ? 0.617 7.941 0.249 1 98.12 152 LEU B C 1
ATOM 2739 O O . LEU B 1 152 ? 0.335 7.625 -0.908 1 98.12 152 LEU B O 1
ATOM 2743 N N . PHE B 1 153 ? 1.754 8.422 0.609 1 97.25 153 PHE B N 1
ATOM 2744 C CA . PHE B 1 153 ? 2.926 8.43 -0.258 1 97.25 153 PHE B CA 1
ATOM 2745 C C . PHE B 1 153 ? 3.717 7.137 -0.114 1 97.25 153 PHE B C 1
ATOM 2747 O O . PHE B 1 153 ? 4.559 7.012 0.777 1 97.25 153 PHE B O 1
ATOM 2754 N N . ILE B 1 154 ? 3.459 6.215 -1.009 1 98.31 154 ILE B N 1
ATOM 2755 C CA . ILE B 1 154 ? 4.027 4.875 -0.893 1 98.31 154 ILE B CA 1
ATOM 2756 C C . ILE B 1 154 ? 5.426 4.852 -1.508 1 98.31 154 ILE B C 1
ATOM 2758 O O . ILE B 1 154 ? 5.574 4.969 -2.727 1 98.31 154 ILE B O 1
ATOM 2762 N N . ASN B 1 155 ? 6.43 4.762 -0.659 1 97.25 155 ASN B N 1
ATOM 2763 C CA . ASN B 1 155 ? 7.816 4.625 -1.084 1 97.25 155 ASN B CA 1
ATOM 2764 C C . ASN B 1 155 ? 8.117 3.211 -1.569 1 97.25 155 ASN B C 1
ATOM 2766 O O . ASN B 1 155 ? 7.582 2.238 -1.035 1 97.25 155 ASN B O 1
ATOM 2770 N N . PRO B 1 156 ? 8.961 3.092 -2.572 1 97.12 156 PRO B N 1
ATOM 2771 C CA . PRO B 1 156 ? 9.297 1.767 -3.104 1 97.12 156 PRO B CA 1
ATOM 2772 C C . PRO B 1 156 ? 10.289 1.013 -2.227 1 97.12 156 PRO B C 1
ATOM 2774 O O . PRO B 1 156 ? 11.414 0.742 -2.656 1 97.12 156 PRO B O 1
ATOM 2777 N N . ALA B 1 157 ? 9.828 0.643 -1.071 1 96.56 157 ALA B N 1
ATOM 2778 C CA . ALA B 1 157 ? 10.617 -0.094 -0.092 1 96.56 157 ALA B CA 1
ATOM 2779 C C . ALA B 1 157 ? 9.727 -0.938 0.814 1 96.56 157 ALA B C 1
ATOM 2781 O O . ALA B 1 157 ? 8.555 -0.62 1.012 1 96.56 157 ALA B O 1
ATOM 2782 N N . VAL B 1 158 ? 10.32 -2.006 1.259 1 97.12 158 VAL B N 1
ATOM 2783 C CA . VAL B 1 158 ? 9.734 -2.826 2.316 1 97.12 158 VAL B CA 1
ATOM 2784 C C . VAL B 1 158 ? 10.578 -2.705 3.586 1 97.12 158 VAL B C 1
ATOM 2786 O O . VAL B 1 158 ? 11.805 -2.787 3.535 1 97.12 158 VAL B O 1
ATOM 2789 N N . LEU B 1 159 ? 9.852 -2.516 4.711 1 95.62 159 LEU B N 1
ATOM 2790 C CA . LEU B 1 159 ? 10.578 -2.322 5.957 1 95.62 159 LEU B CA 1
ATOM 2791 C C . LEU B 1 159 ? 10.594 -3.605 6.781 1 95.62 159 LEU B C 1
ATOM 2793 O O . LEU B 1 159 ? 11.547 -3.857 7.523 1 95.62 159 LEU B O 1
ATOM 2797 N N . GLY B 1 160 ? 9.57 -4.383 6.688 1 94.69 160 GLY B N 1
ATOM 2798 C CA . GLY B 1 160 ? 9.461 -5.609 7.457 1 94.69 160 GLY B CA 1
ATOM 2799 C C . GLY B 1 160 ? 8.922 -5.391 8.859 1 94.69 160 GLY B C 1
ATOM 2800 O O . GLY B 1 160 ? 8.25 -6.262 9.414 1 94.69 160 GLY B O 1
ATOM 2801 N N . SER B 1 161 ? 9.227 -4.324 9.453 1 93.94 161 SER B N 1
ATOM 2802 C CA . SER B 1 161 ? 8.766 -3.922 10.773 1 93.94 161 SER B CA 1
ATOM 2803 C C . SER B 1 161 ? 8.852 -2.41 10.953 1 93.94 161 SER B C 1
ATOM 2805 O O . SER B 1 161 ? 9.516 -1.725 10.172 1 93.94 161 SER B O 1
ATOM 2807 N N . GLY B 1 162 ? 8.164 -1.974 12.023 1 95.25 162 GLY B N 1
ATOM 2808 C CA . GLY B 1 162 ? 8.219 -0.545 12.289 1 95.25 162 GLY B CA 1
ATOM 2809 C C . GLY B 1 162 ? 6.926 0.003 12.867 1 95.25 162 GLY B C 1
ATOM 2810 O O . GLY B 1 162 ? 6.18 -0.718 13.531 1 95.25 162 GLY B O 1
ATOM 2811 N N . ARG B 1 163 ? 6.715 1.307 12.625 1 96.06 163 ARG B N 1
ATOM 2812 C CA . ARG B 1 163 ? 5.543 1.994 13.156 1 96.06 163 ARG B CA 1
ATOM 2813 C C . ARG B 1 163 ? 4.402 1.991 12.141 1 96.06 163 ARG B C 1
ATOM 2815 O O . ARG B 1 163 ? 4.637 2.086 10.938 1 96.06 163 ARG B O 1
ATOM 2822 N N . ARG B 1 164 ? 3.17 1.892 12.68 1 97.06 164 ARG B N 1
ATOM 2823 C CA . ARG B 1 164 ? 1.959 1.861 11.867 1 97.06 164 ARG B CA 1
ATOM 2824 C C . ARG B 1 164 ? 0.973 2.938 12.312 1 97.06 164 ARG B C 1
ATOM 2826 O O . ARG B 1 164 ? 1.02 3.395 13.453 1 97.06 164 ARG B O 1
ATOM 2833 N N . ILE B 1 165 ? 0.078 3.283 11.359 1 97.31 165 ILE B N 1
ATOM 2834 C CA . ILE B 1 165 ? -0.873 4.32 11.742 1 97.31 165 ILE B CA 1
ATOM 2835 C C . ILE B 1 165 ? -2.281 3.732 11.812 1 97.31 165 ILE B C 1
ATOM 2837 O O . ILE B 1 165 ? -3.201 4.363 12.328 1 97.31 165 ILE B O 1
ATOM 2841 N N . PHE B 1 166 ? -2.486 2.547 11.305 1 97.25 166 PHE B N 1
ATOM 2842 C CA . PHE B 1 166 ? -3.799 1.91 11.312 1 97.25 166 PHE B CA 1
ATOM 2843 C C . PHE B 1 166 ? -3.863 0.818 12.375 1 97.25 166 PHE B C 1
ATOM 2845 O O . PHE B 1 166 ? -4.625 -0.141 12.242 1 97.25 166 PHE B O 1
ATOM 2852 N N . ASP B 1 167 ? -3.113 0.93 13.383 1 92.5 167 ASP B N 1
ATOM 2853 C CA . ASP B 1 167 ? -2.924 -0.133 14.359 1 92.5 167 ASP B CA 1
ATOM 2854 C C . ASP B 1 167 ? -3.961 -0.041 15.477 1 92.5 167 ASP B C 1
ATOM 2856 O O . ASP B 1 167 ? -4.18 -1.008 16.219 1 92.5 167 ASP B O 1
ATOM 2860 N N . GLN B 1 168 ? -4.684 1.082 15.648 1 91.25 168 GLN B N 1
ATOM 2861 C CA . GLN B 1 168 ? -5.559 1.274 16.797 1 91.25 168 GLN B CA 1
ATOM 2862 C C . GLN B 1 168 ? -7.027 1.246 16.391 1 91.25 168 GLN B C 1
ATOM 2864 O O . GLN B 1 168 ? -7.91 1.03 17.219 1 91.25 168 GLN B O 1
ATOM 2869 N N . GLY B 1 169 ? -7.395 1.512 15.156 1 87 169 GLY B N 1
ATOM 2870 C CA . GLY B 1 169 ? -8.766 1.702 14.719 1 87 169 GLY B CA 1
ATOM 2871 C C . GLY B 1 169 ? -9.445 0.411 14.297 1 87 169 GLY B C 1
ATOM 2872 O O . GLY B 1 169 ? -10.664 0.367 14.141 1 87 169 GLY B O 1
ATOM 2873 N N . GLY B 1 170 ? -8.688 -0.724 14.07 1 86.56 170 GLY B N 1
ATOM 2874 C CA . GLY B 1 170 ? -9.266 -1.961 13.578 1 86.56 170 GLY B CA 1
ATOM 2875 C C . GLY B 1 170 ? -9.586 -1.914 12.094 1 86.56 170 GLY B C 1
ATOM 2876 O O . GLY B 1 170 ? -9.008 -1.114 11.352 1 86.56 170 GLY B O 1
ATOM 2877 N N . PHE B 1 171 ? -10.594 -2.787 11.734 1 92.81 171 PHE B N 1
ATOM 2878 C CA . PHE B 1 171 ? -10.961 -2.918 10.328 1 92.81 171 PHE B CA 1
ATOM 2879 C C . PHE B 1 171 ? -11.742 -1.697 9.859 1 92.81 171 PHE B C 1
ATOM 2881 O O . PHE B 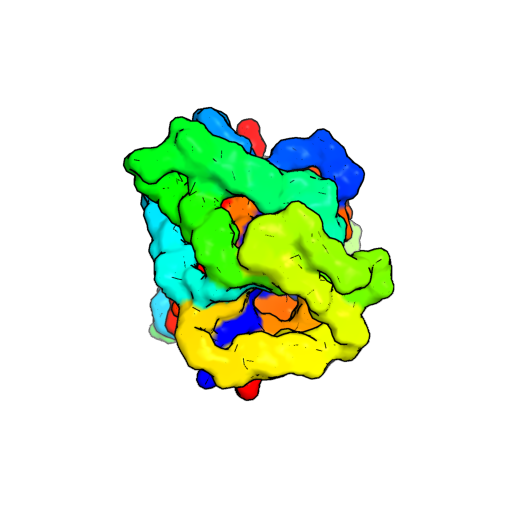1 171 ? -12.609 -1.19 10.578 1 92.81 171 PHE B O 1
ATOM 2888 N N . SER B 1 172 ? -11.445 -1.263 8.648 1 94.81 172 SER B N 1
ATOM 2889 C CA . SER B 1 172 ? -12.234 -0.218 7.996 1 94.81 172 SER B CA 1
ATOM 2890 C C . SER B 1 172 ? -12.18 -0.355 6.48 1 94.81 172 SER B C 1
ATOM 2892 O O . SER B 1 172 ? -11.156 -0.733 5.918 1 94.81 172 SER B O 1
ATOM 2894 N N . SER B 1 173 ? -13.32 -0.057 5.883 1 95.69 173 SER B N 1
ATOM 2895 C CA . SER B 1 173 ? -13.359 0.063 4.43 1 95.69 173 SER B CA 1
ATOM 2896 C C . SER B 1 173 ? -12.992 1.474 3.98 1 95.69 173 SER B C 1
ATOM 2898 O O . SER B 1 173 ? -13.258 2.445 4.688 1 95.69 173 SER B O 1
ATOM 2900 N N . LEU B 1 174 ? -12.383 1.542 2.865 1 97.81 174 LEU B N 1
ATOM 2901 C CA . LEU B 1 174 ? -11.984 2.824 2.295 1 97.81 174 LEU B CA 1
ATOM 2902 C C . LEU B 1 174 ? -12.578 3.012 0.906 1 97.81 174 LEU B C 1
ATOM 2904 O O . LEU B 1 174 ? -12.992 2.041 0.266 1 97.81 174 LEU B O 1
ATOM 2908 N N . LYS B 1 175 ? -12.734 4.203 0.549 1 98 175 LYS B N 1
ATOM 2909 C CA . LYS B 1 175 ? -13.039 4.594 -0.824 1 98 175 LYS B CA 1
ATOM 2910 C C . LYS B 1 175 ? -11.82 5.223 -1.501 1 98 175 LYS B C 1
ATOM 2912 O O . LYS B 1 175 ? -11.258 6.191 -0.995 1 98 175 LYS B O 1
ATOM 2917 N N . LEU B 1 176 ? -11.43 4.672 -2.625 1 98.38 176 LEU B N 1
ATOM 2918 C CA . LEU B 1 176 ? -10.32 5.246 -3.379 1 98.38 176 LEU B CA 1
ATOM 2919 C C . LEU B 1 176 ? -10.742 6.539 -4.066 1 98.38 176 LEU B C 1
ATOM 2921 O O . LEU B 1 176 ? -11.703 6.555 -4.836 1 98.38 176 LEU B O 1
ATOM 2925 N N . LEU B 1 177 ? -10 7.586 -3.752 1 98.19 177 LEU B N 1
ATOM 2926 C CA . LEU B 1 177 ? -10.266 8.875 -4.391 1 98.19 177 LEU B CA 1
ATOM 2927 C C . LEU B 1 177 ? -9.398 9.039 -5.641 1 98.19 177 LEU B C 1
ATOM 2929 O O . LEU B 1 177 ? -9.781 9.75 -6.57 1 98.19 177 LEU B O 1
ATOM 2933 N N . GLY B 1 178 ? -8.219 8.406 -5.645 1 98.06 178 GLY B N 1
ATOM 2934 C CA . GLY B 1 178 ? -7.281 8.438 -6.754 1 98.06 178 GLY B CA 1
ATOM 2935 C C . GLY B 1 178 ? -5.922 7.863 -6.398 1 98.06 178 GLY B C 1
ATOM 2936 O O . GLY B 1 178 ? -5.578 7.746 -5.223 1 98.06 178 GLY B O 1
ATOM 2937 N N . SER B 1 179 ? -5.203 7.48 -7.445 1 98.69 179 SER B N 1
ATOM 2938 C CA . SER B 1 179 ? -3.844 6.973 -7.285 1 98.69 179 SER B CA 1
ATOM 2939 C C . SER B 1 179 ? -2.986 7.293 -8.508 1 98.69 179 SER B C 1
ATOM 2941 O O . SER B 1 179 ? -3.453 7.191 -9.641 1 98.69 179 SER B O 1
ATOM 2943 N N . LYS B 1 180 ? -1.784 7.676 -8.188 1 98.12 180 LYS B N 1
ATOM 2944 C CA . LYS B 1 180 ? -0.878 8.078 -9.258 1 98.12 180 LYS B CA 1
ATOM 2945 C C . LYS B 1 180 ? 0.547 7.609 -8.977 1 98.12 180 LYS B C 1
ATOM 2947 O O . LYS B 1 180 ? 1.038 7.738 -7.852 1 98.12 180 LYS B O 1
ATOM 2952 N N . ALA B 1 181 ? 1.145 7.004 -10.039 1 98.38 181 ALA B N 1
ATOM 2953 C CA . ALA B 1 181 ? 2.557 6.633 -9.977 1 98.38 181 ALA B CA 1
ATOM 2954 C C . ALA B 1 181 ? 3.438 7.734 -10.562 1 98.38 181 ALA B C 1
ATOM 2956 O O . ALA B 1 181 ? 3.074 8.359 -11.562 1 98.38 181 ALA B O 1
ATOM 2957 N N . TYR B 1 182 ? 4.566 7.922 -9.961 1 97.25 182 TYR B N 1
ATOM 2958 C CA . TYR B 1 182 ? 5.504 8.938 -10.414 1 97.25 182 TYR B CA 1
ATOM 2959 C C . TYR B 1 182 ? 6.816 8.312 -10.867 1 97.25 182 TYR B C 1
ATOM 2961 O O . TYR B 1 182 ? 7.148 7.195 -10.461 1 97.25 182 TYR B O 1
ATOM 2969 N N . ALA B 1 183 ? 7.586 9.023 -11.633 1 95.38 183 ALA B N 1
ATOM 2970 C CA . ALA B 1 183 ? 8.805 8.516 -12.242 1 95.38 183 ALA B CA 1
ATOM 2971 C C . ALA B 1 183 ? 9.852 8.164 -11.188 1 95.38 183 ALA B C 1
ATOM 2973 O O . ALA B 1 183 ? 10.672 7.27 -11.391 1 95.38 183 ALA B O 1
ATOM 2974 N N . CYS B 1 184 ? 9.859 8.773 -10.086 1 94.19 184 CYS B N 1
ATOM 2975 C CA . CYS B 1 184 ? 10.844 8.555 -9.031 1 94.19 184 CYS B CA 1
ATOM 2976 C C . CYS B 1 184 ? 10.594 7.23 -8.32 1 94.19 184 CYS B C 1
ATOM 2978 O O . CYS B 1 184 ? 11.406 6.801 -7.496 1 94.19 184 CYS B O 1
ATOM 2980 N N . GLY B 1 185 ? 9.398 6.629 -8.547 1 96.25 185 GLY B N 1
ATOM 2981 C CA . GLY B 1 185 ? 9.094 5.352 -7.93 1 96.25 185 GLY B CA 1
ATOM 2982 C C . GLY B 1 185 ? 8.055 5.457 -6.828 1 96.25 185 GLY B C 1
ATOM 2983 O O . GLY B 1 185 ? 7.637 4.441 -6.262 1 96.25 185 GLY B O 1
ATOM 2984 N N . MET B 1 186 ? 7.555 6.664 -6.562 1 96.75 186 MET B N 1
ATOM 2985 C CA . MET B 1 186 ? 6.512 6.902 -5.566 1 96.75 186 MET B CA 1
ATOM 2986 C C . MET B 1 186 ? 5.133 6.625 -6.152 1 96.75 186 MET B C 1
ATOM 2988 O O . MET B 1 186 ? 4.852 6.98 -7.297 1 96.75 186 MET B O 1
ATOM 2992 N N . VAL B 1 187 ? 4.312 5.984 -5.402 1 98.56 187 VAL B N 1
ATOM 2993 C CA . VAL B 1 187 ? 2.889 5.91 -5.711 1 98.56 187 VAL B CA 1
ATOM 2994 C C . VAL B 1 187 ? 2.092 6.672 -4.656 1 98.56 187 VAL B C 1
ATOM 2996 O O . VAL B 1 187 ? 2.215 6.398 -3.459 1 98.56 187 VAL B O 1
ATOM 2999 N N . VAL B 1 188 ? 1.325 7.648 -5.074 1 98.44 188 VAL B N 1
ATOM 3000 C CA . VAL B 1 188 ? 0.49 8.391 -4.137 1 98.44 188 VAL B CA 1
ATOM 3001 C C . VAL B 1 188 ? -0.965 7.949 -4.281 1 98.44 188 VAL B C 1
ATOM 3003 O O . VAL B 1 188 ? -1.576 8.141 -5.336 1 98.44 188 VAL B O 1
ATOM 3006 N N . SER B 1 189 ? -1.507 7.344 -3.242 1 98.75 189 SER B N 1
ATOM 3007 C CA . SER B 1 189 ? -2.9 6.914 -3.209 1 98.75 189 SER B CA 1
ATOM 3008 C C . SER B 1 189 ? -3.705 7.723 -2.197 1 98.75 189 SER B C 1
ATOM 3010 O O . SER B 1 189 ? -3.268 7.918 -1.062 1 98.75 189 SER B O 1
ATOM 3012 N N . ARG B 1 190 ? -4.812 8.203 -2.625 1 98.62 190 ARG B N 1
ATOM 3013 C CA . ARG B 1 190 ? -5.723 8.953 -1.769 1 98.62 190 ARG B CA 1
ATOM 3014 C C . ARG B 1 190 ? -6.977 8.148 -1.46 1 98.62 190 ARG B C 1
ATOM 3016 O O . ARG B 1 190 ? -7.566 7.539 -2.357 1 98.62 190 ARG B O 1
ATOM 3023 N N . TYR B 1 191 ? -7.305 8.133 -0.174 1 98.62 191 TYR B N 1
ATOM 3024 C CA . TYR B 1 191 ? -8.469 7.375 0.271 1 98.62 191 TYR B CA 1
ATOM 3025 C C . TYR B 1 191 ? -9.344 8.211 1.197 1 98.62 191 TYR B C 1
ATOM 3027 O O . TYR B 1 191 ? -8.844 9.109 1.887 1 98.62 191 TYR B O 1
ATOM 3035 N N . ALA B 1 192 ? -10.625 7.902 1.232 1 98.38 192 ALA B N 1
ATOM 3036 C CA . ALA B 1 192 ? -11.562 8.367 2.252 1 98.38 192 ALA B CA 1
ATOM 3037 C C . ALA B 1 192 ? -12.203 7.188 2.982 1 98.38 192 ALA B C 1
ATOM 3039 O O . ALA B 1 192 ? -12.336 6.098 2.42 1 98.38 192 ALA B O 1
ATOM 3040 N N . PRO B 1 193 ? -12.5 7.391 4.281 1 96.62 193 PRO B N 1
ATOM 3041 C CA . PRO B 1 193 ? -13.32 6.344 4.895 1 96.62 193 PRO B CA 1
ATOM 3042 C C . PRO B 1 193 ? -14.594 6.055 4.102 1 96.62 193 PRO B C 1
ATOM 3044 O O . PRO B 1 193 ? -15.219 6.977 3.568 1 96.62 193 PRO B O 1
ATOM 3047 N N . ALA B 1 194 ? -14.82 4.66 3.986 1 91.88 194 ALA B N 1
ATOM 3048 C CA . ALA B 1 194 ? -16.031 4.297 3.256 1 91.88 194 ALA B CA 1
ATOM 3049 C C . ALA B 1 194 ? -17.266 4.469 4.129 1 91.88 194 ALA B C 1
ATOM 3051 O O . ALA B 1 194 ? -17.234 4.184 5.328 1 91.88 194 ALA B O 1
ATOM 3052 N N . GLN B 1 195 ? -18.172 5.426 3.99 1 75.5 195 GLN B N 1
ATOM 3053 C CA . GLN B 1 195 ? -19.391 5.648 4.742 1 75.5 195 GLN B CA 1
ATOM 3054 C C . GLN B 1 195 ? -20.312 4.426 4.672 1 75.5 195 GLN B C 1
ATOM 3056 O O . GLN B 1 195 ? -20.281 3.684 3.689 1 75.5 195 GLN B O 1
#

InterPro domains:
  IPR002734 Bacterial bifunctional deaminase-reductase, C-terminal [PF01872] (3-188)
  IPR024072 Dihydrofolate reductase-like domain superfamily [G3DSA:3.40.430.10] (1-192)
  IPR024072 Dihydrofolate reductase-like domain superfamily [SSF53597] (2-193)
  IPR050765 Riboflavin Biosynthesis HTP Reductase [PTHR38011] (2-193)

pLDDT: mean 90.17, std 8.26, range [49.66, 98.75]

Foldseek 3Di:
DAAEEEEAEAAPVFARFFPDPDDQDQQPPDPRRLDDPVVLVVVLVQLVQAQEEEEEPVCLVVCVLVVLCVVCVVCVPDSSSNSSVSSLPHAYEYEDPVDDADPHPNYGYDYDDPQVVLVVVRPDDGGHYYYDYDLVVLLVCVLVVRHFKYKYWYTHDDRPDHGHNVPRNPDFDWDWPDWDADPSGIIITMIGTDD/DAAEEEEAEAAPVFARFFPDDDDQDLDDPDPNRLADPVVLVVVLVQLVQAQEEEEEPVCLVVCVLVVLCVVCVVCVPDSSSNSSVSSLPHAYEYEDPVDDADPHPNYGYDYDDPQVVLVVVRPDDGGHYYYDYDLVVLLVCVLVVRHFKYWYWYTHDDRPDHGHNVPRNPDFDWDWPDWDADPSGIIITMIGTDD

Secondary structure (DSSP, 8-state):
-PPEEEEEEEETTS-SB-SS-----S---STT----HHHHHHHHHHHTTEEEEEEEHHHHHTTHHHHHHHHHHH-TT-GGGHHHHHHHHSEEEEE-SS-SS--STTEEEE-S-HHHHHHHHHHSSSSEEEEE--HHHHHHHHHTT--SEEEEEEESEE-SS-B-SSSSS--EEEEEEEEEE-TTS-EEEEEEE--/-PPEEEEEEEETTS-SB-SS-----S---STT----HHHHHHHHHHHTTEEEEEEEHHHHHTTHHHHHHHHHHH-TT-GGGHHHHHHHHSEEEEE-SS-SS--STTEEEE-S-HHHHHHHHHHSSSSEEEEE--HHHHHHHHHTT--SEEEEEEESEE-SS-B-SSSSS--EEEEEEEEEE-TTS-EEEEEEE--

Nearest PDB structures (foldseek):
  8jsv-assembly5_J  TM=7.982E-01  e=4.559E-17  Leptospira interrogans serovar Pomona
  3jtw-assembly2_B-3  TM=7.839E-01  e=2.001E-14  Pediococcus pentosaceus ATCC 25745
  1d1g-assembly1_B  TM=7.895E-01  e=1.797E-13  Thermotoga maritima
  3jtw-assembly1_A-2  TM=7.758E-01  e=1.159E-13  Pediococcus pentosaceus ATCC 25745
  7xh2-assembly1_A  TM=7.557E-01  e=7.143E-13  Pseudomonas fluorescens

Sequence (390 aa):
MKKLILQMQMSVDGFVGSDEDRRWQLWEWGDDSAWDEELKRDFNAVFTAIDTILLSRKMAEEGYLTHWGNAATRYPKDPFYAFAQRIVEVEKVVASDKLEASRWERTRVVSGDLPREVHRLKQGAGGDIAVFGGAGFASALIAAGLVDEFQLFINPAVLGSGRRIFDQGGFSSLKLLGSKAYACGMVVSRYAPAQMKKLILQMQMSVDGFVGSDEDRRWQLWEWGDDSAWDEELKRDFNAVFTAIDTILLSRKMAEEGYLTHWGNAATRYPKDPFYAFAQRIVEVEKVVASDKLEASRWERTRVVSGDLPREVHRLKQGAGGDIAVFGGAGFASALIAAGLVDEFQLFINPAVLGSGRRIFDQGGFSSLKLLGSKAYACGMVVSRYAPAQ

Organism: Mesorhizobium plurifarium (NCBI:txid69974)

=== Feature glossary ===
The record interleaves many kinds of information about one protein. Here is each kind framed as the question it answers.

Q: What known structures does this most resemble?
A: Structural nearest neighbors (via Foldseek easy-search vs the PDB). Reported per hit: target PDB id, E-value, and alignment TM-score. A TM-score above ~0.5 is the conventional threshold for 'same fold'.

Q: Where is each backbone atom in 3D?
A: The mmCIF table is the protein's shape written out atom by atom. For each backbone N, Cα, C, and carbonyl O, it records an (x, y, z) coordinate triple in Å plus the residue type, chain letter, and residue number.

Q: What are the backbone torsion angles?
A: The φ/ψ torsion pair specifies the backbone conformation at each residue. φ rotates about the N–Cα bond, ψ about the Cα–C bond. Steric clashes forbid most of the (φ, ψ) plane — the allowed regions (α-helix basin, β-sheet basin, left-handed helix) are the Ramachandran-allowed regions.

Q: Which residues are buried vs exposed?
A: Solvent-accessible surface area (SASA) is the area in Å² traced out by the centre of a 1.4 Å probe sphere (a water molecule) rolled over the protein's van der Waals surface (Shrake–Rupley / Lee–Richards construction). Buried residues have near-zero SASA; fully exposed residues can exceed 200 Å². The total SASA scales roughly with the number of surface residues.

Q: How confident is the AlphaFold model at ea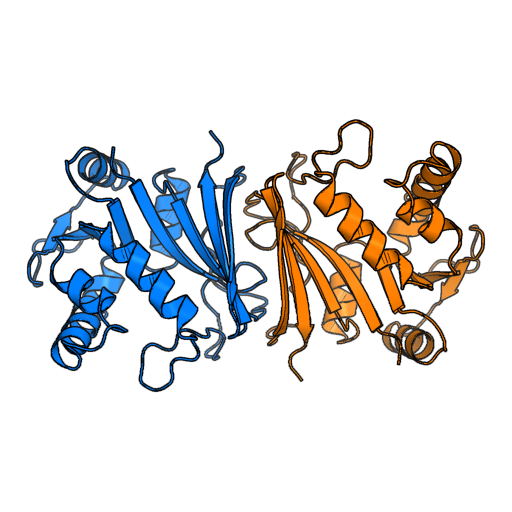ch residue?
A: pLDDT is the predicted lDDT-Cα score: AlphaFold's confidence that the local environment of each residue (all inter-atomic distances within 15 Å) is correctly placed. It is a per-residue number between 0 and 100, with higher meaning more reliable.

Q: What does the local fold look like, residue by residue?
A: 3Di is Foldseek's structural alphabet. Each residue is assigned one of twenty discrete states based on how its Cα sits relative to its spatial (not sequential) neighbors. Aligning 3Di strings finds structural homologs roughly as well as full 3D superposition, but orders of magnitude faster.

Q: How big and how compact is the whole molecule?
A: Radius of gyration (Rg) is the root-mean-square distance of Cα atoms from their centroid — a single number for overall size and compactness. A globular domain of N residues has Rg ≈ 2.2·N^0.38 Å; an extended or disordered chain has a much larger Rg. The Cα contact count is the number of residue pairs whose Cα atoms are within 8 Å and are more than four positions apart in sequence — a standard proxy for tertiary packing density. The bounding box is the smallest axis-aligned box enclosing all Cα atoms.

Q: Which residues are in helices, strands, or loops?
A: DSSP 8-state secondary structure assigns each residue one of H (α-helix), G (3₁₀-helix), I (π-helix), E (extended β-strand), B (isolated β-bridge), T (hydrogen-bonded turn), S (bend), or '-' (coil). The assignment is computed from backbone hydrogen-bond geometry via the Kabsch–Sander algorithm.

Q: How mobile is each atom in the crystal?
A: Crystallographic B-factors measure how much each atom's electron density is smeared out, in Å². They rise in mobile loops and surface residues and fall in the buried interior. In AlphaFold models this column is repurposed to hold pLDDT instead.

Q: What if only a Cα trace is available?
A: P-SEA three-state annotation labels each residue as helix, strand, or coil based purely on the geometry of the Cα trace. It serves as a fallback when the full backbone (and thus DSSP) is unavailable.

Q: What family and function is it annotated with?
A: Database cross-references. InterPro integrates a dozen domain/family signature databases into unified entries with residue-range hits. GO terms attach function/process/location labels with evidence codes. CATH codes position the fold in a four-level structural taxonomy. Organism is the NCBI-taxonomy species name.

Q: Are the domains correctly placed relative to each other?
A: Predicted Aligned Error (PAE) is an AlphaFold confidence matrix: entry (i, j) is the expected error in the position of residue j, in ångströms, when the prediction is superimposed on the true structure at residue i. Low PAE within a block of residues means that block is internally rigid and well-predicted; high PAE between two blocks means their relative placement is uncertain even if each block individually is confident.

Q: What do the diagnostic plots show?
A: Three diagnostic plots accompany the record. The Cα contact map visualizes the tertiary structure as a 2D adjacency matrix (8 Å cutoff, sequence-local contacts suppressed). The Ramachandran plot shows the distribution of backbone (φ, ψ) torsions, with points in the α and β basins reflecting secondary structure content. The PAE plot shows AlphaFold's inter-residue confidence as a color matrix.

Q: What is the amino-acid chain?
A: Primary structure: the covalent order of the twenty standard amino acids along the backbone. Two proteins with the same sequence will (almost always) fold to the same structure; two with 30% identity often share a fold but not the details.

Q: What do the rendered images show?
A: The six renders are orthographic views along the three Cartesian axes in both directions. Representation (cartoon, sticks, or surface) and color scheme (sequence-rainbow or by-chain) vary across proteins so the training set covers all the common visualization conventions.